Protein AF-A0A421F9G2-F1 (afdb_monomer_lite)

Radius of gyration: 40.25 Å; chains: 1; bounding box: 76×135×95 Å

Secondary structure (DSSP, 8-state):
----------SS-TT-HHHHHHHHHHHSEEEET-SSTT-EEEETHHHHT-HHHHHHHHHHHHHHHGGGT--EEEEETTTHHHHHHHHHHHHT-EEEEEEETTSS-S-EEEEEEEETTEEEEEEEETTSS-TT-EEEEEEEEESSSHHHHHHHHHHHHTT-EEEEEEEEEE-TTTS--------HHHHHHHHHHHHHH-GGGS-TTTHHHHHHHHHHHHHT-TT---S---HHHHHHHHHHHHHHHHHHHHH-S--TT-S---HHHHHHHHHHHHHHHHHHHHT-SS--TTS------TT----------------------------------------PPPPHHHHHHHHHHHHHH-TTSSPTTTHHHHHHHHHHHHHT-TTSS-SS--HHHHHHHHHHHHHHHHHHHHHTTT----GGGPPP-HHHHHHHHHHHHHHT--HHHHHHHHHHHHHHHHHHHTTTTS-SS--------------------------------------------PPP-PPPP--------PPP-------GGGTTSHHHHHHHHHHHHHHHHHHHHHHHHHHHHHHHHHHHHHHHHHHHHHHHHHHHHHHHHHHHHHHHHHHHHHHHHHHHHTT--

Foldseek 3Di:
DDDPPPPPDQPDDLQPPVRLLVVQVVQWDWDAQPPHHPDIDTHCVSLVVDPSNLVSLLSNLCVVCQVVPAAEEEEEDDQQCSNRVSNCVSNVHHYWYKYWPPPDDDAWDKDWDDDPPDITIIITHLPRAAAAHEYEYTHAEDAPCRVVVRVVVRCVVSNYDHPYYDYSYYNVVVPPPPPPDQALQLLQLLLVLCQVLVLLLDDPVCSQVSLQVSQVVLCPDPSNPDDRDHSVNSVVVNVVLLVQLVVCVVPVDADPPHRDPDPSSNVSSVVRSVVNVVSVVVPPDADDPPPDHDDDDPDDDDDDDDDDDDDDDDDDDDDDDDDDDDDDDDDDDDDDDDPDDFDVVLLVLLLVLCVVQVLLPDDVPCSQVSLQVSVVVLCPDPPGPDHDDGSVNSVVSLVVLLVVQVVQCVVVVNQGADPPRHQHDPSSLSSQLSNCVNVPHDNVVSNVRSVVSVVVSVVVVVVVPPPPDDDDDDDDDDDDDDDDDDDDDDDDDDDDDDDDDDDDDDDDDDPDDDPDPDPPDDDPPPPPPPPDPPPPPPPCPPVPDPVVVVVVVVVVVVVVVVVVVVVVVVVVVVVVVVVVVVVVVVVVVVVVVVVVVVVVVVVVVVVVVVVVVVVVVVVVVVVVD

Sequence (625 aa):
MNREKDAKQSPVDPSSEKDVSTYIKQKIRVFNNFPKPGAVFSDVTSLLQDPEAFQLVIDALKIRYADQKITHVVSCESRGFIFGAPLALALQASFVPVRRARRLPGDVVGVDYMSGFYTGRLEIHQDAIPSGGRVVIIDDLVASGNTLKVTCELVQQLGGQVVECGCVIDSLRSTPRIRQRFGPNQDYLLAVQANTDAPFRAAYGTLMSSWEKVANTLNSCSAFKMHHLKGPIAKNRFERLVERHREWVQSGSVPDDAPSQDVAFMTIMNELVPKLNAAEAEQLPILGKRGRPRKIRSGDAVSVPKEKRHSTESTEPASTGSTATLRSVLAMDTPIVGRQRFTPDDDLMLIQFVKESLPFRAKFGSICSAWNDVAAKLDACPEFSKDSVKGPIVRYRFENLVAKHRERVKRNNGHVVGPKGAPAGELEVIMTELVALQDGEDAESAAQLAQRVSAAVASVEEQDADADADADADADIDADADADIDAVSETSEPSASPSLEEEEEVVEIPTSVYPTPIAPSPVPTQSFILPAPVAATIDTSDASSFAGLKVLLQEMVNQQARSMEQMLQLHQELYDQEREERRLEGQRRQRELQLEREEREKDRQALTSTVMSVMKAFLEQNSRD

Structure (mmCIF, N/CA/C/O backbone):
data_AF-A0A421F9G2-F1
#
_entry.id   AF-A0A421F9G2-F1
#
loop_
_atom_site.group_PDB
_atom_site.id
_atom_site.type_symbol
_atom_site.label_atom_id
_atom_site.label_alt_id
_atom_site.label_comp_id
_atom_site.label_asym_id
_atom_site.label_entity_id
_atom_site.label_seq_id
_atom_site.pdbx_PDB_ins_code
_atom_site.Cartn_x
_atom_site.Cartn_y
_atom_site.Cartn_z
_atom_site.occupancy
_atom_site.B_iso_or_equiv
_atom_site.auth_seq_id
_atom_site.auth_comp_id
_atom_site.auth_asym_id
_atom_site.auth_atom_id
_atom_site.pdbx_PDB_model_num
ATOM 1 N N . MET A 1 1 ? -16.440 -38.451 26.114 1.00 38.91 1 MET A N 1
ATOM 2 C CA . MET A 1 1 ? -16.005 -37.618 27.256 1.00 38.91 1 MET A CA 1
ATOM 3 C C . MET A 1 1 ? -16.492 -36.203 26.981 1.00 38.91 1 MET A C 1
ATOM 5 O O . MET A 1 1 ? -15.807 -35.447 26.304 1.00 38.91 1 MET A O 1
ATOM 9 N N . ASN A 1 2 ? -17.730 -35.894 27.378 1.00 38.06 2 ASN A N 1
ATOM 10 C CA . ASN A 1 2 ? -18.360 -34.620 27.031 1.00 38.06 2 ASN A CA 1
ATOM 11 C C . ASN A 1 2 ? -17.681 -33.492 27.809 1.00 38.06 2 ASN A C 1
ATOM 13 O O . ASN A 1 2 ? -17.773 -33.439 29.032 1.00 38.06 2 ASN A O 1
ATOM 17 N N . ARG A 1 3 ? -17.018 -32.585 27.092 1.00 40.34 3 ARG A N 1
ATOM 18 C CA . ARG A 1 3 ? -16.870 -31.205 27.546 1.00 40.34 3 ARG A CA 1
ATOM 19 C C . ARG A 1 3 ? -17.914 -30.394 26.806 1.00 40.34 3 ARG A C 1
ATOM 21 O O . ARG A 1 3 ? -17.666 -29.952 25.686 1.00 40.34 3 ARG A O 1
ATOM 28 N N . GLU A 1 4 ? -19.059 -30.199 27.450 1.00 41.78 4 GLU A N 1
ATOM 29 C CA . GLU A 1 4 ? -19.796 -28.955 27.261 1.00 41.78 4 GLU A CA 1
ATOM 30 C C . GLU A 1 4 ? -18.793 -27.842 27.573 1.00 41.78 4 GLU A C 1
ATOM 32 O O . GLU A 1 4 ? -18.350 -27.675 28.709 1.00 41.78 4 GLU A O 1
ATOM 37 N N . LYS A 1 5 ? -18.300 -27.175 26.527 1.00 43.00 5 LYS A N 1
ATOM 38 C CA . LYS A 1 5 ? -17.574 -25.930 26.719 1.00 43.00 5 LYS A CA 1
ATOM 39 C C . LYS A 1 5 ? -18.640 -24.905 27.043 1.00 43.00 5 LYS A C 1
ATOM 41 O O . LYS A 1 5 ? -19.390 -24.530 26.143 1.00 43.00 5 LYS A O 1
ATOM 46 N N . ASP A 1 6 ? -18.667 -24.453 28.293 1.00 38.28 6 ASP A N 1
ATOM 47 C CA . ASP A 1 6 ? -19.301 -23.189 28.639 1.00 38.28 6 ASP A CA 1
ATOM 48 C C . ASP A 1 6 ? -18.886 -22.164 27.585 1.00 38.28 6 ASP A C 1
ATOM 50 O O . ASP A 1 6 ? -17.691 -21.897 27.395 1.00 38.28 6 ASP A O 1
ATOM 54 N N . ALA A 1 7 ? -19.865 -21.644 26.848 1.00 42.81 7 ALA A N 1
ATOM 55 C CA . ALA A 1 7 ? -19.635 -20.600 25.871 1.00 42.81 7 ALA A CA 1
ATOM 56 C C . ALA A 1 7 ? -19.313 -19.321 26.644 1.00 42.81 7 ALA A C 1
ATOM 58 O O . ALA A 1 7 ? -20.192 -18.499 26.900 1.00 42.81 7 ALA A O 1
ATOM 59 N N . LYS A 1 8 ? -18.046 -19.185 27.061 1.00 49.22 8 LYS A N 1
ATOM 60 C CA . LYS A 1 8 ? -17.494 -17.943 27.592 1.00 49.22 8 LYS A CA 1
ATOM 61 C C . LYS A 1 8 ? -17.838 -16.844 26.598 1.00 49.22 8 LYS A C 1
ATOM 63 O O . LYS A 1 8 ? -17.274 -16.794 25.506 1.00 49.22 8 LYS A O 1
ATOM 68 N N . GLN A 1 9 ? -18.787 -15.998 26.980 1.00 54.69 9 GLN A N 1
ATOM 69 C CA . GLN A 1 9 ? -19.079 -14.784 26.243 1.00 54.69 9 GLN A CA 1
ATOM 70 C C . GLN A 1 9 ? -17.781 -13.987 26.155 1.00 54.69 9 GLN A C 1
ATOM 72 O O . GLN A 1 9 ? -17.064 -13.859 27.152 1.00 54.69 9 GLN A O 1
ATOM 77 N N . SER A 1 10 ? -17.464 -13.509 24.951 1.00 60.03 10 SER A N 1
ATOM 78 C CA . SER A 1 10 ? -16.290 -12.666 24.739 1.00 60.03 10 SER A CA 1
ATOM 79 C C . SER A 1 10 ? -16.350 -11.495 25.731 1.00 60.03 10 SER A C 1
ATOM 81 O O . SER A 1 10 ? -17.435 -10.941 25.926 1.00 60.03 10 SER A O 1
ATOM 83 N N . PRO A 1 11 ? -15.240 -11.108 26.388 1.00 70.50 11 PRO A N 1
ATOM 84 C CA . PRO A 1 11 ? -15.260 -10.108 27.464 1.00 70.50 11 PRO A CA 1
ATOM 85 C C . PRO A 1 11 ? -15.664 -8.696 27.003 1.00 70.50 11 PRO A C 1
ATOM 87 O O . PRO A 1 11 ? -15.727 -7.777 27.819 1.00 70.50 11 PRO A O 1
ATOM 90 N N . VAL A 1 12 ? -15.901 -8.515 25.703 1.00 85.69 12 VAL A N 1
ATOM 91 C CA . VAL A 1 12 ? -16.274 -7.272 25.037 1.00 85.69 12 VAL A CA 1
ATOM 92 C C . VAL A 1 12 ? -17.359 -7.577 24.008 1.00 85.69 12 VAL A C 1
ATOM 94 O O . VAL A 1 12 ? -17.266 -8.568 23.284 1.00 85.69 12 VAL A O 1
ATOM 97 N N . ASP A 1 13 ? -18.364 -6.707 23.919 1.00 87.31 13 ASP A N 1
ATOM 98 C CA . ASP A 1 13 ? -19.384 -6.754 22.870 1.00 87.31 13 ASP A CA 1
ATOM 99 C C . ASP A 1 13 ? -18.743 -6.454 21.496 1.00 87.31 13 ASP A C 1
ATOM 101 O O . ASP A 1 13 ? -18.254 -5.337 21.296 1.00 87.31 13 ASP A O 1
ATOM 105 N N . PRO A 1 14 ? -18.745 -7.401 20.535 1.00 85.75 14 PRO A N 1
ATOM 106 C CA . PRO A 1 14 ? -18.126 -7.211 19.223 1.00 85.75 14 PRO A CA 1
ATOM 107 C C . PRO A 1 14 ? -18.826 -6.149 18.356 1.00 85.75 14 PRO A C 1
ATOM 109 O O . PRO A 1 14 ? -18.261 -5.734 17.346 1.00 85.75 14 PRO A O 1
ATOM 112 N N . SER A 1 15 ? -20.026 -5.687 18.730 1.00 86.44 15 SER A N 1
ATOM 113 C CA . SER A 1 15 ? -20.717 -4.575 18.064 1.00 86.44 15 SER A CA 1
ATOM 114 C C . SER A 1 15 ? -20.261 -3.188 18.550 1.00 86.44 15 SER A C 1
ATOM 116 O O . SER A 1 15 ? -20.420 -2.201 17.827 1.00 86.44 15 SER A O 1
ATOM 118 N N . SER A 1 16 ? -19.636 -3.090 19.733 1.00 90.56 16 SER A N 1
ATOM 119 C CA . SER A 1 16 ? -19.122 -1.826 20.277 1.00 90.56 16 SER A CA 1
ATOM 120 C C . SER A 1 16 ? -17.710 -1.532 19.761 1.00 90.56 16 SER A C 1
ATOM 122 O O . SER A 1 16 ? -16.707 -1.879 20.390 1.00 90.56 16 SER A O 1
ATOM 124 N N . GLU A 1 17 ? -17.613 -0.836 18.622 1.00 85.81 17 GLU A N 1
ATOM 125 C CA . GLU A 1 17 ? -16.333 -0.484 17.977 1.00 85.81 17 GLU A CA 1
ATOM 126 C C . GLU A 1 17 ? -15.322 0.139 18.959 1.00 85.81 17 GLU A C 1
ATOM 128 O O . GLU A 1 17 ? -14.131 -0.176 18.925 1.00 85.81 17 GLU A O 1
ATOM 133 N N . LYS A 1 18 ? -15.788 0.993 19.880 1.00 88.75 18 LYS A N 1
ATOM 134 C CA . LYS A 1 18 ? -14.940 1.683 20.863 1.00 88.75 18 LYS A CA 1
ATOM 135 C C . LYS A 1 18 ? -14.319 0.723 21.880 1.00 88.75 18 LYS A C 1
ATOM 137 O O . LYS A 1 18 ? -13.125 0.851 22.180 1.00 88.75 18 LYS A O 1
ATOM 142 N N . ASP A 1 19 ? -15.104 -0.212 22.402 1.00 90.75 19 ASP A N 1
ATOM 143 C CA . ASP A 1 19 ? -14.652 -1.152 23.429 1.00 90.75 19 ASP A CA 1
ATOM 144 C C . ASP A 1 19 ? -13.760 -2.225 22.797 1.00 90.75 19 ASP A C 1
ATOM 146 O O . ASP A 1 19 ? -12.668 -2.490 23.303 1.00 90.75 19 ASP A O 1
ATOM 150 N N . VAL A 1 20 ? -14.140 -2.710 21.608 1.00 91.88 20 VAL A N 1
ATOM 151 C CA . VAL A 1 20 ? -13.326 -3.581 20.745 1.00 91.88 20 VAL A CA 1
ATOM 152 C C . VAL A 1 20 ? -11.961 -2.945 20.460 1.00 91.88 20 VAL A C 1
ATOM 154 O O . VAL A 1 20 ? -10.930 -3.553 20.748 1.00 91.88 20 VAL A O 1
ATOM 157 N N . SER A 1 21 ? -11.919 -1.688 19.995 1.00 90.69 21 SER A N 1
ATOM 158 C CA . SER A 1 21 ? -10.658 -0.958 19.767 1.00 90.69 21 SER A CA 1
ATOM 159 C C . SER A 1 21 ? -9.821 -0.847 21.046 1.00 90.69 21 SER A C 1
ATOM 161 O O . SER A 1 21 ? -8.598 -0.978 20.996 1.00 90.69 21 SER A O 1
ATOM 163 N N . THR A 1 22 ? -10.457 -0.580 22.189 1.00 92.62 22 THR A N 1
ATOM 164 C CA . THR A 1 22 ? -9.757 -0.386 23.468 1.00 92.62 22 THR A CA 1
ATOM 165 C C . THR A 1 22 ? -9.125 -1.688 23.953 1.00 92.62 22 THR A C 1
ATOM 167 O O . THR A 1 22 ? -7.962 -1.685 24.353 1.00 92.62 22 THR A O 1
ATOM 170 N N . TYR A 1 23 ? -9.850 -2.802 23.848 1.00 93.88 23 TYR A N 1
ATOM 171 C CA . TYR A 1 23 ? -9.367 -4.132 24.206 1.00 93.88 23 TYR A CA 1
ATOM 172 C C . TYR A 1 23 ? -8.250 -4.607 23.267 1.00 93.88 23 TYR A C 1
ATOM 174 O O . TYR A 1 23 ? -7.166 -4.950 23.733 1.00 93.88 23 TYR A O 1
ATOM 182 N N . ILE A 1 24 ? -8.453 -4.531 21.945 1.00 93.88 24 ILE A N 1
ATOM 183 C CA . ILE A 1 24 ? -7.448 -4.919 20.937 1.00 93.88 24 ILE A CA 1
ATOM 184 C C . ILE A 1 24 ? -6.135 -4.143 21.133 1.00 93.88 24 ILE A C 1
ATOM 186 O O . ILE A 1 24 ? -5.056 -4.736 21.113 1.00 93.88 24 ILE A O 1
ATOM 190 N N . LYS A 1 25 ? -6.201 -2.831 21.406 1.00 92.19 25 LYS A N 1
ATOM 191 C CA . LYS A 1 25 ? -5.009 -1.998 21.662 1.00 92.19 25 LYS A CA 1
ATOM 192 C C . LYS A 1 25 ? -4.193 -2.447 22.875 1.00 92.19 25 LYS A C 1
ATOM 194 O O . LYS A 1 25 ? -2.979 -2.288 22.854 1.00 92.19 25 LYS A O 1
ATOM 199 N N . GLN A 1 26 ? -4.819 -3.019 23.905 1.00 94.38 26 GLN A N 1
ATOM 200 C CA . GLN A 1 26 ? -4.109 -3.557 25.076 1.00 94.38 26 GLN A CA 1
ATOM 201 C C . GLN A 1 26 ? -3.391 -4.885 24.781 1.00 94.38 26 GLN A C 1
ATOM 203 O O . GLN A 1 26 ? -2.487 -5.268 25.520 1.00 94.38 26 GLN A O 1
ATOM 208 N N . LYS A 1 27 ? -3.783 -5.588 23.711 1.00 94.81 27 LYS A N 1
ATOM 209 C CA . LYS A 1 27 ? -3.231 -6.891 23.304 1.00 94.81 27 LYS A CA 1
ATOM 210 C C . LYS A 1 27 ? -2.125 -6.777 22.248 1.00 94.81 27 LYS A C 1
ATOM 212 O O . LYS A 1 27 ? -1.404 -7.743 22.013 1.00 94.81 27 LYS A O 1
ATOM 217 N N . ILE A 1 28 ? -1.957 -5.608 21.628 1.00 94.31 28 ILE A N 1
ATOM 218 C CA . ILE A 1 28 ? -0.907 -5.327 20.638 1.00 94.31 28 ILE A CA 1
ATOM 219 C C . ILE A 1 28 ? 0.335 -4.777 21.345 1.00 94.31 28 ILE A C 1
ATOM 221 O O . ILE A 1 28 ? 0.279 -3.755 22.030 1.00 94.31 28 ILE A O 1
ATOM 225 N N . ARG A 1 29 ? 1.483 -5.432 21.156 1.00 92.81 29 ARG A N 1
ATOM 226 C CA . ARG A 1 29 ? 2.768 -4.975 21.693 1.00 92.81 29 ARG A CA 1
ATOM 227 C C . ARG A 1 29 ? 3.339 -3.863 20.815 1.00 92.81 29 ARG A C 1
ATOM 229 O O . ARG A 1 29 ? 3.255 -3.922 19.592 1.00 92.81 29 ARG A O 1
ATOM 236 N N . VAL A 1 30 ? 3.965 -2.864 21.433 1.00 91.75 30 VAL A N 1
ATOM 237 C CA . VAL A 1 30 ? 4.618 -1.756 20.722 1.00 91.75 30 VAL A CA 1
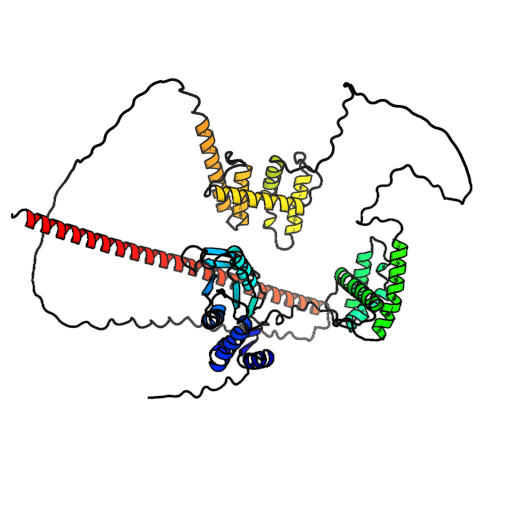ATOM 238 C C . VAL A 1 30 ? 6.120 -1.780 20.989 1.00 91.75 30 VAL A C 1
ATOM 240 O O . VAL A 1 30 ? 6.551 -1.784 22.141 1.00 91.75 30 VAL A O 1
ATOM 243 N N . PHE A 1 31 ? 6.911 -1.769 19.919 1.00 89.88 31 PHE A N 1
ATOM 244 C CA . PHE A 1 31 ? 8.367 -1.678 19.948 1.00 89.88 31 PHE A CA 1
ATOM 245 C C . PHE A 1 31 ? 8.817 -0.308 19.437 1.00 89.88 31 PHE A C 1
ATOM 247 O O . PHE A 1 31 ? 8.543 0.074 18.299 1.00 89.88 31 PHE A O 1
ATOM 254 N N . ASN A 1 32 ? 9.546 0.429 20.272 1.00 90.88 32 ASN A N 1
ATOM 255 C CA . ASN A 1 32 ? 10.185 1.681 19.873 1.00 90.88 32 ASN A CA 1
ATOM 256 C C . ASN A 1 32 ? 11.542 1.400 19.213 1.00 90.88 32 ASN A C 1
ATOM 258 O O . ASN A 1 32 ? 12.237 0.462 19.594 1.00 90.88 32 ASN A O 1
ATOM 262 N N . ASN A 1 33 ? 11.944 2.260 18.277 1.00 83.38 33 ASN A N 1
ATOM 263 C CA . ASN A 1 33 ? 13.202 2.195 17.524 1.00 83.38 33 ASN A CA 1
ATOM 264 C C . ASN A 1 33 ? 13.361 0.957 16.617 1.00 83.38 33 ASN A C 1
ATOM 266 O O . ASN A 1 33 ? 14.485 0.591 16.274 1.00 83.38 33 ASN A O 1
ATOM 270 N N . PHE A 1 34 ? 12.253 0.343 16.186 1.00 83.50 34 PHE A N 1
ATOM 271 C CA . PHE A 1 34 ? 12.249 -0.810 15.281 1.00 83.50 34 PHE A CA 1
ATOM 272 C C . PHE A 1 34 ? 11.468 -0.508 13.985 1.00 83.50 34 PHE A C 1
ATOM 274 O O . PHE A 1 34 ? 10.424 0.142 14.050 1.00 83.50 34 PHE A O 1
ATOM 281 N N . PRO A 1 35 ? 11.932 -0.948 12.796 1.00 82.25 35 PRO A N 1
ATOM 282 C CA . PRO A 1 35 ? 13.227 -1.585 12.519 1.00 82.25 35 PRO A CA 1
ATOM 283 C C . PRO A 1 35 ? 14.402 -0.588 12.480 1.00 82.25 35 PRO A C 1
ATOM 285 O O . PRO A 1 35 ? 15.533 -0.984 12.221 1.00 82.25 35 PRO A O 1
ATOM 288 N N . LYS A 1 36 ? 14.145 0.712 12.687 1.00 77.75 36 LYS A N 1
ATOM 289 C CA . LYS A 1 36 ? 15.156 1.780 12.704 1.00 77.75 36 LYS A CA 1
ATOM 290 C C . LYS A 1 36 ? 14.890 2.757 13.862 1.00 77.75 36 LYS A C 1
ATOM 292 O O . LYS A 1 36 ? 13.725 2.928 14.235 1.00 77.75 36 LYS A O 1
ATOM 297 N N . PRO A 1 37 ? 15.919 3.442 14.399 1.00 82.75 37 PRO A N 1
ATOM 298 C CA . PRO A 1 37 ? 15.743 4.484 15.411 1.00 82.75 37 PRO A CA 1
ATOM 299 C C . PRO A 1 37 ? 14.695 5.533 15.015 1.00 82.75 37 PRO A C 1
ATOM 301 O O . PRO A 1 37 ? 14.620 5.945 13.858 1.00 82.75 37 PRO A O 1
ATOM 304 N N . GLY A 1 38 ? 13.866 5.947 15.974 1.00 78.44 38 GLY A N 1
ATOM 305 C CA . GLY A 1 38 ? 12.760 6.887 15.768 1.00 78.44 38 GLY A CA 1
ATOM 306 C C . GLY A 1 38 ? 11.483 6.291 15.158 1.00 78.44 38 GLY A C 1
ATOM 307 O O . GLY A 1 38 ? 10.463 6.978 15.132 1.00 78.44 38 GLY A O 1
ATOM 308 N N . ALA A 1 39 ? 11.490 5.034 14.698 1.00 78.06 39 ALA A N 1
ATOM 309 C CA . ALA A 1 39 ? 10.276 4.339 14.268 1.00 78.06 39 ALA A CA 1
ATOM 310 C C . ALA A 1 39 ? 9.546 3.681 15.453 1.00 78.06 39 ALA A C 1
ATOM 312 O O . ALA A 1 39 ? 10.173 3.233 16.412 1.00 78.06 39 ALA A O 1
ATOM 313 N N . VAL A 1 40 ? 8.217 3.602 15.373 1.00 84.19 40 VAL A N 1
ATOM 314 C CA . VAL A 1 40 ? 7.366 2.873 16.325 1.00 84.19 40 VAL A CA 1
ATOM 315 C C . VAL A 1 40 ? 6.689 1.740 15.565 1.00 84.19 40 VAL A C 1
ATOM 317 O O . VAL A 1 40 ? 5.985 1.991 14.586 1.00 84.19 40 VAL A O 1
ATOM 320 N N . PHE A 1 41 ? 6.918 0.503 15.998 1.00 88.06 41 PHE A N 1
ATOM 321 C CA . PHE A 1 41 ? 6.392 -0.702 15.369 1.00 88.06 41 PHE A CA 1
ATOM 322 C C . PHE A 1 41 ? 5.338 -1.350 16.263 1.00 88.06 41 PHE A C 1
ATOM 324 O O . PHE A 1 41 ? 5.619 -1.693 17.411 1.00 88.06 41 PHE A O 1
ATOM 331 N N . SER A 1 42 ? 4.137 -1.539 15.725 1.00 91.00 42 SER A N 1
ATOM 332 C CA . SER A 1 42 ? 3.066 -2.277 16.393 1.00 91.00 42 SER A CA 1
ATOM 333 C C . SER A 1 42 ? 3.090 -3.731 15.932 1.00 91.00 42 SER A C 1
ATOM 335 O O . SER A 1 42 ? 2.925 -4.016 14.746 1.00 91.00 42 SER A O 1
ATOM 337 N N . ASP A 1 43 ? 3.308 -4.641 16.871 1.00 92.50 43 ASP A N 1
ATOM 338 C CA . ASP A 1 43 ? 3.412 -6.074 16.637 1.00 92.50 43 ASP A CA 1
ATOM 339 C C . ASP A 1 43 ? 2.073 -6.763 16.933 1.00 92.50 43 ASP A C 1
ATOM 341 O O . ASP A 1 43 ? 1.655 -6.906 18.085 1.00 92.50 43 ASP A O 1
ATOM 345 N N . VAL A 1 44 ? 1.397 -7.195 15.867 1.00 94.19 44 VAL A N 1
ATOM 346 C CA . VAL A 1 44 ? 0.133 -7.941 15.943 1.00 94.19 44 VAL A CA 1
ATOM 347 C C . VAL A 1 44 ? 0.306 -9.374 16.457 1.00 94.19 44 VAL A C 1
ATOM 349 O O . VAL A 1 44 ? -0.688 -10.003 16.802 1.00 94.19 44 VAL A O 1
ATOM 352 N N . THR A 1 45 ? 1.520 -9.927 16.552 1.00 94.12 45 THR A N 1
ATOM 353 C CA . THR A 1 45 ? 1.682 -11.335 16.964 1.00 94.12 45 THR A CA 1
ATOM 354 C C . THR A 1 45 ? 1.251 -11.590 18.409 1.00 94.12 45 THR A C 1
ATOM 356 O O . THR A 1 45 ? 0.728 -12.664 18.696 1.00 94.12 45 THR A O 1
ATOM 359 N N . SER A 1 46 ? 1.348 -10.600 19.303 1.00 94.31 46 SER A N 1
ATOM 360 C CA . SER A 1 46 ? 0.826 -10.721 20.672 1.00 94.31 46 SER A CA 1
ATOM 361 C C . SER A 1 46 ? -0.705 -10.723 20.743 1.00 94.31 46 SER A C 1
ATOM 363 O O . SER A 1 46 ? -1.263 -11.340 21.644 1.00 94.31 46 SER A O 1
ATOM 365 N N . LEU A 1 47 ? -1.385 -10.090 19.778 1.00 95.56 47 LEU A N 1
ATOM 366 C CA . LEU A 1 47 ? -2.840 -10.178 19.614 1.00 95.56 47 LEU A CA 1
ATOM 367 C C . LEU A 1 47 ? -3.239 -11.580 19.131 1.00 95.56 47 LEU A C 1
ATOM 369 O O . LEU A 1 47 ? -4.201 -12.147 19.627 1.00 95.56 47 LEU A O 1
ATOM 373 N N . LEU A 1 48 ? -2.468 -12.153 18.201 1.00 95.88 48 LEU A N 1
ATOM 374 C CA . LEU A 1 48 ? -2.702 -13.492 17.641 1.00 95.88 48 LEU A CA 1
ATOM 375 C C . LEU A 1 48 ? -2.427 -14.632 18.638 1.00 95.88 48 LEU A C 1
ATOM 377 O O . LEU A 1 48 ? -2.973 -15.721 18.490 1.00 95.88 48 LEU A O 1
ATOM 381 N N . GLN A 1 49 ? -1.590 -14.393 19.652 1.00 96.12 49 GLN A N 1
ATOM 382 C CA . GLN A 1 49 ? -1.359 -15.325 20.764 1.00 96.12 49 GLN A CA 1
ATOM 383 C C . GLN A 1 49 ? -2.533 -15.387 21.756 1.00 96.12 49 GLN A C 1
ATOM 385 O O . GLN A 1 49 ? -2.602 -16.322 22.553 1.00 96.12 49 GLN A O 1
ATOM 390 N N . ASP A 1 50 ? -3.449 -14.418 21.712 1.00 95.00 50 ASP A N 1
ATOM 391 C CA . ASP A 1 50 ? -4.655 -14.388 22.529 1.00 95.00 50 ASP A CA 1
ATOM 392 C C . ASP A 1 50 ? -5.868 -14.828 21.683 1.00 95.00 50 ASP A C 1
ATOM 394 O O . ASP A 1 50 ? -6.349 -14.062 20.842 1.00 95.00 50 ASP A O 1
ATOM 398 N N . PRO A 1 51 ? -6.383 -16.060 21.867 1.00 94.94 51 PRO A N 1
ATOM 399 C CA . PRO A 1 51 ? -7.457 -16.580 21.029 1.00 94.94 51 PRO A CA 1
ATOM 400 C C . PRO A 1 51 ? -8.790 -15.851 21.245 1.00 94.94 51 PRO A C 1
ATOM 402 O O . PRO A 1 51 ? -9.586 -15.786 20.312 1.00 94.94 51 PRO A O 1
ATOM 405 N N . GLU A 1 52 ? -9.040 -15.283 22.433 1.00 94.62 52 GLU A N 1
ATOM 406 C CA . GLU A 1 52 ? -10.250 -14.490 22.696 1.00 94.62 52 GLU A CA 1
ATOM 407 C C . GLU A 1 52 ? -10.157 -13.144 21.956 1.00 94.62 52 GLU A C 1
ATOM 409 O O . GLU A 1 52 ? -11.107 -12.729 21.290 1.00 94.62 52 GLU A O 1
ATOM 414 N N . ALA A 1 53 ? -8.987 -12.496 21.985 1.00 95.00 53 ALA A N 1
ATOM 415 C CA . ALA A 1 53 ? -8.760 -11.241 21.271 1.00 95.00 53 ALA A CA 1
ATOM 416 C C . ALA A 1 53 ? -8.761 -11.407 19.743 1.00 95.00 53 ALA A C 1
ATOM 418 O O . ALA A 1 53 ? -9.314 -10.563 19.038 1.00 95.00 53 ALA A O 1
ATOM 419 N N . PHE A 1 54 ? -8.176 -12.488 19.219 1.00 96.94 54 PHE A N 1
ATOM 420 C CA . PHE A 1 54 ? -8.196 -12.770 17.784 1.00 96.94 54 PHE A CA 1
ATOM 421 C C . PHE A 1 54 ? -9.611 -13.100 17.287 1.00 96.94 54 PHE A C 1
ATOM 423 O O . PHE A 1 54 ? -10.031 -12.557 16.266 1.00 96.94 54 PHE A O 1
ATOM 430 N N . GLN A 1 55 ? -10.383 -13.897 18.037 1.00 96.19 55 GLN A N 1
ATOM 431 C CA . GLN A 1 55 ? -11.790 -14.160 17.718 1.00 96.19 55 GLN A CA 1
ATOM 432 C C . GLN A 1 55 ? -12.614 -12.861 17.707 1.00 96.19 55 GLN A C 1
ATOM 434 O O . GLN A 1 55 ? -13.337 -12.615 16.744 1.00 96.19 55 GLN A O 1
ATOM 439 N N . LEU A 1 56 ? -12.433 -11.983 18.704 1.00 96.19 56 LEU A N 1
ATOM 440 C CA . LEU A 1 56 ? -13.118 -10.685 18.782 1.00 96.19 56 LEU A CA 1
ATOM 441 C C . LEU A 1 56 ? -12.865 -9.801 17.545 1.00 96.19 56 LEU A C 1
ATOM 443 O O . LEU A 1 56 ? -13.785 -9.134 17.074 1.00 96.19 56 LEU A O 1
ATOM 447 N N . VAL A 1 57 ? -11.642 -9.805 16.995 1.00 96.31 57 VAL A N 1
ATOM 448 C CA . VAL A 1 57 ? -11.305 -9.071 15.757 1.00 96.31 57 VAL A CA 1
ATOM 449 C C . VAL A 1 57 ? -12.127 -9.593 14.577 1.00 96.31 57 VAL A C 1
ATOM 451 O O . VAL A 1 57 ? -12.707 -8.802 13.833 1.00 96.31 57 VAL A O 1
ATOM 454 N N . ILE A 1 58 ? -12.192 -10.916 14.402 1.00 97.31 58 ILE A N 1
ATOM 455 C CA . ILE A 1 58 ? -12.923 -11.538 13.291 1.00 97.31 58 ILE A CA 1
ATOM 456 C C . ILE A 1 58 ? -14.437 -11.356 13.455 1.00 97.31 58 ILE A C 1
ATOM 458 O O . ILE A 1 58 ? -15.112 -11.054 12.472 1.00 97.31 58 ILE A O 1
ATOM 462 N N . ASP A 1 59 ? -14.965 -11.453 14.677 1.00 96.25 59 ASP A N 1
ATOM 463 C CA . ASP A 1 59 ? -16.387 -11.235 14.965 1.00 96.25 59 ASP A CA 1
ATOM 464 C C . ASP A 1 59 ? -16.810 -9.784 14.691 1.00 96.25 59 ASP A C 1
ATOM 466 O O . ASP A 1 59 ? -17.822 -9.553 14.027 1.00 96.25 59 ASP A O 1
ATOM 470 N N . ALA A 1 60 ? -16.013 -8.798 15.117 1.00 95.44 60 ALA A N 1
ATOM 471 C CA . ALA A 1 60 ? -16.281 -7.384 14.846 1.00 95.44 60 ALA A CA 1
ATOM 472 C C . ALA A 1 60 ? -16.233 -7.059 13.339 1.00 95.44 60 ALA A C 1
ATOM 474 O O . ALA A 1 60 ? -17.113 -6.368 12.817 1.00 95.44 60 ALA A O 1
ATOM 475 N N . LEU A 1 61 ? -15.252 -7.606 12.606 1.00 96.00 61 LEU A N 1
ATOM 476 C CA . LEU A 1 61 ? -15.187 -7.478 11.145 1.00 96.00 61 LEU A CA 1
ATOM 477 C C . LEU A 1 61 ? -16.379 -8.175 10.465 1.00 96.00 61 LEU A C 1
ATOM 479 O O . LEU A 1 61 ? -16.975 -7.613 9.548 1.00 96.00 61 LEU A O 1
ATOM 483 N N . LYS A 1 62 ? -16.782 -9.363 10.931 1.00 96.38 62 LYS A N 1
ATOM 484 C CA . LYS A 1 62 ? -17.960 -10.074 10.417 1.00 96.38 62 LYS A CA 1
ATOM 485 C C . LYS A 1 62 ? -19.229 -9.237 10.580 1.00 96.38 62 LYS A C 1
ATOM 487 O O . LYS A 1 62 ? -19.973 -9.093 9.614 1.00 96.38 62 LYS A O 1
ATOM 492 N N . ILE A 1 63 ? -19.457 -8.664 11.764 1.00 95.44 63 ILE A N 1
ATOM 493 C CA . ILE A 1 63 ? -20.608 -7.789 12.041 1.00 95.44 63 ILE A CA 1
ATOM 494 C C . ILE A 1 63 ? -20.594 -6.574 11.106 1.00 95.44 63 ILE A C 1
ATOM 496 O O . ILE A 1 63 ? -21.608 -6.278 10.479 1.00 95.44 63 ILE A O 1
ATOM 500 N N . ARG A 1 64 ? -19.436 -5.920 10.933 1.00 94.56 64 ARG A N 1
ATOM 501 C CA . ARG A 1 64 ? -19.280 -4.762 10.035 1.00 94.56 64 ARG A CA 1
ATOM 502 C C . ARG A 1 64 ? -19.685 -5.053 8.585 1.00 94.56 64 ARG A C 1
ATOM 504 O O . ARG A 1 64 ? -20.232 -4.169 7.922 1.00 94.56 64 ARG A O 1
ATOM 511 N N . TYR A 1 65 ? -19.404 -6.255 8.083 1.00 95.94 65 TYR A N 1
ATOM 512 C CA . TYR A 1 65 ? -19.599 -6.608 6.671 1.00 95.94 65 TYR A CA 1
ATOM 513 C C . TYR A 1 65 ? -20.827 -7.493 6.383 1.00 95.94 65 TYR A C 1
ATOM 515 O O . TYR A 1 65 ? -21.110 -7.739 5.209 1.00 95.94 65 TYR A O 1
ATOM 523 N N . ALA A 1 66 ? -21.585 -7.917 7.403 1.00 91.12 66 ALA A N 1
ATOM 524 C CA . ALA A 1 66 ? -22.709 -8.853 7.274 1.00 91.12 66 ALA A CA 1
ATOM 525 C C . ALA A 1 66 ? -23.743 -8.440 6.204 1.00 91.12 66 ALA A C 1
ATOM 527 O O . ALA A 1 66 ? -24.002 -9.190 5.262 1.00 91.12 66 ALA A O 1
ATOM 528 N N . ASP A 1 67 ? -24.267 -7.214 6.282 1.00 91.75 67 ASP A N 1
ATOM 529 C CA . ASP A 1 67 ? -25.284 -6.711 5.342 1.00 91.75 67 ASP A CA 1
ATOM 530 C C . ASP A 1 67 ? -24.697 -6.188 4.019 1.00 91.75 67 ASP A C 1
ATOM 532 O O . ASP A 1 67 ? -25.422 -5.818 3.089 1.00 91.75 67 ASP A O 1
ATOM 536 N N . GLN A 1 68 ? -23.367 -6.167 3.891 1.00 93.56 68 GLN A N 1
ATOM 537 C CA . GLN A 1 68 ? -22.688 -5.574 2.741 1.00 93.56 68 GLN A CA 1
ATOM 538 C C . GLN A 1 68 ? -22.613 -6.508 1.525 1.00 93.56 68 GLN A C 1
ATOM 540 O O . GLN A 1 68 ? -22.128 -6.080 0.479 1.00 93.56 68 GLN A O 1
ATOM 545 N N . LYS A 1 69 ? -23.126 -7.746 1.613 1.00 94.69 69 LYS A N 1
ATOM 546 C CA . LYS A 1 69 ? -23.115 -8.751 0.526 1.00 94.69 69 LYS A CA 1
ATOM 547 C C . LYS A 1 69 ? -21.721 -8.917 -0.094 1.00 94.69 69 LYS A C 1
ATOM 549 O O . LYS A 1 69 ? -21.562 -8.880 -1.317 1.00 94.69 69 LYS A O 1
ATOM 554 N N . ILE A 1 70 ? -20.709 -9.030 0.764 1.00 97.94 70 ILE A N 1
ATOM 555 C CA . ILE A 1 70 ? -19.334 -9.311 0.351 1.00 97.94 70 ILE A CA 1
ATOM 556 C C . ILE A 1 70 ? -19.290 -10.707 -0.271 1.00 97.94 70 ILE A C 1
ATOM 558 O O . ILE A 1 70 ? -19.824 -11.661 0.283 1.00 97.94 70 ILE A O 1
ATOM 562 N N . THR A 1 71 ? -18.652 -10.808 -1.433 1.00 98.00 71 THR A N 1
ATOM 563 C CA . THR A 1 71 ? -18.479 -12.069 -2.175 1.00 98.00 71 THR A CA 1
ATOM 564 C C . THR A 1 71 ? -17.033 -12.553 -2.145 1.00 98.00 71 THR A C 1
ATOM 566 O O . THR A 1 71 ? -16.788 -13.751 -2.228 1.00 98.00 71 THR A O 1
ATOM 569 N N . HIS A 1 72 ? -16.084 -11.623 -1.999 1.00 98.56 72 HIS A N 1
ATOM 570 C CA . HIS A 1 72 ? -14.651 -11.888 -1.997 1.00 98.56 72 HIS A CA 1
ATOM 571 C C . HIS A 1 72 ? -13.970 -11.072 -0.888 1.00 98.56 72 HIS A C 1
ATOM 573 O O . HIS A 1 72 ? -14.245 -9.881 -0.724 1.00 98.56 72 HIS A O 1
ATOM 579 N N . VAL A 1 73 ? -13.051 -11.694 -0.155 1.00 98.62 73 VAL A N 1
ATOM 580 C CA . VAL A 1 73 ? -12.115 -11.026 0.755 1.00 98.62 73 VAL A CA 1
ATOM 581 C C . VAL A 1 73 ? -10.727 -11.117 0.138 1.00 98.62 73 VAL A C 1
ATOM 583 O O . VAL A 1 73 ? -10.198 -12.211 -0.056 1.00 98.62 73 VAL A O 1
ATOM 586 N N . VAL A 1 74 ? -10.142 -9.967 -0.176 1.00 98.62 74 VAL A N 1
ATOM 587 C CA . VAL A 1 74 ? -8.796 -9.858 -0.745 1.00 98.62 74 VAL A CA 1
ATOM 588 C C . VAL A 1 74 ? -7.823 -9.427 0.347 1.00 98.62 74 VAL A C 1
ATOM 590 O O . VAL A 1 74 ? -8.117 -8.512 1.110 1.00 98.62 74 VAL A O 1
ATOM 593 N N . SER A 1 75 ? -6.634 -10.022 0.402 1.00 97.94 75 SER A N 1
ATOM 594 C CA . SER A 1 75 ? -5.583 -9.594 1.337 1.00 97.94 75 SER A CA 1
ATOM 595 C C . SER A 1 75 ? -4.213 -9.577 0.685 1.00 97.94 75 SER A C 1
ATOM 597 O O . SER A 1 75 ? -3.942 -10.384 -0.197 1.00 97.94 75 SER A O 1
ATOM 599 N N . CYS A 1 76 ? -3.332 -8.687 1.148 1.00 95.19 76 CYS A N 1
ATOM 600 C CA . CYS A 1 76 ? -1.925 -8.694 0.751 1.00 95.19 76 CYS A CA 1
ATOM 601 C C . CYS A 1 76 ? -1.107 -9.652 1.634 1.00 95.19 76 CYS A C 1
ATOM 603 O O . CYS A 1 76 ? -1.372 -9.808 2.830 1.00 95.19 76 CYS A O 1
ATOM 605 N N . GLU A 1 77 ? -0.089 -10.285 1.050 1.00 89.50 77 GLU A N 1
ATOM 606 C CA . GLU A 1 77 ? 0.813 -11.163 1.789 1.00 89.50 77 GLU A CA 1
ATOM 607 C C . GLU A 1 77 ? 1.712 -10.400 2.788 1.00 89.50 77 GLU A C 1
ATOM 609 O O . GLU A 1 77 ? 2.067 -9.240 2.581 1.00 89.50 77 GLU A O 1
ATOM 614 N N . SER A 1 78 ? 2.190 -11.024 3.864 1.00 91.81 78 SER A N 1
ATOM 615 C CA . SER A 1 78 ? 1.748 -12.321 4.415 1.00 91.81 78 SER A CA 1
ATOM 616 C C . SER A 1 78 ? 0.829 -12.143 5.624 1.00 91.81 78 SER A C 1
ATOM 618 O O . SER A 1 78 ? 0.075 -13.048 5.960 1.00 91.81 78 SER A O 1
ATOM 620 N N . ARG A 1 79 ? 0.893 -10.986 6.297 1.00 94.25 79 ARG A N 1
ATOM 621 C CA . ARG A 1 79 ? 0.193 -10.747 7.571 1.00 94.25 79 ARG A CA 1
ATOM 622 C C . ARG A 1 79 ? -1.290 -10.442 7.374 1.00 94.25 79 ARG A C 1
ATOM 624 O O . ARG A 1 79 ? -2.093 -10.907 8.176 1.00 94.25 79 ARG A O 1
ATOM 631 N N . GLY A 1 80 ? -1.665 -9.770 6.283 1.00 95.62 80 GLY A N 1
ATOM 632 C CA . GLY A 1 80 ? -3.067 -9.551 5.929 1.00 95.62 80 GLY A CA 1
ATOM 633 C C . GLY A 1 80 ? -3.861 -10.851 5.791 1.00 95.62 80 GLY A C 1
ATOM 634 O O . GLY A 1 80 ? -5.013 -10.907 6.214 1.00 95.62 80 GLY A O 1
ATOM 635 N N . PHE A 1 81 ? -3.231 -11.935 5.317 1.00 97.62 81 PHE A N 1
ATOM 636 C CA . PHE A 1 81 ? -3.863 -13.260 5.211 1.00 97.62 81 PHE A CA 1
ATOM 637 C C . PHE A 1 81 ? -4.384 -13.783 6.555 1.00 97.62 81 PHE A C 1
ATOM 639 O O . PHE A 1 81 ? -5.415 -14.451 6.587 1.00 97.62 81 PHE A O 1
ATOM 646 N N . ILE A 1 82 ? -3.697 -13.460 7.658 1.00 97.69 82 ILE A N 1
ATOM 647 C CA . ILE A 1 82 ? -4.041 -13.936 9.003 1.00 97.69 82 ILE A CA 1
ATOM 648 C C . ILE A 1 82 ? -5.407 -13.391 9.444 1.00 97.69 82 ILE A C 1
ATOM 650 O O . ILE A 1 82 ? -6.123 -14.067 10.172 1.00 97.69 82 ILE A O 1
ATOM 654 N N . PHE A 1 83 ? -5.805 -12.209 8.966 1.00 97.88 83 PHE A N 1
ATOM 655 C CA . PHE A 1 83 ? -7.110 -11.609 9.265 1.00 97.88 83 PHE A CA 1
ATOM 656 C C . PHE A 1 83 ? -8.122 -11.806 8.127 1.00 97.88 83 PHE A C 1
ATOM 658 O O . PHE A 1 83 ? -9.298 -12.062 8.382 1.00 97.88 83 PHE A O 1
ATOM 665 N N . GLY A 1 84 ? -7.673 -11.745 6.871 1.00 97.88 84 GLY A N 1
ATOM 666 C CA . GLY A 1 84 ? -8.535 -11.891 5.701 1.00 97.88 84 GLY A CA 1
ATOM 667 C C . GLY A 1 84 ? -9.087 -13.300 5.498 1.00 97.88 84 GLY A C 1
ATOM 668 O O . GLY A 1 84 ? -10.276 -13.441 5.222 1.00 97.88 84 GLY A O 1
ATOM 669 N N . ALA A 1 85 ? -8.276 -14.350 5.666 1.00 98.06 85 ALA A N 1
ATOM 670 C CA . ALA A 1 85 ? -8.743 -15.719 5.434 1.00 98.06 85 ALA A CA 1
ATOM 671 C C . ALA A 1 85 ? -9.794 -16.178 6.472 1.00 98.06 85 ALA A C 1
ATOM 673 O O . ALA A 1 85 ? -10.826 -16.715 6.058 1.00 98.06 85 ALA A O 1
ATOM 674 N N . PRO A 1 86 ? -9.641 -15.908 7.789 1.00 98.19 86 PRO A N 1
ATOM 675 C CA . PRO A 1 86 ? -10.708 -16.172 8.753 1.00 98.19 86 PRO A CA 1
ATOM 676 C C . PRO A 1 86 ? -11.955 -15.315 8.524 1.00 98.19 86 PRO A C 1
ATOM 678 O O . PRO A 1 86 ? -13.059 -15.825 8.697 1.00 98.19 86 PRO A O 1
ATOM 681 N N . LEU A 1 87 ? -11.820 -14.054 8.086 1.00 98.31 87 LEU A N 1
ATOM 682 C CA . LEU A 1 87 ? -12.985 -13.236 7.735 1.00 98.31 87 LEU A CA 1
ATOM 683 C C . LEU A 1 87 ? -13.738 -13.805 6.523 1.00 98.31 87 LEU A C 1
ATOM 685 O O . LEU A 1 87 ? -14.966 -13.850 6.543 1.00 98.31 87 LEU A O 1
ATOM 689 N N . ALA A 1 88 ? -13.025 -14.270 5.494 1.00 98.25 88 ALA A N 1
ATOM 690 C CA . ALA A 1 88 ? -13.623 -14.909 4.321 1.00 98.25 88 ALA A CA 1
ATOM 691 C C . ALA A 1 88 ? -14.461 -16.129 4.725 1.00 98.25 88 ALA A C 1
ATOM 693 O O . ALA A 1 88 ? -15.640 -16.217 4.384 1.00 98.25 88 ALA A O 1
ATOM 694 N N . LEU A 1 89 ? -13.887 -17.004 5.558 1.00 98.12 89 LEU A N 1
ATOM 695 C CA . LEU A 1 89 ? -14.582 -18.151 6.142 1.00 98.12 89 LEU A CA 1
ATOM 696 C C . LEU A 1 89 ? -15.802 -17.719 6.976 1.00 98.12 89 LEU A C 1
ATOM 698 O O . LEU A 1 89 ? -16.881 -18.296 6.849 1.00 98.12 89 LEU A O 1
ATOM 702 N N . ALA A 1 90 ? -15.654 -16.681 7.801 1.00 97.00 90 ALA A N 1
ATOM 703 C CA . ALA A 1 90 ? -16.702 -16.178 8.684 1.00 97.00 90 ALA A CA 1
ATOM 704 C C . ALA A 1 90 ? -17.880 -15.520 7.936 1.00 97.00 90 ALA A C 1
ATOM 706 O O . ALA A 1 90 ? -19.008 -15.565 8.444 1.00 97.00 90 ALA A O 1
ATOM 707 N N . LEU A 1 91 ? -17.625 -14.940 6.756 1.00 97.00 91 LEU A N 1
ATOM 708 C CA . LEU A 1 91 ? -18.607 -14.350 5.835 1.00 97.00 91 LEU A CA 1
ATOM 709 C C . LEU A 1 91 ? -19.131 -15.333 4.770 1.00 97.00 91 LEU A C 1
ATOM 711 O O . LEU A 1 91 ? -20.046 -14.971 4.039 1.00 97.00 91 LEU A O 1
ATOM 715 N N . GLN A 1 92 ? -18.572 -16.546 4.672 1.00 96.94 92 GLN A N 1
ATOM 716 C CA . GLN A 1 92 ? -18.822 -17.498 3.574 1.00 96.94 92 GLN A CA 1
ATOM 717 C C . GLN A 1 92 ? -18.507 -16.909 2.180 1.00 96.94 92 GLN A C 1
ATOM 719 O O . GLN A 1 92 ? -19.200 -17.168 1.198 1.00 96.94 92 GLN A O 1
ATOM 724 N N . ALA A 1 93 ? -17.440 -16.112 2.108 1.00 97.44 93 ALA A N 1
ATOM 725 C CA . ALA A 1 93 ? -16.942 -15.445 0.908 1.00 97.44 93 ALA A CA 1
ATOM 726 C C . ALA A 1 93 ? -15.646 -16.103 0.395 1.00 97.44 93 ALA A C 1
ATOM 728 O O . ALA A 1 93 ? -14.895 -16.708 1.163 1.00 97.44 93 ALA A O 1
ATOM 729 N N . SER A 1 94 ? -15.343 -15.938 -0.894 1.00 97.81 94 SER A N 1
ATOM 730 C CA . SER A 1 94 ? -14.078 -16.393 -1.487 1.00 97.81 94 SER A CA 1
ATOM 731 C C . SER A 1 94 ? -12.890 -15.636 -0.888 1.00 97.81 94 SER A C 1
ATOM 733 O O . SER A 1 94 ? -12.915 -14.408 -0.821 1.00 97.81 94 SER A O 1
ATOM 735 N N . PHE A 1 95 ? -11.819 -16.331 -0.500 1.00 98.50 95 PHE A N 1
ATOM 736 C CA . PHE A 1 95 ? -10.557 -15.682 -0.132 1.00 98.50 95 PHE A CA 1
ATOM 737 C C . PHE A 1 95 ? -9.632 -15.569 -1.346 1.00 98.50 95 PHE A C 1
ATOM 739 O O . PHE A 1 95 ? -9.397 -16.560 -2.035 1.00 98.50 95 PHE A O 1
ATOM 746 N N . VAL A 1 96 ? -9.077 -14.379 -1.583 1.00 98.44 96 VAL A N 1
ATOM 747 C CA . VAL A 1 96 ? -8.212 -14.092 -2.734 1.00 98.44 96 VAL A CA 1
ATOM 748 C C . VAL A 1 96 ? -6.873 -13.497 -2.264 1.00 98.44 96 VAL A C 1
ATOM 750 O O . VAL A 1 96 ? -6.836 -12.368 -1.763 1.00 98.44 96 VAL A O 1
ATOM 753 N N . PRO A 1 97 ? -5.751 -14.225 -2.413 1.00 97.88 97 PRO A N 1
ATOM 754 C CA . PRO A 1 97 ? -4.437 -13.730 -2.024 1.00 97.88 97 PRO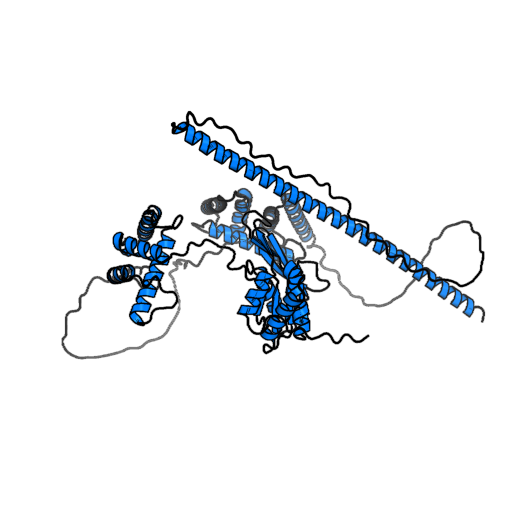 A CA 1
ATOM 755 C C . PRO A 1 97 ? -3.838 -12.804 -3.091 1.00 97.88 97 PRO A C 1
ATOM 757 O O . PRO A 1 97 ? -3.721 -13.170 -4.258 1.00 97.88 97 PRO A O 1
ATOM 760 N N . VAL A 1 98 ? -3.357 -11.637 -2.663 1.00 98.06 98 VAL A N 1
ATOM 761 C CA . VAL A 1 98 ? -2.450 -10.775 -3.433 1.00 98.06 98 VAL A CA 1
ATOM 762 C C . VAL A 1 98 ? -1.040 -10.932 -2.880 1.00 98.06 98 VAL A C 1
ATOM 764 O O . VAL A 1 98 ? -0.822 -10.861 -1.668 1.00 98.06 98 VAL A O 1
ATOM 767 N N . ARG A 1 99 ? -0.065 -11.175 -3.758 1.00 96.81 99 ARG A N 1
ATOM 768 C CA . ARG A 1 99 ? 1.314 -11.528 -3.373 1.00 96.81 99 ARG A CA 1
ATOM 769 C C . ARG A 1 99 ? 2.341 -10.677 -4.098 1.00 96.81 99 ARG A C 1
ATOM 771 O O . ARG A 1 99 ? 2.020 -10.049 -5.098 1.00 96.81 99 ARG A O 1
ATOM 778 N N . ARG A 1 100 ? 3.592 -10.669 -3.634 1.00 93.81 100 ARG A N 1
ATOM 779 C CA . ARG A 1 100 ? 4.701 -10.136 -4.435 1.00 93.81 100 ARG A CA 1
ATOM 780 C C . ARG A 1 100 ? 4.933 -11.008 -5.664 1.00 93.81 100 ARG A C 1
ATOM 782 O O . ARG A 1 100 ? 4.602 -12.194 -5.666 1.00 93.81 100 ARG A O 1
ATOM 789 N N . ALA A 1 101 ? 5.547 -10.415 -6.682 1.00 92.81 101 ALA A N 1
ATOM 790 C CA . ALA A 1 101 ? 5.734 -11.078 -7.962 1.00 92.81 101 ALA A CA 1
ATOM 791 C C . ALA A 1 101 ? 6.394 -12.467 -7.873 1.00 92.81 101 ALA A C 1
ATOM 793 O O . ALA A 1 101 ? 7.316 -12.682 -7.079 1.00 92.81 101 ALA A O 1
ATOM 794 N N . ARG A 1 102 ? 5.946 -13.392 -8.735 1.00 89.38 102 ARG A N 1
ATOM 795 C CA . ARG A 1 102 ? 6.423 -14.791 -8.832 1.00 89.38 102 ARG A CA 1
ATOM 796 C C . ARG A 1 102 ? 6.144 -15.661 -7.592 1.00 89.38 102 ARG A C 1
ATOM 798 O O . ARG A 1 102 ? 6.815 -16.674 -7.386 1.00 89.38 102 ARG A O 1
ATOM 805 N N . ARG A 1 103 ? 5.178 -15.279 -6.746 1.00 94.31 103 ARG A N 1
ATOM 806 C CA . ARG A 1 103 ? 4.711 -16.073 -5.585 1.00 94.31 103 ARG A CA 1
ATOM 807 C C . ARG A 1 103 ? 3.338 -16.730 -5.786 1.00 94.31 103 ARG A C 1
ATOM 809 O O . ARG A 1 103 ? 2.899 -17.480 -4.911 1.00 94.31 103 ARG A O 1
ATOM 816 N N . LEU A 1 104 ? 2.676 -16.442 -6.903 1.00 94.00 104 LEU A N 1
ATOM 817 C CA . LEU A 1 104 ? 1.449 -17.088 -7.366 1.00 94.00 104 LEU A CA 1
ATOM 818 C C . LEU A 1 104 ? 1.770 -17.942 -8.611 1.00 94.00 104 LEU A C 1
ATOM 820 O O . LEU A 1 104 ? 2.576 -17.497 -9.431 1.00 94.00 104 LEU A O 1
ATOM 824 N N . PRO A 1 105 ? 1.222 -19.164 -8.736 1.00 93.12 105 PRO A N 1
ATOM 825 C CA . PRO A 1 105 ? 1.310 -19.965 -9.957 1.00 93.12 105 PRO A CA 1
ATOM 826 C C . PRO A 1 105 ? 0.284 -19.508 -11.011 1.00 93.12 105 PRO A C 1
ATOM 828 O O . PRO A 1 105 ? -0.695 -18.849 -10.681 1.00 93.12 105 PRO A O 1
ATOM 831 N N . GLY A 1 106 ? 0.469 -19.922 -12.267 1.00 94.19 106 GLY A N 1
ATOM 832 C CA . GLY A 1 106 ? -0.490 -19.646 -13.345 1.00 94.19 106 GLY A CA 1
ATOM 833 C C . GLY A 1 106 ? -0.529 -18.181 -13.796 1.00 94.19 106 GLY A C 1
ATOM 834 O O . GLY A 1 106 ? 0.426 -17.428 -13.591 1.00 94.19 106 GLY A O 1
ATOM 835 N N . ASP A 1 107 ? -1.628 -17.801 -14.448 1.00 96.75 107 ASP A N 1
ATOM 836 C CA . ASP A 1 107 ? -1.791 -16.481 -15.058 1.00 96.75 107 ASP A CA 1
ATOM 837 C C . ASP A 1 107 ? -2.144 -15.406 -14.026 1.00 96.75 107 ASP A C 1
ATOM 839 O O . ASP A 1 107 ? -3.097 -15.527 -13.251 1.00 96.75 107 ASP A O 1
ATOM 843 N N . VAL A 1 108 ? -1.374 -14.316 -14.040 1.00 97.44 108 VAL A N 1
ATOM 844 C CA . VAL A 1 108 ? -1.467 -13.232 -13.058 1.00 97.44 108 VAL A CA 1
ATOM 845 C C . VAL A 1 108 ? -1.552 -11.855 -13.705 1.00 97.44 108 VAL A C 1
ATOM 847 O O . VAL A 1 108 ? -0.791 -11.511 -14.611 1.00 97.44 108 VAL A O 1
ATOM 850 N N . VAL A 1 109 ? -2.419 -11.014 -13.145 1.00 96.38 109 VAL A N 1
ATOM 851 C CA . VAL A 1 109 ? -2.390 -9.563 -13.355 1.00 96.38 109 VAL A CA 1
ATOM 852 C C . VAL A 1 109 ? -1.512 -8.952 -12.265 1.00 96.38 109 VAL A C 1
ATOM 854 O O . VAL A 1 109 ? -1.535 -9.401 -11.119 1.00 96.38 109 VAL A O 1
ATOM 857 N N . GLY A 1 110 ? -0.708 -7.943 -12.607 1.00 95.94 110 GLY A N 1
ATOM 858 C CA . GLY A 1 110 ? 0.229 -7.335 -11.666 1.00 95.94 110 GLY A CA 1
ATOM 859 C C . GLY A 1 110 ? 0.392 -5.831 -11.844 1.00 95.94 110 GLY A C 1
ATOM 860 O O . GLY A 1 110 ? 0.344 -5.324 -12.963 1.00 95.94 110 GLY A O 1
ATOM 861 N N . VAL A 1 111 ? 0.614 -5.131 -10.730 1.00 95.38 111 VAL A N 1
ATOM 862 C CA . VAL A 1 111 ? 0.826 -3.679 -10.675 1.00 95.38 111 VAL A CA 1
ATOM 863 C C . VAL A 1 111 ? 2.149 -3.384 -9.979 1.00 95.38 111 VAL A C 1
ATOM 865 O O . VAL A 1 111 ? 2.390 -3.806 -8.843 1.00 95.38 111 VAL A O 1
ATOM 868 N N . ASP A 1 112 ? 3.000 -2.637 -10.679 1.00 91.56 112 ASP A N 1
ATOM 869 C CA . ASP A 1 112 ? 4.270 -2.133 -10.166 1.00 91.56 112 ASP A CA 1
ATOM 870 C C . ASP A 1 112 ? 4.033 -0.916 -9.256 1.00 91.56 112 ASP A C 1
ATOM 872 O O . ASP A 1 112 ? 3.215 -0.041 -9.547 1.00 91.56 112 ASP A O 1
ATOM 876 N N . TYR A 1 113 ? 4.759 -0.836 -8.143 1.00 81.12 113 TYR A N 1
ATOM 877 C CA . TYR A 1 113 ? 4.608 0.217 -7.146 1.00 81.12 113 TYR A CA 1
ATOM 878 C C . TYR A 1 113 ? 5.952 0.687 -6.588 1.00 81.12 113 TYR A C 1
ATOM 880 O O . TYR A 1 113 ? 6.928 -0.058 -6.511 1.00 81.12 113 TYR A O 1
ATOM 888 N N . MET A 1 114 ? 5.982 1.947 -6.147 1.00 74.00 114 MET A N 1
ATOM 889 C CA . MET A 1 114 ? 7.135 2.558 -5.485 1.00 74.00 114 MET A CA 1
ATOM 890 C C . MET A 1 114 ? 6.816 2.863 -4.019 1.00 74.00 114 MET A C 1
ATOM 892 O O . MET A 1 114 ? 5.772 3.437 -3.692 1.00 74.00 114 MET A O 1
ATOM 896 N N . SER A 1 115 ? 7.730 2.503 -3.121 1.00 65.62 115 SER A N 1
ATOM 897 C CA . SER A 1 115 ? 7.643 2.782 -1.688 1.00 65.62 115 SER A CA 1
ATOM 898 C C . SER A 1 115 ? 8.990 3.292 -1.177 1.00 65.62 115 SER A C 1
ATOM 900 O O . SER A 1 115 ? 9.875 2.521 -0.806 1.00 65.62 115 SER A O 1
ATOM 902 N N . GLY A 1 116 ? 9.159 4.617 -1.172 1.00 66.62 116 GLY A N 1
ATOM 903 C CA . GLY A 1 116 ? 10.456 5.243 -0.908 1.00 66.62 116 GLY A CA 1
ATOM 904 C C . GLY A 1 116 ? 11.432 4.934 -2.042 1.00 66.62 116 GLY A C 1
ATOM 905 O O . GLY A 1 116 ? 11.153 5.270 -3.188 1.00 66.62 116 GLY A O 1
ATOM 906 N N . PHE A 1 117 ? 12.544 4.275 -1.716 1.00 51.34 117 PHE A N 1
ATOM 907 C CA . PHE A 1 117 ? 13.557 3.832 -2.683 1.00 51.34 117 PHE A CA 1
ATOM 908 C C . PHE A 1 117 ? 13.324 2.406 -3.212 1.00 51.34 117 PHE A C 1
ATOM 910 O O . PHE A 1 117 ? 14.067 1.950 -4.071 1.00 51.34 117 PHE A O 1
ATOM 917 N N . TYR A 1 118 ? 12.307 1.695 -2.710 1.00 56.91 118 TYR A N 1
ATOM 918 C CA . TYR A 1 118 ? 11.997 0.330 -3.132 1.00 56.91 118 TYR A CA 1
ATOM 919 C C . TYR A 1 118 ? 10.944 0.319 -4.245 1.00 56.91 118 TYR A C 1
ATOM 921 O O . TYR A 1 118 ? 9.848 0.861 -4.068 1.00 56.91 118 TYR A O 1
ATOM 929 N N . THR A 1 119 ? 11.259 -0.333 -5.362 1.00 77.44 119 THR A N 1
ATOM 930 C CA . THR A 1 119 ? 10.296 -0.768 -6.379 1.00 77.44 119 THR A CA 1
ATOM 931 C C . THR A 1 119 ? 9.863 -2.203 -6.090 1.00 77.44 119 THR A C 1
ATOM 933 O O . THR A 1 119 ? 10.674 -3.057 -5.736 1.00 77.44 119 THR A O 1
ATOM 936 N N . GLY A 1 120 ? 8.574 -2.483 -6.243 1.00 86.81 120 GLY A N 1
ATOM 937 C CA . GLY A 1 120 ? 8.018 -3.826 -6.120 1.00 86.81 120 GLY A CA 1
ATOM 938 C C . GLY A 1 120 ? 6.838 -4.015 -7.060 1.00 86.81 120 GLY A C 1
ATOM 939 O O . GLY A 1 120 ? 6.374 -3.062 -7.677 1.00 86.81 120 GLY A O 1
ATOM 940 N N . ARG A 1 121 ? 6.336 -5.244 -7.143 1.00 92.25 121 ARG A N 1
ATOM 941 C CA . ARG A 1 121 ? 5.153 -5.601 -7.929 1.00 92.25 121 ARG A CA 1
ATOM 942 C C . ARG A 1 121 ? 4.265 -6.512 -7.099 1.00 92.25 121 ARG A C 1
ATOM 944 O O . ARG A 1 121 ? 4.772 -7.476 -6.518 1.00 92.25 121 ARG A O 1
ATOM 951 N N . LEU A 1 122 ? 2.977 -6.185 -7.027 1.00 95.75 122 LEU A N 1
ATOM 952 C CA . LEU A 1 122 ? 1.953 -7.067 -6.469 1.00 95.75 122 LEU A CA 1
ATOM 953 C C . LEU A 1 122 ? 1.204 -7.761 -7.606 1.00 95.75 122 LEU A C 1
ATOM 955 O O . LEU A 1 122 ? 0.975 -7.150 -8.646 1.00 95.75 122 LEU A O 1
ATOM 959 N N . GLU A 1 123 ? 0.840 -9.020 -7.392 1.00 97.62 123 GLU A N 1
ATOM 960 C CA . GLU A 1 123 ? 0.184 -9.914 -8.346 1.00 97.62 123 GLU A CA 1
ATOM 961 C C . GLU A 1 123 ? -1.053 -10.574 -7.722 1.00 97.62 123 GLU A C 1
ATOM 963 O O . GLU A 1 123 ? -1.095 -10.838 -6.516 1.00 97.62 123 GLU A O 1
ATOM 968 N N . ILE A 1 124 ? -2.044 -10.842 -8.571 1.00 98.19 124 ILE A N 1
ATOM 969 C CA . ILE A 1 124 ? -3.310 -11.537 -8.298 1.00 98.19 124 ILE A CA 1
ATOM 970 C C . ILE A 1 124 ? -3.568 -12.507 -9.464 1.00 98.19 124 ILE A C 1
ATOM 972 O O . ILE A 1 124 ? -3.199 -12.170 -10.592 1.00 98.19 124 ILE A O 1
ATOM 976 N N . HIS A 1 125 ? -4.177 -13.682 -9.253 1.00 98.38 125 HIS A N 1
ATOM 977 C CA . HIS A 1 125 ? -4.552 -14.519 -10.406 1.00 98.38 125 HIS A CA 1
ATOM 978 C C . HIS A 1 125 ? -5.599 -13.799 -11.267 1.00 98.38 125 HIS A C 1
ATOM 980 O O . HIS A 1 125 ? -6.472 -13.101 -10.745 1.00 98.38 125 HIS A O 1
ATOM 986 N N . GLN A 1 126 ? -5.513 -13.974 -12.584 1.00 96.75 126 GLN A N 1
ATOM 987 C CA . GLN A 1 126 ? -6.385 -13.303 -13.550 1.00 96.75 126 GLN A CA 1
ATOM 988 C C . GLN A 1 126 ? -7.863 -13.731 -13.443 1.00 96.75 126 GLN A C 1
ATOM 990 O O . GLN A 1 126 ? -8.754 -12.962 -13.794 1.00 96.75 126 GLN A O 1
ATOM 995 N N . ASP A 1 127 ? -8.128 -14.935 -12.941 1.00 95.38 127 ASP A N 1
ATOM 996 C CA . ASP A 1 127 ? -9.456 -15.529 -12.760 1.00 95.38 127 ASP A CA 1
ATOM 997 C C . ASP A 1 127 ? -10.038 -15.341 -11.343 1.00 95.38 127 ASP A C 1
ATOM 999 O O . ASP A 1 127 ? -11.185 -15.708 -11.089 1.00 95.38 127 ASP A O 1
ATOM 1003 N N . ALA A 1 128 ? -9.279 -14.746 -10.414 1.00 96.06 128 ALA A N 1
ATOM 1004 C CA . ALA A 1 128 ? -9.600 -14.759 -8.985 1.00 96.06 128 ALA A CA 1
ATOM 1005 C C . ALA A 1 128 ? -10.871 -13.989 -8.587 1.00 96.06 128 ALA A C 1
ATOM 1007 O O . ALA A 1 128 ? -11.400 -14.204 -7.495 1.00 96.06 128 ALA A O 1
ATOM 1008 N N . ILE A 1 129 ? -11.319 -13.040 -9.415 1.00 96.75 129 ILE A N 1
ATOM 1009 C CA . ILE A 1 129 ? -12.481 -12.189 -9.140 1.00 96.75 129 ILE A CA 1
ATOM 1010 C C . ILE A 1 129 ? -13.291 -12.044 -10.436 1.00 96.75 129 ILE A C 1
ATOM 1012 O O . ILE A 1 129 ? -12.794 -11.440 -11.386 1.00 96.75 129 ILE A O 1
ATOM 1016 N N . PRO A 1 130 ? -14.538 -12.546 -10.499 1.00 92.00 130 PRO A N 1
ATOM 1017 C CA . PRO A 1 130 ? -15.413 -12.307 -11.637 1.00 92.00 130 PRO A CA 1
ATOM 1018 C C . PRO A 1 130 ? -15.893 -10.849 -11.659 1.00 92.00 130 PRO A C 1
ATOM 1020 O O . PRO A 1 130 ? -16.064 -10.211 -10.615 1.00 92.00 130 PRO A O 1
ATOM 1023 N N . SER A 1 131 ? -16.179 -10.338 -12.859 1.00 92.31 131 SER A N 1
ATOM 1024 C CA . SER A 1 131 ? -16.708 -8.983 -13.054 1.00 92.31 131 SER A CA 1
ATOM 1025 C C . SER A 1 131 ? -17.969 -8.737 -12.214 1.00 92.31 131 SER A C 1
ATOM 1027 O O . SER A 1 131 ? -18.885 -9.560 -12.184 1.00 92.31 131 SER A O 1
ATOM 1029 N N . GLY A 1 132 ? -18.008 -7.609 -11.500 1.00 91.00 132 GLY A N 1
ATOM 1030 C CA . GLY A 1 132 ? -19.071 -7.278 -10.546 1.00 91.00 132 GLY A CA 1
ATOM 1031 C C . GLY A 1 132 ? -18.921 -7.915 -9.157 1.00 91.00 132 GLY A C 1
ATOM 1032 O O . GLY A 1 132 ? -19.749 -7.653 -8.282 1.00 91.00 132 GLY A O 1
ATOM 1033 N N . GLY A 1 133 ? -17.870 -8.708 -8.911 1.00 96.31 133 GLY A N 1
ATOM 1034 C CA . GLY A 1 133 ? -17.564 -9.262 -7.593 1.00 96.31 133 GLY A CA 1
ATOM 1035 C C . GLY A 1 133 ? -17.410 -8.163 -6.538 1.00 96.31 133 GLY A C 1
ATOM 1036 O O . GLY A 1 133 ? -16.595 -7.254 -6.689 1.00 96.31 133 GLY A O 1
ATOM 1037 N N . ARG A 1 134 ? -18.190 -8.236 -5.455 1.00 97.81 134 ARG A N 1
ATOM 1038 C CA . ARG A 1 134 ? -18.117 -7.297 -4.324 1.00 97.81 134 ARG A CA 1
ATOM 1039 C C . ARG A 1 134 ? -17.019 -7.719 -3.359 1.00 97.81 134 ARG A C 1
ATOM 1041 O O . ARG A 1 134 ? -17.112 -8.793 -2.757 1.00 97.81 134 ARG A O 1
ATOM 1048 N N . VAL A 1 135 ? -16.007 -6.871 -3.229 1.00 98.44 135 VAL A N 1
ATOM 1049 C CA . VAL A 1 135 ? -14.724 -7.174 -2.591 1.00 98.44 135 VAL A CA 1
ATOM 1050 C C . VAL A 1 135 ? -14.515 -6.296 -1.361 1.00 98.44 135 VAL A C 1
ATOM 1052 O O . VAL A 1 135 ? -14.666 -5.079 -1.440 1.00 98.44 135 VAL A O 1
ATOM 1055 N N . VAL A 1 136 ? -14.091 -6.890 -0.247 1.00 98.38 136 VAL A N 1
ATOM 1056 C CA . VAL A 1 136 ? -13.451 -6.159 0.859 1.00 98.38 136 VAL A CA 1
ATOM 1057 C C . VAL A 1 136 ? -11.960 -6.482 0.873 1.00 98.38 136 VAL A C 1
ATOM 1059 O O . VAL A 1 136 ? -11.579 -7.636 0.679 1.00 98.38 136 VAL A O 1
ATOM 1062 N N . ILE A 1 137 ? -11.112 -5.475 1.076 1.00 98.50 137 ILE A N 1
ATOM 1063 C CA . ILE A 1 137 ? -9.662 -5.662 1.196 1.00 98.50 137 ILE A CA 1
ATOM 1064 C C . ILE A 1 137 ? -9.285 -5.624 2.677 1.00 98.50 137 ILE A C 1
ATOM 1066 O O . ILE A 1 137 ? -9.608 -4.654 3.355 1.00 98.50 137 ILE A O 1
ATOM 1070 N N . ILE A 1 138 ? -8.597 -6.647 3.183 1.00 97.81 138 ILE A N 1
ATOM 1071 C CA . ILE A 1 138 ? -8.186 -6.756 4.591 1.00 97.81 138 ILE A CA 1
ATOM 1072 C C . ILE A 1 138 ? -6.664 -6.860 4.700 1.00 97.81 138 ILE A C 1
ATOM 1074 O O . ILE A 1 138 ? -6.047 -7.685 4.024 1.00 97.81 138 ILE A O 1
ATOM 1078 N N . ASP A 1 139 ? -6.064 -6.064 5.584 1.00 96.06 139 ASP A N 1
ATOM 1079 C CA . ASP A 1 139 ? -4.637 -6.143 5.927 1.00 96.06 139 ASP A CA 1
ATOM 1080 C C . ASP A 1 139 ? -4.404 -5.973 7.442 1.00 96.06 139 ASP A C 1
ATOM 1082 O O . ASP A 1 139 ? -5.312 -5.586 8.179 1.00 96.06 139 ASP A O 1
ATOM 1086 N N . ASP A 1 140 ? -3.197 -6.259 7.934 1.00 94.44 140 ASP A N 1
ATOM 1087 C CA . ASP A 1 140 ? -2.896 -6.151 9.366 1.00 94.44 140 ASP A CA 1
ATOM 1088 C C . ASP A 1 140 ? -2.777 -4.688 9.831 1.00 94.44 140 ASP A C 1
ATOM 1090 O O . ASP A 1 140 ? -3.402 -4.292 10.820 1.00 94.44 140 ASP A O 1
ATOM 1094 N N . LEU A 1 141 ? -2.037 -3.856 9.090 1.00 92.44 141 LEU A N 1
ATOM 1095 C CA . LEU A 1 141 ? -1.893 -2.430 9.389 1.00 92.44 141 LEU A CA 1
ATOM 1096 C C . LEU A 1 141 ? -1.811 -1.549 8.139 1.00 92.44 141 LEU A C 1
ATOM 1098 O O . LEU A 1 141 ? -1.236 -1.929 7.120 1.00 92.44 141 LEU A O 1
ATOM 1102 N N . VAL A 1 142 ? -2.283 -0.306 8.253 1.00 90.94 142 VAL A N 1
ATOM 1103 C CA . VAL A 1 142 ? -2.108 0.719 7.216 1.00 90.94 142 VAL A CA 1
ATOM 1104 C C . VAL A 1 142 ? -1.124 1.803 7.661 1.00 90.94 142 VAL A C 1
ATOM 1106 O O . VAL A 1 142 ? -1.396 2.570 8.577 1.00 90.94 142 VAL A O 1
ATOM 1109 N N . ALA A 1 143 ? 0.037 1.885 6.998 1.00 85.06 143 ALA A N 1
ATOM 1110 C CA . ALA A 1 143 ? 1.065 2.901 7.275 1.00 85.06 143 ALA A CA 1
ATOM 1111 C C . ALA A 1 143 ? 1.068 4.049 6.250 1.00 85.06 143 ALA A C 1
ATOM 1113 O O . ALA A 1 143 ? 0.855 5.205 6.602 1.00 85.06 143 ALA A O 1
ATOM 1114 N N . SER A 1 144 ? 1.315 3.739 4.972 1.00 84.94 144 SER A N 1
ATOM 1115 C CA . SER A 1 144 ? 1.288 4.715 3.866 1.00 84.94 144 SER A CA 1
ATOM 1116 C C . SER A 1 144 ? 0.021 4.637 3.014 1.00 84.94 144 SER A C 1
ATOM 1118 O O . SER A 1 144 ? -0.266 5.570 2.270 1.00 84.94 144 SER A O 1
ATOM 1120 N N . GLY A 1 145 ? -0.709 3.519 3.086 1.00 88.38 145 GLY A N 1
ATOM 1121 C CA . GLY A 1 145 ? -1.819 3.197 2.188 1.00 88.38 145 GLY A CA 1
ATOM 1122 C C . GLY A 1 145 ? -1.402 2.676 0.805 1.00 88.38 145 GLY A C 1
ATOM 1123 O O . GLY A 1 145 ? -2.274 2.229 0.067 1.00 88.38 145 GLY A O 1
ATOM 1124 N N . ASN A 1 146 ? -0.107 2.673 0.447 1.00 88.25 146 ASN A N 1
ATOM 1125 C CA . ASN A 1 146 ? 0.335 2.271 -0.898 1.00 88.25 146 ASN A CA 1
ATOM 1126 C C . ASN A 1 146 ? -0.049 0.821 -1.235 1.00 88.25 146 ASN A C 1
ATOM 1128 O O . ASN A 1 146 ? -0.589 0.592 -2.310 1.00 88.25 146 ASN A O 1
ATOM 1132 N N . THR A 1 147 ? 0.174 -0.131 -0.321 1.00 90.06 147 THR A N 1
ATOM 1133 C CA . THR A 1 147 ? -0.198 -1.544 -0.514 1.00 90.06 147 THR A CA 1
ATOM 1134 C C . THR A 1 147 ? -1.689 -1.685 -0.814 1.00 90.06 147 THR A C 1
ATOM 1136 O O . THR A 1 147 ? -2.056 -2.218 -1.853 1.00 90.06 147 THR A O 1
ATOM 1139 N N . LEU A 1 148 ? -2.548 -1.111 0.039 1.00 94.06 148 LEU A N 1
ATOM 1140 C CA . LEU A 1 148 ? -4.002 -1.130 -0.146 1.00 94.06 148 LEU A CA 1
ATOM 1141 C C . LEU A 1 148 ? -4.425 -0.483 -1.471 1.00 94.06 148 LEU A C 1
ATOM 1143 O O . LEU A 1 148 ? -5.271 -1.033 -2.162 1.00 94.06 148 LEU A O 1
ATOM 1147 N N . LYS A 1 149 ? -3.819 0.651 -1.853 1.00 94.19 149 LYS A N 1
ATOM 1148 C CA . LYS A 1 149 ? -4.097 1.331 -3.129 1.00 94.19 149 LYS A CA 1
ATOM 1149 C C . LYS A 1 149 ? -3.786 0.436 -4.332 1.00 94.19 149 LYS A C 1
ATOM 1151 O O . LYS A 1 149 ? -4.610 0.337 -5.233 1.00 94.19 149 LYS A O 1
ATOM 1156 N N . VAL A 1 150 ? -2.629 -0.224 -4.328 1.00 95.12 150 VAL A N 1
ATOM 1157 C CA . VAL A 1 150 ? -2.216 -1.155 -5.390 1.00 95.12 150 VAL A CA 1
ATOM 1158 C C . VAL A 1 150 ? -3.153 -2.366 -5.439 1.00 95.12 150 VAL A C 1
ATOM 1160 O O . VAL A 1 150 ? -3.584 -2.767 -6.516 1.00 95.12 150 VAL A O 1
ATOM 1163 N N . THR A 1 151 ? -3.553 -2.896 -4.281 1.00 96.56 151 THR A N 1
ATOM 1164 C CA . THR A 1 151 ? -4.563 -3.960 -4.190 1.00 96.56 151 THR A CA 1
ATOM 1165 C C . THR A 1 151 ? -5.922 -3.513 -4.745 1.00 96.56 151 THR A C 1
ATOM 1167 O O . THR A 1 151 ? -6.547 -4.274 -5.479 1.00 96.56 151 THR A O 1
ATOM 1170 N N . CYS A 1 152 ? -6.371 -2.278 -4.482 1.00 97.44 152 CYS A N 1
ATOM 1171 C CA . CYS A 1 152 ? -7.582 -1.730 -5.104 1.00 97.44 152 CYS A CA 1
ATOM 1172 C C . CYS A 1 152 ? -7.468 -1.669 -6.632 1.00 97.44 152 CYS A C 1
ATOM 1174 O O . CYS A 1 152 ? -8.414 -2.035 -7.323 1.00 97.44 152 CYS A O 1
ATOM 1176 N N . GLU A 1 153 ? -6.326 -1.216 -7.156 1.00 97.12 153 GLU A N 1
ATOM 1177 C CA . GLU A 1 153 ? -6.078 -1.122 -8.600 1.00 97.12 153 GLU A CA 1
ATOM 1178 C C . GLU A 1 153 ? -6.097 -2.506 -9.270 1.00 97.12 153 GLU A C 1
ATOM 1180 O O . GLU A 1 153 ? -6.705 -2.653 -10.328 1.00 97.12 153 GLU A O 1
ATOM 1185 N N . LEU A 1 154 ? -5.520 -3.533 -8.632 1.00 97.50 154 LEU A N 1
ATOM 1186 C CA . LEU A 1 154 ? -5.592 -4.928 -9.090 1.00 97.50 154 LEU A CA 1
ATOM 1187 C C . LEU A 1 154 ? -7.036 -5.450 -9.131 1.00 97.50 154 LEU A C 1
ATOM 1189 O O . LEU A 1 154 ? -7.473 -5.981 -10.148 1.00 97.50 154 LEU A O 1
ATOM 1193 N N . VAL A 1 155 ? -7.801 -5.255 -8.052 1.00 97.75 155 VAL A N 1
ATOM 1194 C CA . VAL A 1 155 ? -9.209 -5.682 -7.980 1.00 97.75 155 VAL A CA 1
ATOM 1195 C C . VAL A 1 155 ? -10.060 -4.992 -9.051 1.00 97.75 155 VAL A C 1
ATOM 1197 O O . VAL A 1 155 ? -10.887 -5.637 -9.695 1.00 97.75 155 VAL A O 1
ATOM 1200 N N . GLN A 1 156 ? -9.839 -3.695 -9.277 1.00 96.38 156 GLN A N 1
ATOM 1201 C CA . GLN A 1 156 ? -10.551 -2.922 -10.296 1.00 96.38 156 GLN A CA 1
ATOM 1202 C C . GLN A 1 156 ? -10.195 -3.363 -11.723 1.00 96.38 156 GLN A C 1
ATOM 1204 O O . GLN A 1 156 ? -11.073 -3.362 -12.583 1.00 96.38 156 GLN A O 1
ATOM 1209 N N . GLN A 1 157 ? -8.952 -3.790 -11.981 1.00 95.81 157 GLN A N 1
ATOM 1210 C CA . GLN A 1 157 ? -8.546 -4.345 -13.281 1.00 95.81 157 GLN A CA 1
ATOM 1211 C C . GLN A 1 157 ? -9.251 -5.669 -13.610 1.00 95.81 157 GLN A C 1
ATOM 1213 O O . GLN A 1 157 ? -9.573 -5.897 -14.773 1.00 95.81 157 GLN A O 1
ATOM 1218 N N . LEU A 1 158 ? -9.566 -6.496 -12.606 1.00 96.12 158 LEU A N 1
ATOM 1219 C CA . LEU A 1 158 ? -10.395 -7.700 -12.779 1.00 96.12 158 LEU A CA 1
ATOM 1220 C C . LEU A 1 158 ? -11.907 -7.394 -12.893 1.00 96.12 158 LEU A C 1
ATOM 1222 O O . LEU A 1 158 ? -12.722 -8.300 -13.046 1.00 96.12 158 LEU A O 1
ATOM 1226 N N . GLY A 1 159 ? -12.316 -6.122 -12.806 1.00 94.88 159 GLY A N 1
ATOM 1227 C CA . GLY A 1 159 ? -13.727 -5.720 -12.807 1.00 94.88 159 GLY A CA 1
ATOM 1228 C C . GLY A 1 159 ? -14.442 -5.915 -11.464 1.00 94.88 159 GLY A C 1
ATOM 1229 O O . GLY A 1 159 ? -15.673 -5.868 -11.412 1.00 94.88 159 GLY A O 1
ATOM 1230 N N . GLY A 1 160 ? -13.699 -6.125 -10.373 1.00 96.94 160 GLY A N 1
ATOM 1231 C CA . GLY A 1 160 ? -14.240 -6.213 -9.019 1.00 96.94 160 GLY A CA 1
ATOM 1232 C C . GLY A 1 160 ? -14.607 -4.844 -8.435 1.00 96.94 160 GLY A C 1
ATOM 1233 O O . GLY A 1 160 ? -13.896 -3.850 -8.606 1.00 96.94 160 GLY A O 1
ATOM 1234 N N . GLN A 1 161 ? -15.705 -4.791 -7.682 1.00 97.38 161 GLN A N 1
ATOM 1235 C CA . GLN A 1 161 ? -16.115 -3.615 -6.919 1.00 97.38 161 GLN A CA 1
ATOM 1236 C C . GLN A 1 161 ? -15.511 -3.668 -5.511 1.00 97.38 161 GLN A C 1
ATOM 1238 O O . GLN A 1 161 ? -16.017 -4.377 -4.638 1.00 97.38 161 GLN A O 1
ATOM 1243 N N . VAL A 1 162 ? -14.472 -2.867 -5.262 1.00 97.56 162 VAL A N 1
ATOM 1244 C CA . VAL A 1 162 ? -13.972 -2.622 -3.899 1.00 97.56 162 VAL A CA 1
ATOM 1245 C C . VAL A 1 162 ? -15.042 -1.869 -3.104 1.00 97.56 162 VAL A C 1
ATOM 1247 O O . VAL A 1 162 ? -15.406 -0.746 -3.452 1.00 97.56 162 VAL A O 1
ATOM 1250 N N . VAL A 1 163 ? -15.551 -2.500 -2.048 1.00 97.06 163 VAL A N 1
ATOM 1251 C CA . VAL A 1 163 ? -16.531 -1.931 -1.116 1.00 97.06 163 VAL A CA 1
ATOM 1252 C C . VAL A 1 163 ? -15.817 -1.138 -0.023 1.00 97.06 163 VAL A C 1
ATOM 1254 O O . VAL A 1 163 ? -16.184 0.002 0.247 1.00 97.06 163 VAL A O 1
ATOM 1257 N N . GLU A 1 164 ? -14.773 -1.717 0.576 1.00 95.94 164 GLU A N 1
ATOM 1258 C CA . GLU A 1 164 ? -13.995 -1.090 1.648 1.00 95.94 164 GLU A CA 1
ATOM 1259 C C . GLU A 1 164 ? -12.590 -1.708 1.767 1.00 95.94 164 GLU A C 1
ATOM 1261 O O . GLU A 1 164 ? -12.370 -2.848 1.349 1.00 95.94 164 GLU A O 1
ATOM 1266 N N . CYS A 1 165 ? -11.662 -0.975 2.392 1.00 96.12 165 CYS A N 1
ATOM 1267 C CA . CYS A 1 165 ? -10.396 -1.507 2.897 1.00 96.12 165 CYS A CA 1
ATOM 1268 C C . CYS A 1 165 ? -10.386 -1.437 4.432 1.00 96.12 165 CYS A C 1
ATOM 1270 O O . CYS A 1 165 ? -10.454 -0.340 4.987 1.00 96.12 165 CYS A O 1
ATOM 1272 N N . GLY A 1 166 ? -10.272 -2.581 5.106 1.00 93.81 166 GLY A N 1
ATOM 1273 C CA . GLY A 1 166 ? -10.187 -2.697 6.562 1.00 93.81 166 GLY A CA 1
ATOM 1274 C C . GLY A 1 166 ? -8.782 -3.077 7.037 1.00 93.81 166 GLY A C 1
ATOM 1275 O O . GLY A 1 166 ? -8.115 -3.919 6.435 1.00 93.81 166 GLY A O 1
ATOM 1276 N N . CYS A 1 167 ? -8.340 -2.485 8.147 1.00 94.69 167 CYS A N 1
ATOM 1277 C CA . CYS A 1 167 ? -7.097 -2.852 8.827 1.00 94.69 167 CYS A CA 1
ATOM 1278 C C . CYS A 1 167 ? -7.306 -2.950 10.337 1.00 94.69 167 CYS A C 1
ATOM 1280 O O . CYS A 1 167 ? -8.098 -2.196 10.899 1.00 94.69 167 CYS A O 1
ATOM 1282 N N . VAL A 1 168 ? -6.549 -3.827 11.003 1.00 93.75 168 VAL A N 1
ATOM 1283 C CA . VAL A 1 168 ? -6.582 -3.954 12.473 1.00 93.75 168 VAL A CA 1
ATOM 1284 C C . VAL A 1 168 ? -5.927 -2.738 13.144 1.00 93.75 168 VAL A C 1
ATOM 1286 O O . VAL A 1 168 ? -6.344 -2.316 14.222 1.00 93.75 168 VAL A O 1
ATOM 1289 N N . ILE A 1 169 ? -4.915 -2.142 12.499 1.00 92.06 169 ILE A N 1
ATOM 1290 C CA . ILE A 1 169 ? -4.175 -0.979 13.009 1.00 92.06 169 ILE A CA 1
ATOM 1291 C C . ILE A 1 169 ? -4.141 0.161 11.974 1.00 92.06 169 ILE A C 1
ATOM 1293 O O . ILE A 1 169 ? -3.586 0.009 10.884 1.00 92.06 169 ILE A O 1
ATOM 1297 N N . ASP A 1 170 ? -4.653 1.341 12.347 1.00 88.44 170 ASP A N 1
ATOM 1298 C CA . ASP A 1 170 ? -4.423 2.603 11.622 1.00 88.44 170 ASP A CA 1
ATOM 1299 C C . ASP A 1 170 ? -3.130 3.285 12.107 1.00 88.44 170 ASP A C 1
ATOM 1301 O O . ASP A 1 170 ? -3.059 3.822 13.217 1.00 88.44 170 ASP A O 1
ATOM 1305 N N . SER A 1 171 ? -2.113 3.298 11.244 1.00 78.88 171 SER A N 1
ATOM 1306 C CA . SER A 1 171 ? -0.853 4.031 11.415 1.00 78.88 171 SER A CA 1
ATOM 1307 C C . SER A 1 171 ? -0.701 5.215 10.445 1.00 78.88 171 SER A C 1
ATOM 1309 O O . SER A 1 171 ? 0.320 5.907 10.486 1.00 78.88 171 SER A O 1
ATOM 1311 N N . LEU A 1 172 ? -1.724 5.558 9.646 1.00 67.56 172 LEU A N 1
ATOM 1312 C CA . LEU A 1 172 ? -1.725 6.768 8.800 1.00 67.56 172 LEU A CA 1
ATOM 1313 C C . LEU A 1 172 ? -1.550 8.041 9.642 1.00 67.56 172 LEU A C 1
ATOM 1315 O O . LEU A 1 172 ? -1.026 9.050 9.164 1.00 67.56 172 LEU A O 1
ATOM 1319 N N . ARG A 1 173 ? -1.973 7.983 10.911 1.00 54.00 173 ARG A N 1
ATOM 1320 C CA . ARG A 1 173 ? -1.850 9.056 11.909 1.00 54.00 173 ARG A CA 1
ATOM 1321 C C . ARG A 1 173 ? -0.600 8.946 12.791 1.00 54.00 173 ARG A C 1
ATOM 1323 O O . ARG A 1 173 ? -0.250 9.931 13.435 1.00 54.00 173 ARG A O 1
ATOM 1330 N N . SER A 1 174 ? 0.069 7.787 12.840 1.00 43.81 174 SER A N 1
ATOM 1331 C CA . SER A 1 174 ? 1.220 7.555 13.731 1.00 43.81 174 SER A CA 1
ATOM 1332 C C . SER A 1 174 ? 2.565 7.952 13.124 1.00 43.81 174 SER A C 1
ATOM 1334 O O . SER A 1 174 ? 3.552 8.028 13.851 1.00 43.81 174 SER A O 1
ATOM 1336 N N . THR A 1 175 ? 2.611 8.302 11.833 1.00 38.75 175 THR A N 1
ATOM 1337 C CA . THR A 1 175 ? 3.611 9.276 11.388 1.00 38.75 175 THR A CA 1
ATOM 1338 C C . THR A 1 175 ? 3.108 10.678 11.733 1.00 38.75 175 THR A C 1
ATOM 1340 O O . THR A 1 175 ? 2.255 11.216 11.019 1.00 38.75 175 THR A O 1
ATOM 1343 N N . PRO A 1 176 ? 3.670 11.362 12.749 1.00 35.00 176 PRO A N 1
ATOM 1344 C CA . PRO A 1 176 ? 3.713 12.805 12.706 1.00 35.00 176 PRO A CA 1
ATOM 1345 C C . PRO A 1 176 ? 4.643 13.171 11.547 1.00 35.00 176 PRO A C 1
ATOM 1347 O O . PRO A 1 176 ? 5.806 13.530 11.722 1.00 35.00 176 PRO A O 1
ATOM 1350 N N . ARG A 1 177 ? 4.101 13.166 10.322 1.00 36.34 177 ARG A N 1
ATOM 1351 C CA . ARG A 1 177 ? 4.495 14.198 9.373 1.00 36.34 177 ARG A CA 1
ATOM 1352 C C . ARG A 1 177 ? 4.199 15.500 10.093 1.00 36.34 177 ARG A C 1
ATOM 1354 O O . ARG A 1 177 ? 3.053 15.947 10.110 1.00 36.34 177 ARG A O 1
ATOM 1361 N N . ILE A 1 178 ? 5.242 16.099 10.665 1.00 40.56 178 ILE A N 1
ATOM 1362 C CA . ILE A 1 178 ? 5.255 17.467 11.174 1.00 40.56 178 ILE A CA 1
ATOM 1363 C C . ILE A 1 178 ? 5.153 18.403 9.952 1.00 40.56 178 ILE A C 1
ATOM 1365 O O . ILE A 1 178 ? 6.017 19.216 9.646 1.00 40.56 178 ILE A O 1
ATOM 1369 N N . ARG A 1 179 ? 4.026 18.311 9.233 1.00 45.78 179 ARG A N 1
ATOM 1370 C CA . ARG A 1 179 ? 3.355 19.499 8.736 1.00 45.78 179 ARG A CA 1
ATOM 1371 C C . ARG A 1 179 ? 2.916 20.201 10.003 1.00 45.78 179 ARG A C 1
ATOM 1373 O O . ARG A 1 179 ? 1.889 19.839 10.573 1.00 45.78 179 ARG A O 1
ATOM 1380 N N . GLN A 1 180 ? 3.730 21.141 10.469 1.00 52.56 180 GLN A N 1
ATOM 1381 C CA . GLN A 1 180 ? 3.313 22.054 11.518 1.00 52.56 180 GLN A CA 1
ATOM 1382 C C . GLN A 1 180 ? 2.020 22.704 11.041 1.00 52.56 180 GLN A C 1
ATOM 1384 O O . GLN A 1 180 ? 2.011 23.509 10.107 1.00 52.56 180 GLN A O 1
ATOM 1389 N N . ARG A 1 181 ? 0.905 22.258 11.615 1.00 60.25 181 ARG A N 1
ATOM 1390 C CA . ARG A 1 181 ? -0.370 22.920 11.413 1.00 60.25 181 ARG A CA 1
ATOM 1391 C C . ARG A 1 181 ? -0.267 24.230 12.175 1.00 60.25 181 ARG A C 1
ATOM 1393 O O . ARG A 1 181 ? 0.176 24.239 13.321 1.00 60.25 181 ARG A O 1
ATOM 1400 N N . PHE A 1 182 ? -0.663 25.318 11.529 1.00 70.38 182 PHE A N 1
ATOM 1401 C CA . PHE A 1 182 ? -0.936 26.547 12.253 1.00 70.38 182 PHE A CA 1
ATOM 1402 C C . PHE A 1 182 ? -2.001 26.226 13.303 1.00 70.38 182 PHE A C 1
ATOM 1404 O O . PHE A 1 182 ? -3.076 25.728 12.955 1.00 70.38 182 PHE A O 1
ATOM 1411 N N . GLY A 1 183 ? -1.661 26.438 14.570 1.00 75.00 183 GLY A N 1
ATOM 1412 C CA . GLY A 1 183 ? -2.629 26.464 15.651 1.00 75.00 183 GLY A CA 1
ATOM 1413 C C . GLY A 1 183 ? -3.186 27.877 15.849 1.00 75.00 183 GLY A C 1
ATOM 1414 O O . GLY A 1 183 ? -2.701 28.819 15.214 1.00 75.00 183 GLY A O 1
ATOM 1415 N N . PRO A 1 184 ? -4.146 28.031 16.777 1.00 74.81 184 PRO A N 1
ATOM 1416 C CA . PRO A 1 184 ? -4.691 29.308 17.243 1.00 74.81 184 PRO A CA 1
ATOM 1417 C C . PRO A 1 184 ? -3.698 30.475 17.264 1.00 74.81 184 PRO A C 1
ATOM 1419 O O . PRO A 1 184 ? -3.850 31.459 16.542 1.00 74.81 184 PRO A O 1
ATOM 1422 N N . ASN A 1 185 ? -2.619 30.328 18.032 1.00 80.38 185 ASN A N 1
ATOM 1423 C CA . ASN A 1 185 ? -1.663 31.406 18.258 1.00 80.38 185 ASN A CA 1
ATOM 1424 C C . ASN A 1 185 ? -0.841 31.724 16.998 1.00 80.38 185 ASN A C 1
ATOM 1426 O O . ASN A 1 185 ? -0.435 32.865 16.806 1.00 80.38 185 ASN A O 1
ATOM 1430 N N . GLN A 1 186 ? -0.589 30.739 16.129 1.00 85.75 186 GLN A N 1
ATOM 1431 C CA . GLN A 1 186 ? 0.114 30.953 14.863 1.00 85.75 186 GLN A CA 1
ATOM 1432 C C . GLN A 1 186 ? -0.782 31.637 13.825 1.00 85.75 186 GLN A C 1
ATOM 1434 O O . GLN A 1 186 ? -0.286 32.477 13.078 1.00 85.75 186 GLN A O 1
ATOM 1439 N N . ASP A 1 187 ? -2.078 31.313 13.787 1.00 85.06 187 ASP A N 1
ATOM 1440 C CA . ASP A 1 187 ? -3.056 32.028 12.958 1.00 85.06 187 ASP A CA 1
ATOM 1441 C C . ASP A 1 187 ? -3.223 33.479 13.432 1.00 85.06 187 ASP A C 1
ATOM 1443 O O . ASP A 1 187 ? -3.229 34.391 12.607 1.00 85.06 187 ASP A O 1
ATOM 1447 N N . TYR A 1 188 ? -3.268 33.707 14.750 1.00 84.06 188 TYR A N 1
ATOM 1448 C CA . TYR A 1 188 ? -3.284 35.046 15.343 1.00 84.06 188 TYR A CA 1
ATOM 1449 C C . TYR A 1 188 ? -2.044 35.862 14.976 1.00 84.06 188 TYR A C 1
ATOM 1451 O O . TYR A 1 188 ? -2.177 36.946 14.414 1.00 84.06 188 TYR A O 1
ATOM 1459 N N . LEU A 1 189 ? -0.839 35.334 15.211 1.00 85.75 189 LEU A N 1
ATOM 1460 C CA . LEU A 1 189 ? 0.403 36.029 14.857 1.00 85.75 189 LEU A CA 1
ATOM 1461 C C . LEU A 1 189 ? 0.504 36.295 13.344 1.00 85.75 189 LEU A C 1
ATOM 1463 O O . LEU A 1 189 ? 0.952 37.369 12.948 1.00 85.75 189 LEU A O 1
ATOM 1467 N N . LEU A 1 190 ? 0.034 35.372 12.495 1.00 87.31 190 LEU A N 1
ATOM 1468 C CA . LEU A 1 190 ? -0.037 35.586 11.047 1.00 87.31 190 LEU A CA 1
ATOM 1469 C C . LEU A 1 190 ? -1.014 36.713 10.675 1.00 87.31 190 LEU A C 1
ATOM 1471 O O . LEU A 1 190 ? -0.673 37.542 9.834 1.00 87.31 190 LEU A O 1
ATOM 1475 N N . ALA A 1 191 ? -2.198 36.769 11.292 1.00 84.75 191 ALA A N 1
ATOM 1476 C CA . ALA A 1 191 ? -3.181 37.827 11.055 1.00 84.75 191 ALA A CA 1
ATOM 1477 C C . ALA A 1 191 ? -2.683 39.199 11.544 1.00 84.75 191 ALA A C 1
ATOM 1479 O O . ALA A 1 191 ? -2.795 40.178 10.807 1.00 84.75 191 ALA A O 1
ATOM 1480 N N . VAL A 1 192 ? -2.059 39.262 12.730 1.00 86.44 192 VAL A N 1
ATOM 1481 C CA . VAL A 1 192 ? -1.368 40.459 13.249 1.00 86.44 192 VAL A CA 1
ATOM 1482 C C . VAL A 1 192 ? -0.327 40.938 12.237 1.00 86.44 192 VAL A C 1
ATOM 1484 O O . VAL A 1 192 ? -0.394 42.075 11.774 1.00 86.44 192 VAL A O 1
ATOM 1487 N N . GLN A 1 193 ? 0.604 40.064 11.837 1.00 87.50 193 GLN A N 1
ATOM 1488 C CA . GLN A 1 193 ? 1.707 40.449 10.958 1.00 87.50 193 GLN A CA 1
ATOM 1489 C C . GLN A 1 193 ? 1.217 40.855 9.561 1.00 87.50 193 GLN A C 1
ATOM 1491 O O . GLN A 1 193 ? 1.730 41.815 8.990 1.00 87.50 193 GLN A O 1
ATOM 1496 N N . ALA A 1 194 ? 0.194 40.184 9.022 1.00 87.25 194 ALA A N 1
ATOM 1497 C CA . ALA A 1 194 ? -0.426 40.557 7.753 1.00 87.25 194 ALA A CA 1
ATOM 1498 C C . ALA A 1 194 ? -1.175 41.903 7.829 1.00 87.25 194 ALA A C 1
ATOM 1500 O O . ALA A 1 194 ? -1.153 42.653 6.855 1.00 87.25 194 ALA A O 1
ATOM 1501 N N . ASN A 1 195 ? -1.790 42.248 8.966 1.00 86.44 195 ASN A N 1
ATOM 1502 C CA . ASN A 1 195 ? -2.395 43.567 9.191 1.00 86.44 195 ASN A CA 1
ATOM 1503 C C . ASN A 1 195 ? -1.331 44.677 9.271 1.00 86.44 195 ASN A C 1
ATOM 1505 O O . ASN A 1 195 ? -1.536 45.760 8.727 1.00 86.44 195 ASN A O 1
ATOM 1509 N N . THR A 1 196 ? -0.182 44.398 9.898 1.00 85.94 196 THR A N 1
ATOM 1510 C CA . THR A 1 196 ? 0.930 45.353 10.048 1.00 85.94 196 THR A CA 1
ATOM 1511 C C . THR A 1 196 ? 1.725 45.572 8.757 1.00 85.94 196 THR A C 1
ATOM 1513 O O . THR A 1 196 ? 1.939 46.715 8.366 1.00 85.94 196 THR A O 1
ATOM 1516 N N . ASP A 1 197 ? 2.168 44.506 8.081 1.00 84.06 197 ASP A N 1
ATOM 1517 C CA . ASP A 1 197 ? 2.967 44.609 6.846 1.00 84.06 197 ASP A CA 1
ATOM 1518 C C . ASP A 1 197 ? 2.120 44.864 5.585 1.00 84.06 197 ASP A C 1
ATOM 1520 O O . ASP A 1 197 ? 2.675 45.189 4.535 1.00 84.06 197 ASP A O 1
ATOM 1524 N N . ALA A 1 198 ? 0.795 44.687 5.671 1.00 83.50 198 ALA A N 1
ATOM 1525 C CA . ALA A 1 198 ? -0.173 44.856 4.584 1.00 83.50 198 ALA A CA 1
ATOM 1526 C C . ALA A 1 198 ? 0.282 44.278 3.217 1.00 83.50 198 ALA A C 1
ATOM 1528 O O . ALA A 1 198 ? 0.187 44.966 2.195 1.00 83.50 198 ALA A O 1
ATOM 1529 N N . PRO A 1 199 ? 0.756 43.013 3.141 1.00 82.44 199 PRO A N 1
ATOM 1530 C CA . PRO A 1 199 ? 1.382 42.460 1.933 1.00 82.44 199 PRO A CA 1
ATOM 1531 C C . PRO A 1 199 ? 0.435 42.419 0.723 1.00 82.44 199 PRO A C 1
ATOM 1533 O O . PRO A 1 199 ? 0.888 42.443 -0.415 1.00 82.44 199 PRO A O 1
ATOM 1536 N N . PHE A 1 200 ? -0.880 42.415 0.948 1.00 81.38 200 PHE A N 1
ATOM 1537 C CA . PHE A 1 200 ? -1.922 42.498 -0.082 1.00 81.38 200 PHE A CA 1
ATOM 1538 C C . PHE A 1 200 ? -1.999 43.863 -0.799 1.00 81.38 200 PHE A C 1
ATOM 1540 O O . PHE A 1 200 ? -2.621 43.954 -1.855 1.00 81.38 200 PHE A O 1
ATOM 1547 N N . ARG A 1 201 ? -1.347 44.910 -0.269 1.00 79.75 201 ARG A N 1
ATOM 1548 C CA . ARG A 1 201 ? -1.175 46.221 -0.927 1.00 79.75 201 ARG A CA 1
ATOM 1549 C C . ARG A 1 201 ? 0.143 46.353 -1.699 1.00 79.75 201 ARG A C 1
ATOM 1551 O O . ARG A 1 201 ? 0.407 47.405 -2.277 1.00 79.75 201 ARG A O 1
ATOM 1558 N N . ALA A 1 202 ? 0.984 45.320 -1.706 1.00 76.44 202 ALA A N 1
ATOM 1559 C CA . ALA A 1 202 ? 2.220 45.326 -2.477 1.00 76.44 202 ALA A CA 1
ATOM 1560 C C . ALA A 1 202 ? 1.939 45.373 -3.989 1.00 76.44 202 ALA A C 1
ATOM 1562 O O . ALA A 1 202 ? 0.968 44.791 -4.477 1.00 76.44 202 ALA A O 1
ATOM 1563 N N . ALA A 1 203 ? 2.820 46.032 -4.743 1.00 73.81 203 ALA A N 1
ATOM 1564 C CA . ALA A 1 203 ? 2.738 46.052 -6.199 1.00 73.81 203 ALA A CA 1
ATOM 1565 C C . ALA A 1 203 ? 2.833 44.625 -6.774 1.00 73.81 203 ALA A C 1
ATOM 1567 O O . ALA A 1 203 ? 3.484 43.748 -6.205 1.00 73.81 203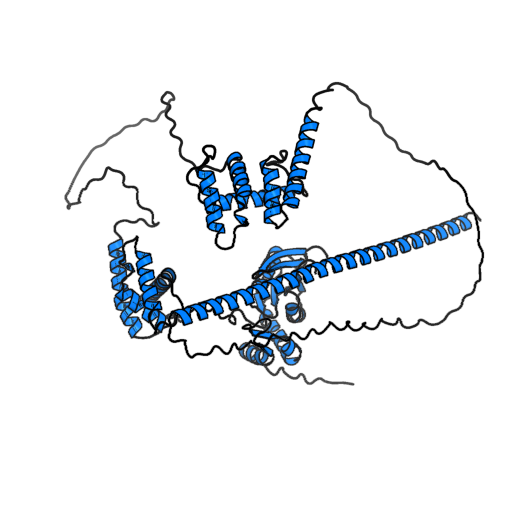 ALA A O 1
ATOM 1568 N N . TYR A 1 204 ? 2.234 44.396 -7.946 1.00 58.78 204 TYR A N 1
ATOM 1569 C CA . TYR A 1 204 ? 2.089 43.058 -8.542 1.00 58.78 204 TYR A CA 1
ATOM 1570 C C . TYR A 1 204 ? 3.417 42.275 -8.674 1.00 58.78 204 TYR A C 1
ATOM 1572 O O . TYR A 1 204 ? 3.428 41.052 -8.558 1.00 58.78 204 TYR A O 1
ATOM 1580 N N . GLY A 1 205 ? 4.546 42.973 -8.865 1.00 61.84 205 GLY A N 1
ATOM 1581 C CA . GLY A 1 205 ? 5.889 42.377 -8.916 1.00 61.84 205 GLY A CA 1
ATOM 1582 C C . GLY A 1 205 ? 6.567 42.123 -7.558 1.00 61.84 205 GLY A C 1
ATOM 1583 O O . GLY A 1 205 ? 7.508 41.338 -7.503 1.00 61.84 205 GLY A O 1
ATOM 1584 N N . THR A 1 206 ? 6.110 42.746 -6.467 1.00 74.06 206 THR A N 1
ATOM 1585 C CA . THR A 1 206 ? 6.694 42.621 -5.113 1.00 74.06 206 THR A CA 1
ATOM 1586 C C . THR A 1 206 ? 5.804 41.867 -4.123 1.00 74.06 206 THR A C 1
ATOM 1588 O O . THR A 1 206 ? 6.203 41.630 -2.987 1.00 74.06 206 THR A O 1
ATOM 1591 N N . LEU A 1 207 ? 4.623 41.406 -4.549 1.00 77.94 207 LEU A N 1
ATOM 1592 C CA . LEU A 1 207 ? 3.684 40.662 -3.705 1.00 77.94 207 LEU A CA 1
ATOM 1593 C C . LEU A 1 207 ? 4.337 39.481 -2.965 1.00 77.94 207 LEU A C 1
ATOM 1595 O O . LEU A 1 207 ? 4.140 39.324 -1.762 1.00 77.94 207 LEU A O 1
ATOM 1599 N N . MET A 1 208 ? 5.139 38.661 -3.652 1.00 84.44 208 MET A N 1
ATOM 1600 C CA . MET A 1 208 ? 5.784 37.505 -3.013 1.00 84.44 208 MET A CA 1
ATOM 1601 C C . MET A 1 208 ? 6.918 37.899 -2.063 1.00 84.44 208 MET A C 1
ATOM 1603 O O . MET A 1 208 ? 7.016 37.297 -0.997 1.00 84.44 208 MET A O 1
ATOM 1607 N N . SER A 1 209 ? 7.703 38.939 -2.367 1.00 82.50 209 SER A N 1
ATOM 1608 C CA . SER A 1 209 ? 8.743 39.421 -1.447 1.00 82.50 209 SER A CA 1
ATOM 1609 C C . SER A 1 209 ? 8.149 40.075 -0.193 1.00 82.50 209 SER A C 1
ATOM 1611 O O . SER A 1 209 ? 8.702 39.927 0.896 1.00 82.50 209 SER A O 1
ATOM 1613 N N . SER A 1 210 ? 6.970 40.701 -0.284 1.00 81.62 210 SER A N 1
ATOM 1614 C CA . SER A 1 210 ? 6.210 41.148 0.893 1.00 81.62 210 SER A CA 1
ATOM 1615 C C . SER A 1 210 ? 5.712 39.978 1.754 1.00 81.62 210 SER A C 1
ATOM 1617 O O . SER A 1 210 ? 5.779 40.051 2.980 1.00 81.62 210 SER A O 1
ATOM 1619 N N . TRP A 1 211 ? 5.279 38.867 1.148 1.00 89.81 211 TRP A N 1
ATOM 1620 C CA . TRP A 1 211 ? 4.934 37.649 1.893 1.00 89.81 211 TRP A CA 1
ATOM 1621 C C . TRP A 1 211 ? 6.155 36.931 2.486 1.00 89.81 211 TRP A C 1
ATOM 1623 O O . TRP A 1 211 ? 6.058 36.357 3.570 1.00 89.81 211 TRP A O 1
ATOM 1633 N N . GLU A 1 212 ? 7.315 36.983 1.829 1.00 88.88 212 GLU A N 1
ATOM 1634 C CA . GLU A 1 212 ? 8.585 36.515 2.397 1.00 88.88 212 GLU A CA 1
ATOM 1635 C C . GLU A 1 212 ? 9.037 37.381 3.575 1.00 88.88 212 GLU A C 1
ATOM 1637 O O . GLU A 1 212 ? 9.465 36.829 4.585 1.00 88.88 212 GLU A O 1
ATOM 1642 N N . LYS A 1 213 ? 8.857 38.708 3.513 1.00 89.00 213 LYS A N 1
ATOM 1643 C CA . LYS A 1 213 ? 9.081 39.604 4.658 1.00 89.00 213 LYS A CA 1
ATOM 1644 C C . LYS A 1 213 ? 8.219 39.192 5.857 1.00 89.00 213 LYS A C 1
ATOM 1646 O O . LYS A 1 213 ? 8.771 38.960 6.927 1.00 89.00 213 LYS A O 1
ATOM 1651 N N . VAL A 1 214 ? 6.907 39.012 5.664 1.00 88.38 214 VAL A N 1
ATOM 1652 C CA . VAL A 1 214 ? 5.983 38.527 6.713 1.00 88.38 214 VAL A CA 1
ATOM 1653 C C . VAL A 1 214 ? 6.457 37.195 7.299 1.00 88.38 214 VAL A C 1
ATOM 1655 O O . VAL A 1 214 ? 6.525 37.042 8.518 1.00 88.38 214 VAL A O 1
ATOM 1658 N N . ALA A 1 215 ? 6.832 36.237 6.447 1.00 89.06 215 ALA A N 1
ATOM 1659 C CA . ALA A 1 215 ? 7.316 34.933 6.890 1.00 89.06 215 ALA A CA 1
ATOM 1660 C C . ALA A 1 215 ? 8.636 35.024 7.679 1.00 89.06 215 ALA A C 1
ATOM 1662 O O . ALA A 1 215 ? 8.780 34.351 8.697 1.00 89.06 215 ALA A O 1
ATOM 1663 N N . ASN A 1 216 ? 9.570 35.880 7.260 1.00 89.88 216 ASN A N 1
ATOM 1664 C CA . ASN A 1 216 ? 10.838 36.107 7.953 1.00 89.88 216 ASN A CA 1
ATOM 1665 C C . ASN A 1 216 ? 10.636 36.790 9.313 1.00 89.88 216 ASN A C 1
ATOM 1667 O O . ASN A 1 216 ? 11.239 36.358 10.293 1.00 89.88 216 ASN A O 1
ATOM 1671 N N . THR A 1 217 ? 9.753 37.790 9.410 1.00 87.81 217 THR A N 1
ATOM 1672 C CA . THR A 1 217 ? 9.405 38.425 10.694 1.00 87.81 217 THR A CA 1
ATOM 1673 C C . THR A 1 217 ? 8.794 37.414 11.667 1.00 87.81 217 THR A C 1
ATOM 1675 O O . THR A 1 217 ? 9.182 37.375 12.833 1.00 87.81 217 THR A O 1
ATOM 1678 N N . LEU A 1 218 ? 7.899 36.543 11.183 1.00 87.38 218 LEU A N 1
ATOM 1679 C CA . LEU A 1 218 ? 7.319 35.465 11.989 1.00 87.38 218 LEU A CA 1
ATOM 1680 C C . LEU A 1 218 ? 8.372 34.431 12.413 1.00 87.38 218 LEU A C 1
ATOM 1682 O O . LEU A 1 218 ? 8.405 34.064 13.580 1.00 87.38 218 LEU A O 1
ATOM 1686 N N . ASN A 1 219 ? 9.279 34.015 11.525 1.00 88.19 219 ASN A N 1
ATOM 1687 C CA . ASN A 1 219 ? 10.376 33.095 11.867 1.00 88.19 219 ASN A CA 1
ATOM 1688 C C . ASN A 1 219 ? 11.335 33.659 12.933 1.00 88.19 219 ASN A C 1
ATOM 1690 O O . ASN A 1 219 ? 11.913 32.890 13.696 1.00 88.19 219 ASN A O 1
ATOM 1694 N N . SER A 1 220 ? 11.499 34.983 12.995 1.00 85.88 220 SER A N 1
ATOM 1695 C CA . SER A 1 220 ? 12.295 35.671 14.023 1.00 85.88 220 SER A CA 1
ATOM 1696 C C . SER A 1 220 ? 11.542 35.882 15.347 1.00 85.88 220 SER A C 1
ATOM 1698 O O . SER A 1 220 ? 12.134 36.341 16.323 1.00 85.88 220 SER A O 1
ATOM 1700 N N . CYS A 1 221 ? 10.243 35.574 15.411 1.00 83.56 221 CYS A N 1
ATOM 1701 C CA . CYS A 1 221 ? 9.427 35.758 16.607 1.00 83.56 221 CYS A CA 1
ATOM 1702 C C . CYS A 1 221 ? 9.484 34.519 17.514 1.00 83.56 221 CYS A C 1
ATOM 1704 O O . CYS A 1 221 ? 8.999 33.448 17.154 1.00 83.56 221 CYS A O 1
ATOM 1706 N N . SER A 1 222 ? 9.981 34.667 18.745 1.00 79.62 222 SER A N 1
ATOM 1707 C CA . SER A 1 222 ? 10.070 33.568 19.725 1.00 79.62 222 SER A CA 1
ATOM 1708 C C . SER A 1 222 ? 8.714 32.957 20.123 1.00 79.62 222 SER A C 1
ATOM 1710 O O . SER A 1 222 ? 8.654 31.800 20.541 1.00 79.62 222 SER A O 1
ATOM 1712 N N . ALA A 1 223 ? 7.612 33.699 19.966 1.00 79.94 223 ALA A N 1
ATOM 1713 C CA . ALA A 1 223 ? 6.255 33.193 20.182 1.00 79.94 223 ALA A CA 1
ATOM 1714 C C . ALA A 1 223 ? 5.741 32.318 19.018 1.00 79.94 223 ALA A C 1
ATOM 1716 O O . ALA A 1 223 ? 4.809 31.526 19.196 1.00 79.94 223 ALA A O 1
ATOM 1717 N N . PHE A 1 224 ? 6.344 32.424 17.831 1.00 83.81 224 PHE A N 1
ATOM 1718 C CA . PHE A 1 224 ? 5.918 31.718 16.629 1.00 83.81 224 PHE A CA 1
ATOM 1719 C C . PHE A 1 224 ? 6.600 30.346 16.530 1.00 83.81 224 PHE A C 1
ATOM 1721 O O . PHE A 1 224 ? 7.650 30.171 15.922 1.00 83.81 224 PHE A O 1
ATOM 1728 N N . LYS A 1 225 ? 5.980 29.333 17.144 1.00 74.12 225 LYS A N 1
ATOM 1729 C CA . LYS A 1 225 ? 6.541 27.972 17.303 1.00 74.12 225 LYS A CA 1
ATOM 1730 C C . LYS A 1 225 ? 6.586 27.116 16.016 1.00 74.12 225 LYS A C 1
ATOM 1732 O O . LYS A 1 225 ? 6.419 25.900 16.092 1.00 74.12 225 LYS A O 1
ATOM 1737 N N . MET A 1 226 ? 6.767 27.719 14.839 1.00 75.50 226 MET A N 1
ATOM 1738 C CA . MET A 1 226 ? 6.950 27.005 13.568 1.00 75.50 226 MET A CA 1
ATOM 1739 C C . MET A 1 226 ? 8.384 27.158 13.044 1.00 75.50 226 MET A C 1
ATOM 1741 O O . MET A 1 226 ? 9.005 28.205 13.177 1.00 75.50 226 MET A O 1
ATOM 1745 N N . HIS A 1 227 ? 8.910 26.102 12.427 1.00 68.56 227 HIS A N 1
ATOM 1746 C CA . HIS A 1 227 ? 10.227 26.059 11.809 1.00 68.56 227 HIS A CA 1
ATOM 1747 C C . HIS A 1 227 ? 10.123 26.523 10.352 1.00 68.56 227 HIS A C 1
ATOM 1749 O O . HIS A 1 227 ? 9.482 25.865 9.533 1.00 68.56 227 HIS A O 1
ATOM 1755 N N . HIS A 1 228 ? 10.798 27.626 10.026 1.00 74.44 228 HIS A N 1
ATOM 1756 C CA . HIS A 1 228 ? 11.023 28.102 8.656 1.00 74.44 228 HIS A CA 1
ATOM 1757 C C . HIS A 1 228 ? 9.749 28.198 7.794 1.00 74.44 228 HIS A C 1
ATOM 1759 O O . HIS A 1 228 ? 9.651 27.611 6.709 1.00 74.44 228 HIS A O 1
ATOM 1765 N N . LEU A 1 229 ? 8.781 28.994 8.254 1.00 85.06 229 LEU A N 1
ATOM 1766 C CA . LEU A 1 229 ? 7.674 29.451 7.422 1.00 85.06 229 LEU A CA 1
ATOM 1767 C C . LEU A 1 229 ? 8.219 30.119 6.149 1.00 85.06 229 LEU A C 1
ATOM 1769 O O . LEU A 1 229 ? 9.153 30.915 6.205 1.00 85.06 229 LEU A O 1
ATOM 1773 N N . LYS A 1 230 ? 7.614 29.810 5.000 1.00 87.06 230 LYS A N 1
ATOM 1774 C CA . LYS A 1 230 ? 7.944 30.413 3.698 1.00 87.06 230 LYS A CA 1
ATOM 1775 C C . LYS A 1 230 ? 6.812 31.331 3.244 1.00 87.06 230 LYS A C 1
ATOM 1777 O O . LYS A 1 230 ? 5.647 31.006 3.480 1.00 87.06 230 LYS A O 1
ATOM 1782 N N . GLY A 1 231 ? 7.132 32.410 2.527 1.00 85.62 231 GLY A N 1
ATOM 1783 C CA . GLY A 1 231 ? 6.149 33.392 2.037 1.00 85.62 231 GLY A CA 1
ATOM 1784 C C . GLY A 1 231 ? 4.918 32.781 1.343 1.00 85.62 231 GLY A C 1
ATOM 1785 O O . GLY A 1 231 ? 3.795 33.077 1.752 1.00 85.62 231 GLY A O 1
ATOM 1786 N N . PRO A 1 232 ? 5.074 31.838 0.391 1.00 86.12 232 PRO A N 1
ATOM 1787 C CA . PRO A 1 232 ? 3.935 31.169 -0.247 1.00 86.12 232 PRO A CA 1
ATOM 1788 C C . PRO A 1 232 ? 3.049 30.361 0.716 1.00 86.12 232 PRO A C 1
ATOM 1790 O O . PRO A 1 232 ? 1.851 30.220 0.485 1.00 86.12 232 PRO A O 1
ATOM 1793 N N . ILE A 1 233 ? 3.612 29.825 1.805 1.00 84.00 233 ILE A N 1
ATOM 1794 C CA . ILE A 1 233 ? 2.859 29.082 2.828 1.00 84.00 233 ILE A CA 1
ATOM 1795 C C . ILE A 1 233 ? 2.085 30.063 3.718 1.00 84.00 233 ILE A C 1
ATOM 1797 O O . ILE A 1 233 ? 0.913 29.821 3.999 1.00 84.00 233 ILE A O 1
ATOM 1801 N N . ALA A 1 234 ? 2.714 31.181 4.101 1.00 86.25 234 ALA A N 1
ATOM 1802 C CA . ALA A 1 234 ? 2.077 32.264 4.851 1.00 86.25 234 ALA A CA 1
ATOM 1803 C C . ALA A 1 234 ? 0.864 32.822 4.087 1.00 86.25 234 ALA A C 1
ATOM 1805 O O . ALA A 1 234 ? -0.242 32.842 4.625 1.00 86.25 234 ALA A O 1
ATOM 1806 N N . LYS A 1 235 ? 1.054 33.152 2.801 1.00 87.56 235 LYS A N 1
ATOM 1807 C CA . LYS A 1 235 ? -0.004 33.621 1.898 1.00 87.56 235 LYS A CA 1
ATOM 1808 C C . LYS A 1 235 ? -1.171 32.629 1.813 1.00 87.56 235 LYS A C 1
ATOM 1810 O O . LYS A 1 235 ? -2.300 32.980 2.140 1.00 87.56 235 LYS A O 1
ATOM 1815 N N . ASN A 1 236 ? -0.894 31.376 1.441 1.00 85.81 236 ASN A N 1
ATOM 1816 C CA . ASN A 1 236 ? -1.931 30.351 1.273 1.00 85.81 236 ASN A CA 1
ATOM 1817 C C . ASN A 1 236 ? -2.690 30.042 2.579 1.00 85.81 236 ASN A C 1
ATOM 1819 O O . ASN A 1 236 ? -3.851 29.634 2.533 1.00 85.81 236 ASN A O 1
ATOM 1823 N N . ARG A 1 237 ? -2.051 30.183 3.753 1.00 88.00 237 ARG A N 1
ATOM 1824 C CA . ARG A 1 237 ? -2.748 30.049 5.042 1.00 88.00 237 ARG A CA 1
ATOM 1825 C C . ARG A 1 237 ? -3.631 31.261 5.314 1.00 88.00 237 ARG A C 1
ATOM 1827 O O . ARG A 1 237 ? -4.778 31.066 5.705 1.00 88.00 237 ARG A O 1
ATOM 1834 N N . PHE A 1 238 ? -3.116 32.465 5.078 1.00 88.50 238 PHE A N 1
ATOM 1835 C CA . PHE A 1 238 ? -3.840 33.716 5.273 1.00 88.50 238 PHE A CA 1
ATOM 1836 C C . PHE A 1 238 ? -5.118 33.787 4.426 1.00 88.50 238 PHE A C 1
ATOM 1838 O O . PHE A 1 238 ? -6.192 34.035 4.966 1.00 88.50 238 PHE A O 1
ATOM 1845 N N . GLU A 1 239 ? -5.037 33.463 3.134 1.00 87.12 239 GLU A N 1
ATOM 1846 C CA . GLU A 1 239 ? -6.202 33.430 2.234 1.00 87.12 239 GLU A CA 1
ATOM 1847 C C . GLU A 1 239 ? -7.296 32.472 2.754 1.00 87.12 239 GLU A C 1
ATOM 1849 O O . GLU A 1 239 ? -8.474 32.815 2.768 1.00 87.12 239 GLU A O 1
ATOM 1854 N N . ARG A 1 240 ? -6.913 31.312 3.312 1.00 84.62 240 ARG A N 1
ATOM 1855 C CA . ARG A 1 240 ? -7.841 30.349 3.948 1.00 84.62 240 ARG A CA 1
ATOM 1856 C C . ARG A 1 240 ? -8.343 30.751 5.340 1.00 84.62 240 ARG A C 1
ATOM 1858 O O . ARG A 1 240 ? -9.204 30.058 5.890 1.00 84.62 240 ARG A O 1
ATOM 1865 N N . LEU A 1 241 ? -7.764 31.769 5.973 1.00 85.69 241 LEU A N 1
ATOM 1866 C CA . LEU A 1 241 ? -8.309 32.374 7.194 1.00 85.69 241 LEU A CA 1
ATOM 1867 C C . LEU A 1 241 ? -9.339 33.438 6.821 1.00 85.69 241 LEU A C 1
ATOM 1869 O O . LEU A 1 241 ? -10.432 33.432 7.375 1.00 85.69 241 LEU A O 1
ATOM 1873 N N . VAL A 1 242 ? -9.019 34.283 5.837 1.00 85.50 242 VAL A N 1
ATOM 1874 C CA . VAL A 1 242 ? -9.935 35.289 5.284 1.00 85.50 242 VAL A CA 1
ATOM 1875 C C . VAL A 1 242 ? -11.202 34.641 4.731 1.00 85.50 242 VAL A C 1
ATOM 1877 O O . VAL A 1 242 ? -12.291 35.085 5.081 1.00 85.50 242 VAL A O 1
ATOM 1880 N N . GLU A 1 243 ? -11.086 33.584 3.924 1.00 82.44 243 GLU A N 1
ATOM 1881 C CA . GLU A 1 243 ? -12.263 32.971 3.298 1.00 82.44 243 GLU A CA 1
ATOM 1882 C C . GLU A 1 243 ? -13.205 32.343 4.335 1.00 82.44 243 GLU A C 1
ATOM 1884 O O . GLU A 1 243 ? -14.389 32.664 4.353 1.00 82.44 243 GLU A O 1
ATOM 1889 N N . ARG A 1 244 ? -12.676 31.584 5.307 1.00 77.94 244 ARG A N 1
ATOM 1890 C CA . ARG A 1 244 ? -13.486 31.060 6.425 1.00 77.94 244 ARG A CA 1
ATOM 1891 C C . ARG A 1 244 ? -14.089 32.160 7.300 1.00 77.94 244 ARG A C 1
ATOM 1893 O O . ARG A 1 244 ? -15.183 31.982 7.825 1.00 77.94 244 ARG A O 1
ATOM 1900 N N . HIS A 1 245 ? -13.414 33.302 7.460 1.00 81.69 245 HIS A N 1
ATOM 1901 C CA . HIS A 1 245 ? -13.981 34.454 8.173 1.00 81.69 245 HIS A CA 1
ATOM 1902 C C . HIS A 1 245 ? -15.145 35.079 7.393 1.00 81.69 245 HIS A C 1
ATOM 1904 O O . HIS A 1 245 ? -16.166 35.418 7.985 1.00 81.69 245 HIS A O 1
ATOM 1910 N N . ARG A 1 246 ? -15.029 35.177 6.060 1.00 83.12 246 ARG A N 1
ATOM 1911 C CA . ARG A 1 246 ? -16.116 35.616 5.168 1.00 83.12 246 ARG A CA 1
ATOM 1912 C C . ARG A 1 246 ? -17.310 34.648 5.233 1.00 83.12 246 ARG A C 1
ATOM 1914 O O . ARG A 1 246 ? -18.433 35.108 5.419 1.00 83.12 246 ARG A O 1
ATOM 1921 N N . GLU A 1 247 ? -17.075 33.336 5.158 1.00 77.00 247 GLU A N 1
ATOM 1922 C CA . GLU A 1 247 ? -18.101 32.283 5.292 1.00 77.00 247 GLU A CA 1
ATOM 1923 C C . GLU A 1 247 ? -18.807 32.318 6.662 1.00 77.00 247 GLU A C 1
ATOM 1925 O O . GLU A 1 247 ? -20.032 32.197 6.744 1.00 77.00 247 GLU A O 1
ATOM 1930 N N . TRP A 1 248 ? -18.058 32.531 7.749 1.00 75.19 248 TRP A N 1
ATOM 1931 C CA . TRP A 1 248 ? -18.610 32.654 9.102 1.00 75.19 248 TRP A CA 1
ATOM 1932 C C . TRP A 1 248 ? -19.515 33.884 9.247 1.00 75.19 248 TRP A C 1
ATOM 1934 O O . TRP A 1 248 ? -20.654 33.762 9.697 1.00 75.19 248 TRP A O 1
ATOM 1944 N N . VAL A 1 249 ? -19.049 35.057 8.800 1.00 76.62 249 VAL A N 1
ATOM 1945 C CA . VAL A 1 249 ? -19.825 36.311 8.844 1.00 76.62 249 VAL A CA 1
ATOM 1946 C C . VAL A 1 249 ? -21.090 36.232 7.978 1.00 76.62 249 VAL A C 1
ATOM 1948 O O . VAL A 1 249 ? -22.098 36.844 8.322 1.00 76.62 249 VAL A O 1
ATOM 1951 N N . GLN A 1 250 ? -21.070 35.467 6.881 1.00 76.50 250 GLN A N 1
ATOM 1952 C CA . GLN A 1 250 ? -22.241 35.258 6.018 1.00 76.50 250 GLN A CA 1
ATOM 1953 C C . GLN A 1 250 ? -23.243 34.237 6.574 1.00 76.50 250 GLN A C 1
ATOM 1955 O O . GLN A 1 250 ? -24.446 34.422 6.408 1.00 76.50 250 GLN A O 1
ATOM 1960 N N . SER A 1 251 ? -22.770 33.159 7.207 1.00 71.44 251 SER A N 1
ATOM 1961 C CA . SER A 1 251 ? -23.635 32.074 7.700 1.00 71.44 251 SER A CA 1
ATOM 1962 C C . SER A 1 251 ? -24.175 32.302 9.115 1.00 71.44 251 SER A C 1
ATOM 1964 O O . SER A 1 251 ? -25.202 31.732 9.474 1.00 71.44 251 SER A O 1
ATOM 1966 N N . GLY A 1 252 ? -23.497 33.113 9.936 1.00 64.62 252 GLY A N 1
ATOM 1967 C CA . GLY A 1 252 ? -23.847 33.327 11.347 1.00 64.62 252 GLY A CA 1
ATOM 1968 C C . GLY A 1 252 ? -23.583 32.116 12.255 1.00 64.62 252 GLY A C 1
ATOM 1969 O O . GLY A 1 252 ? -23.857 32.175 13.452 1.00 64.62 252 GLY A O 1
ATOM 1970 N N . SER A 1 253 ? -23.032 31.028 11.709 1.00 57.28 253 SER A N 1
ATOM 1971 C CA . SER A 1 253 ? -22.785 29.753 12.388 1.00 57.28 253 SER A CA 1
ATOM 1972 C C . SER A 1 253 ? -21.294 29.424 12.405 1.00 57.28 253 SER A C 1
ATOM 1974 O O . SER A 1 253 ? -20.637 29.479 11.367 1.00 57.28 253 SER A O 1
ATOM 1976 N N . VAL A 1 254 ? -20.749 29.072 13.572 1.00 55.97 254 VAL A N 1
ATOM 1977 C CA . VAL A 1 254 ? -19.329 28.712 13.733 1.00 55.97 254 VAL A CA 1
ATOM 1978 C C . VAL A 1 254 ? -19.069 27.327 13.117 1.00 55.97 254 VAL A C 1
ATOM 1980 O O . VAL A 1 254 ? -19.721 26.376 13.541 1.00 55.97 254 VAL A O 1
ATOM 1983 N N . PRO A 1 255 ? -18.130 27.171 12.161 1.00 54.78 255 PRO A N 1
ATOM 1984 C CA . PRO A 1 255 ? -17.740 25.852 11.657 1.00 54.78 255 PRO A CA 1
ATOM 1985 C C . PRO A 1 255 ? -17.017 25.023 12.730 1.00 54.78 255 PRO A C 1
ATOM 1987 O O . PRO A 1 255 ? -16.211 25.574 13.480 1.00 54.78 255 PRO A O 1
ATOM 1990 N N . ASP A 1 256 ? -17.209 23.700 12.743 1.00 46.78 256 ASP A N 1
ATOM 1991 C CA . ASP A 1 256 ? -16.616 22.785 13.744 1.00 46.78 256 ASP A CA 1
ATOM 1992 C C . ASP A 1 256 ? -15.071 22.831 13.820 1.00 46.78 256 ASP A C 1
ATOM 1994 O O . ASP A 1 256 ? -14.481 22.462 14.832 1.00 46.78 256 ASP A O 1
ATOM 1998 N N . ASP A 1 257 ? -14.410 23.308 12.758 1.00 49.25 257 ASP A N 1
ATOM 1999 C CA . ASP A 1 257 ? -12.947 23.372 12.588 1.00 49.25 257 ASP A CA 1
ATOM 2000 C C . ASP A 1 257 ? -12.434 24.842 12.584 1.00 49.25 257 ASP A C 1
ATOM 2002 O O . ASP A 1 257 ? -11.511 25.229 11.848 1.00 49.25 257 ASP A O 1
ATOM 2006 N N . ALA A 1 258 ? -13.106 25.713 13.349 1.00 51.91 258 ALA A N 1
ATOM 2007 C CA . ALA A 1 258 ? -12.836 27.151 13.411 1.00 51.91 258 ALA A CA 1
ATOM 2008 C C . ALA A 1 258 ? -11.418 27.487 13.934 1.00 51.91 258 ALA A C 1
ATOM 2010 O O . ALA A 1 258 ? -10.933 26.855 14.878 1.00 51.91 258 ALA A O 1
ATOM 2011 N N . PRO A 1 259 ? -10.743 28.528 13.389 1.00 53.91 259 PRO A N 1
ATOM 2012 C CA . PRO A 1 259 ? -9.638 29.161 14.109 1.00 53.91 259 PRO A CA 1
ATOM 2013 C C . PRO A 1 259 ? -10.167 29.673 15.458 1.00 53.91 259 PRO A C 1
ATOM 2015 O O . PRO A 1 259 ? -11.342 30.018 15.566 1.00 53.91 259 PRO A O 1
ATOM 2018 N N . SER A 1 260 ? -9.317 29.674 16.488 1.00 55.69 260 SER A N 1
ATOM 2019 C CA . SER A 1 260 ? -9.725 29.843 17.891 1.00 55.69 260 SER A CA 1
ATOM 2020 C C . SER A 1 260 ? -10.784 30.915 18.125 1.00 55.69 260 SER A C 1
ATOM 2022 O O . SER A 1 260 ? -10.648 32.034 17.633 1.00 55.69 260 SER A O 1
ATOM 2024 N N . GLN A 1 261 ? -11.737 30.599 19.008 1.00 57.00 261 GLN A N 1
ATOM 2025 C CA . GLN A 1 261 ? -12.776 31.494 19.542 1.00 57.00 261 GLN A CA 1
ATOM 2026 C C . GLN A 1 261 ? -12.219 32.670 20.384 1.00 57.00 261 GLN A C 1
ATOM 2028 O O . GLN A 1 261 ? -12.906 33.219 21.241 1.00 57.00 261 GLN A O 1
ATOM 2033 N N . ASP A 1 262 ? -10.957 33.045 20.176 1.00 65.25 262 ASP A N 1
ATOM 2034 C CA . ASP A 1 262 ? -10.300 34.152 20.849 1.00 65.25 262 ASP A CA 1
ATOM 2035 C C . ASP A 1 262 ? -10.849 35.484 20.316 1.00 65.25 262 ASP A C 1
ATOM 2037 O O . ASP A 1 262 ? -10.777 35.796 19.121 1.00 65.25 262 ASP A O 1
ATOM 2041 N N . VAL A 1 263 ? -11.383 36.290 21.231 1.00 69.19 263 VAL A N 1
ATOM 2042 C CA . VAL A 1 263 ? -11.917 37.629 20.961 1.00 69.19 263 VAL A CA 1
ATOM 2043 C C . VAL A 1 263 ? -10.846 38.532 20.335 1.00 69.19 263 VAL A C 1
ATOM 2045 O O . VAL A 1 263 ? -11.163 39.349 19.464 1.00 69.19 263 VAL A O 1
ATOM 2048 N N . ALA A 1 264 ? -9.571 38.356 20.701 1.00 72.25 264 ALA A N 1
ATOM 2049 C CA . ALA A 1 264 ? -8.462 39.105 20.116 1.00 72.25 264 ALA A CA 1
ATOM 2050 C C . ALA A 1 264 ? -8.270 38.775 18.625 1.00 72.25 264 ALA A C 1
ATOM 2052 O O . ALA A 1 264 ? -8.074 39.680 17.813 1.00 72.25 264 ALA A O 1
ATOM 2053 N N . PHE A 1 265 ? -8.393 37.500 18.239 1.00 78.44 265 PHE A N 1
ATOM 2054 C CA . PHE A 1 265 ? -8.295 37.072 16.840 1.00 78.44 265 PHE A CA 1
ATOM 2055 C C . PHE A 1 265 ? -9.423 37.655 15.984 1.00 78.44 265 PHE A C 1
ATOM 2057 O O . PHE A 1 265 ? -9.165 38.251 14.936 1.00 78.44 265 PHE A O 1
ATOM 2064 N N . MET A 1 266 ? -10.664 37.553 16.464 1.00 76.06 266 MET A N 1
ATOM 2065 C CA . MET A 1 266 ? -11.830 38.077 15.747 1.00 76.06 266 MET A CA 1
ATOM 2066 C C . MET A 1 266 ? -11.781 39.600 15.590 1.00 76.06 266 MET A C 1
ATOM 2068 O O . MET A 1 266 ? -12.142 40.119 14.534 1.00 76.06 266 MET A O 1
ATOM 2072 N N . THR A 1 267 ? -11.271 40.319 16.596 1.00 81.44 267 THR A N 1
ATOM 2073 C CA . THR A 1 267 ? -11.080 41.778 16.528 1.00 81.44 267 THR A CA 1
ATOM 2074 C C . THR A 1 267 ? -10.141 42.165 15.382 1.00 81.44 267 THR A C 1
ATOM 2076 O O . THR A 1 267 ? -10.474 43.040 14.583 1.00 81.44 267 THR A O 1
ATOM 2079 N N . ILE A 1 268 ? -9.007 41.470 15.239 1.00 83.88 268 ILE A N 1
ATOM 2080 C CA . ILE A 1 268 ? -8.036 41.738 14.167 1.00 83.88 268 ILE A CA 1
ATOM 2081 C C . ILE A 1 268 ? -8.595 41.362 12.794 1.00 83.88 268 ILE A C 1
ATOM 2083 O O . ILE A 1 268 ? -8.456 42.138 11.852 1.00 83.88 268 ILE A O 1
ATOM 2087 N N . MET A 1 269 ? -9.267 40.215 12.660 1.00 83.25 269 MET A N 1
ATOM 2088 C CA . MET A 1 269 ? -9.872 39.816 11.382 1.00 83.25 269 MET A CA 1
ATOM 2089 C C . MET A 1 269 ? -10.961 40.800 10.925 1.00 83.25 269 MET A C 1
ATOM 2091 O O . MET A 1 269 ? -11.021 41.136 9.741 1.00 83.25 269 MET A O 1
ATOM 2095 N N . ASN A 1 270 ? -11.757 41.337 11.855 1.00 83.06 270 ASN A N 1
ATOM 2096 C CA . ASN A 1 270 ? -12.762 42.364 11.566 1.00 83.06 270 ASN A CA 1
ATOM 2097 C C . ASN A 1 270 ? -12.155 43.721 11.162 1.00 83.06 270 ASN A C 1
ATOM 2099 O O . ASN A 1 270 ? -12.777 44.450 10.395 1.00 83.06 270 ASN A O 1
ATOM 2103 N N . GLU A 1 271 ? -10.946 44.056 11.620 1.00 84.62 271 GLU A N 1
ATOM 2104 C CA . GLU A 1 271 ? -10.206 45.240 11.156 1.00 84.62 271 GLU A CA 1
ATOM 2105 C C . GLU A 1 271 ? -9.531 45.004 9.787 1.00 84.62 271 GLU A C 1
ATOM 2107 O O . GLU A 1 271 ? -9.437 45.904 8.949 1.00 84.62 271 GLU A O 1
ATOM 2112 N N . LEU A 1 272 ? -9.053 43.780 9.555 1.00 86.31 272 LEU A N 1
ATOM 2113 C CA . LEU A 1 272 ? -8.198 43.412 8.430 1.00 86.31 272 LEU A CA 1
ATOM 2114 C C . LEU A 1 272 ? -8.971 43.127 7.138 1.00 86.31 272 LEU A C 1
ATOM 2116 O O . LEU A 1 272 ? -8.574 43.591 6.066 1.00 86.31 272 LEU A O 1
ATOM 2120 N N . VAL A 1 273 ? -10.082 42.390 7.217 1.00 85.88 273 VAL A N 1
ATOM 2121 C CA . VAL A 1 273 ? -10.874 42.014 6.033 1.00 85.88 273 VAL A CA 1
ATOM 2122 C C . VAL A 1 273 ? -11.430 43.241 5.283 1.00 85.88 273 VAL A C 1
ATOM 2124 O O . VAL A 1 273 ? -11.319 43.261 4.057 1.00 85.88 273 VAL A O 1
ATOM 2127 N N . PRO A 1 274 ? -11.919 44.318 5.935 1.00 86.06 274 PRO A N 1
ATOM 2128 C CA . PRO A 1 274 ? -12.284 45.554 5.237 1.00 86.06 274 PRO A CA 1
ATOM 2129 C C . PRO A 1 274 ? -11.112 46.222 4.499 1.00 86.06 274 PRO A C 1
ATOM 2131 O O . PRO A 1 274 ? -11.288 46.679 3.369 1.00 86.06 274 PRO A O 1
ATOM 2134 N N . LYS A 1 275 ? -9.901 46.239 5.085 1.00 84.88 275 LYS A N 1
ATOM 2135 C CA . LYS A 1 275 ? -8.693 46.795 4.437 1.00 84.88 275 LYS A CA 1
ATOM 2136 C C . LYS A 1 275 ? -8.286 45.998 3.197 1.00 84.88 275 LYS A C 1
ATOM 2138 O O . LYS A 1 275 ? -7.805 46.595 2.232 1.00 84.88 275 LYS A O 1
ATOM 2143 N N . LEU A 1 276 ? -8.468 44.676 3.239 1.00 85.69 276 LEU A N 1
ATOM 2144 C CA . LEU A 1 276 ? -8.247 43.777 2.110 1.00 85.69 276 LEU A CA 1
ATOM 2145 C C . LEU A 1 276 ? -9.291 44.010 1.011 1.00 85.69 276 LEU A C 1
ATOM 2147 O O . LEU A 1 276 ? -8.905 44.263 -0.122 1.00 85.69 276 LEU A O 1
ATOM 2151 N N . ASN A 1 277 ? -10.584 44.022 1.350 1.00 84.56 277 ASN A N 1
ATOM 2152 C CA . ASN A 1 277 ? -11.667 44.264 0.389 1.00 84.56 277 ASN A CA 1
ATOM 2153 C C . ASN A 1 277 ? -11.505 45.620 -0.331 1.00 84.56 277 ASN A C 1
ATOM 2155 O O . ASN A 1 277 ? -11.749 45.719 -1.531 1.00 84.56 277 ASN A O 1
ATOM 2159 N N . ALA A 1 278 ? -11.060 46.663 0.382 1.00 82.19 278 ALA A N 1
ATOM 2160 C CA . ALA A 1 278 ? -10.748 47.963 -0.215 1.00 82.19 278 ALA A CA 1
ATOM 2161 C C . ALA A 1 278 ? -9.564 47.885 -1.199 1.00 82.19 278 ALA A C 1
ATOM 2163 O O . ALA A 1 278 ? -9.654 48.416 -2.301 1.00 82.19 278 ALA A O 1
ATOM 2164 N N . ALA A 1 279 ? -8.489 47.169 -0.847 1.00 78.12 279 ALA A N 1
ATOM 2165 C CA . ALA A 1 279 ? -7.346 46.962 -1.739 1.00 78.12 279 ALA A CA 1
ATOM 2166 C C . ALA A 1 279 ? -7.705 46.104 -2.972 1.00 78.12 279 ALA A C 1
ATOM 2168 O O . ALA A 1 279 ? -7.245 46.391 -4.074 1.00 78.12 279 ALA A O 1
ATOM 2169 N N . GLU A 1 280 ? -8.557 45.086 -2.811 1.00 77.62 280 GLU A N 1
ATOM 2170 C CA . GLU A 1 280 ? -9.108 44.290 -3.916 1.00 77.62 280 GLU A CA 1
ATOM 2171 C C . GLU A 1 280 ? -9.957 45.166 -4.859 1.00 77.62 280 GLU A C 1
ATOM 2173 O O . GLU A 1 280 ? -9.835 45.051 -6.078 1.00 77.62 280 GLU A O 1
ATOM 2178 N N . ALA A 1 281 ? -10.760 46.093 -4.321 1.00 73.81 281 ALA A N 1
ATOM 2179 C CA . ALA A 1 281 ? -11.542 47.047 -5.111 1.00 73.81 281 ALA A CA 1
ATOM 2180 C C . ALA A 1 281 ? -10.669 48.091 -5.841 1.00 73.81 281 ALA A C 1
ATOM 2182 O O . ALA A 1 281 ? -10.923 48.392 -7.008 1.00 73.81 281 ALA A O 1
ATOM 2183 N N . GLU A 1 282 ? -9.616 48.604 -5.197 1.00 67.69 282 GLU A N 1
ATOM 2184 C CA . GLU A 1 282 ? -8.630 49.514 -5.806 1.00 67.69 282 GLU A CA 1
ATOM 2185 C C . GLU A 1 282 ? -7.823 48.841 -6.934 1.00 67.69 282 GLU A C 1
ATOM 2187 O O . GLU A 1 282 ? -7.459 49.499 -7.908 1.00 67.69 282 GLU A O 1
ATOM 2192 N N . GLN A 1 283 ? -7.588 47.526 -6.848 1.00 59.28 283 GLN A N 1
ATOM 2193 C CA . GLN A 1 283 ? -6.926 46.726 -7.890 1.00 59.28 283 GLN A CA 1
ATOM 2194 C C . GLN A 1 283 ? -7.852 46.328 -9.058 1.00 59.28 283 GLN A C 1
ATOM 2196 O O . GLN A 1 283 ? -7.372 45.782 -10.053 1.00 59.28 283 GLN A O 1
ATOM 2201 N N . LEU A 1 284 ? -9.164 46.584 -8.969 1.00 47.12 284 LEU A N 1
ATOM 2202 C CA . LEU A 1 284 ? -10.159 46.103 -9.936 1.00 47.12 284 LEU A CA 1
ATOM 2203 C C . LEU A 1 284 ? -10.494 46.976 -11.173 1.00 47.12 284 LEU A C 1
ATOM 2205 O O . LEU A 1 284 ? -11.301 46.513 -11.988 1.00 47.12 284 LEU A O 1
ATOM 2209 N N . PRO A 1 285 ? -9.878 48.144 -11.456 1.00 47.62 285 PRO A N 1
ATOM 2210 C CA . PRO A 1 285 ? -9.826 48.653 -12.820 1.00 47.62 285 PRO A CA 1
ATOM 2211 C C . PRO A 1 285 ? -8.646 48.006 -13.572 1.00 47.62 285 PRO A C 1
ATOM 2213 O O . PRO A 1 285 ? -7.491 48.178 -13.205 1.00 47.62 285 PRO A O 1
ATOM 2216 N N . ILE A 1 286 ? -8.948 47.339 -14.697 1.00 44.56 286 ILE A N 1
ATOM 2217 C CA . ILE A 1 286 ? -8.015 46.609 -15.590 1.00 44.56 286 ILE A CA 1
ATOM 2218 C C . ILE A 1 286 ? -7.647 45.180 -15.124 1.00 44.56 286 ILE A C 1
ATOM 2220 O O . ILE A 1 286 ? -6.493 44.902 -14.826 1.00 44.56 286 ILE A O 1
ATOM 2224 N N . LEU A 1 287 ? -8.581 44.217 -15.220 1.00 34.97 287 LEU A N 1
ATOM 2225 C CA . LEU A 1 287 ? -8.276 42.824 -15.623 1.00 34.97 287 LEU A CA 1
ATOM 2226 C C . LEU A 1 287 ? -9.547 42.006 -15.928 1.00 34.97 287 LEU A C 1
ATOM 2228 O O . LEU A 1 287 ? -10.551 42.081 -15.229 1.00 34.97 287 LEU A O 1
ATOM 2232 N N . GLY A 1 288 ? -9.508 41.200 -16.995 1.00 34.97 288 GLY A N 1
ATOM 2233 C CA . GLY A 1 288 ? -10.584 40.260 -17.339 1.00 34.97 288 GLY A CA 1
ATOM 2234 C C . GLY A 1 288 ? -10.449 38.916 -16.609 1.00 34.97 288 GLY A C 1
ATOM 2235 O O . GLY A 1 288 ? -9.346 38.534 -16.223 1.00 34.97 288 GLY A O 1
ATOM 2236 N N . LYS A 1 289 ? -11.557 38.161 -16.503 1.00 38.06 289 LYS A N 1
ATOM 2237 C CA . LYS A 1 289 ? -11.764 36.947 -15.666 1.00 38.06 289 LYS A CA 1
ATOM 2238 C C . LYS A 1 289 ? -10.763 35.767 -15.791 1.00 38.06 289 LYS A C 1
ATOM 2240 O O . LYS A 1 289 ? -11.013 34.722 -15.200 1.00 38.06 289 LYS A O 1
ATOM 2245 N N . ARG A 1 290 ? -9.665 35.867 -16.554 1.00 36.88 290 ARG A N 1
ATOM 2246 C CA . ARG A 1 290 ? -8.605 34.836 -16.675 1.00 36.88 290 ARG A CA 1
ATOM 2247 C C . ARG A 1 290 ? -7.182 35.410 -16.816 1.00 36.88 290 ARG A C 1
ATOM 2249 O O . ARG A 1 290 ? -6.394 34.898 -17.604 1.00 36.88 290 ARG A O 1
ATOM 2256 N N . GLY A 1 291 ? -6.848 36.476 -16.084 1.00 36.41 291 GLY A N 1
ATOM 2257 C CA . GLY A 1 291 ? -5.443 36.803 -15.774 1.00 36.41 291 GLY A CA 1
ATOM 2258 C C . GLY A 1 291 ? -4.515 37.083 -16.966 1.00 36.41 291 GLY A C 1
ATOM 2259 O O . GLY A 1 291 ? -3.327 36.782 -16.889 1.00 36.41 291 GLY A O 1
ATOM 2260 N N . ARG A 1 292 ? -5.026 37.629 -18.080 1.00 31.03 292 ARG A N 1
ATOM 2261 C CA . ARG A 1 292 ? -4.212 38.009 -19.249 1.00 31.03 292 ARG A CA 1
ATOM 2262 C C . ARG A 1 292 ? -4.428 39.489 -19.592 1.00 31.03 292 ARG A C 1
ATOM 2264 O O . ARG A 1 292 ? -5.588 39.888 -19.724 1.00 31.03 292 ARG A O 1
ATOM 2271 N N . PRO A 1 293 ? -3.364 40.294 -19.787 1.00 32.25 293 PRO A N 1
ATOM 2272 C CA . PRO A 1 293 ? -3.505 41.675 -20.242 1.00 32.25 293 PRO A CA 1
ATOM 2273 C C . PRO A 1 293 ? -4.210 41.742 -21.600 1.00 32.25 293 PRO A C 1
ATOM 2275 O O . PRO A 1 293 ? -3.898 40.970 -22.513 1.00 32.25 293 PRO A O 1
ATOM 2278 N N . ARG A 1 294 ? -5.155 42.674 -21.755 1.00 30.08 294 ARG A N 1
ATOM 2279 C CA . ARG A 1 294 ? -5.783 42.952 -23.053 1.00 30.08 294 ARG A CA 1
ATOM 2280 C C . ARG A 1 294 ? -4.784 43.744 -23.901 1.00 30.08 294 ARG A C 1
ATOM 2282 O O . ARG A 1 294 ? -4.323 44.798 -23.476 1.00 30.08 294 ARG A O 1
ATOM 2289 N N . LYS A 1 295 ? -4.448 43.245 -25.094 1.00 29.31 295 LYS A N 1
ATOM 2290 C CA . LYS A 1 295 ? -3.590 43.961 -26.050 1.00 29.31 295 LYS A CA 1
ATOM 2291 C C . LYS A 1 295 ? -4.344 45.211 -26.518 1.00 29.31 295 LYS A C 1
ATOM 2293 O O . LYS A 1 295 ? -5.366 45.079 -27.188 1.00 29.31 295 LYS A O 1
ATOM 2298 N N . ILE A 1 296 ? -3.879 46.393 -26.117 1.00 32.38 296 ILE A N 1
ATOM 2299 C CA . ILE A 1 296 ? -4.485 47.671 -26.511 1.00 32.38 296 ILE A CA 1
ATOM 2300 C C . ILE A 1 296 ? -4.308 47.830 -28.023 1.00 32.38 296 ILE A C 1
ATOM 2302 O O . ILE A 1 296 ? -3.194 47.719 -28.538 1.00 32.38 296 ILE A O 1
ATOM 2306 N N . ARG A 1 297 ? -5.411 48.064 -28.737 1.00 27.89 297 ARG A N 1
ATOM 2307 C CA . ARG A 1 297 ? -5.389 48.510 -30.132 1.00 27.89 297 ARG A CA 1
ATOM 2308 C C . ARG A 1 297 ? -5.322 50.036 -30.095 1.00 27.89 297 ARG A C 1
ATOM 2310 O O . ARG A 1 297 ? -6.143 50.662 -29.432 1.00 27.89 297 ARG A O 1
ATOM 2317 N N . SER A 1 298 ? -4.334 50.627 -30.755 1.00 32.06 298 SER A N 1
ATOM 2318 C CA . SER A 1 298 ? -4.217 52.079 -30.900 1.00 32.06 298 SER A CA 1
ATOM 2319 C C . SER A 1 298 ? -5.395 52.603 -31.731 1.00 32.06 298 SER A C 1
ATOM 2321 O O . SER A 1 298 ? -5.444 52.338 -32.932 1.00 32.06 298 SER A O 1
ATOM 2323 N N . GLY A 1 299 ? -6.347 53.293 -31.097 1.00 35.56 299 GLY A N 1
ATOM 2324 C CA . GLY A 1 299 ? -7.539 53.817 -31.776 1.00 35.56 299 GLY A CA 1
ATOM 2325 C C . GLY A 1 299 ? -8.513 54.582 -30.874 1.00 35.56 299 GLY A C 1
ATOM 2326 O O . GLY A 1 299 ? -8.977 55.646 -31.267 1.00 35.56 299 GLY A O 1
ATOM 2327 N N . ASP A 1 300 ? -8.772 54.103 -29.653 1.00 28.72 300 ASP A N 1
ATOM 2328 C CA . ASP A 1 300 ? -9.847 54.661 -28.817 1.00 28.72 300 ASP A CA 1
ATOM 2329 C C . ASP A 1 300 ? -9.346 55.721 -27.824 1.00 28.72 300 ASP A C 1
ATOM 2331 O O . ASP A 1 300 ? -9.063 55.445 -26.655 1.00 28.72 300 ASP A O 1
ATOM 2335 N N . ALA A 1 301 ? -9.265 56.965 -28.296 1.00 29.05 301 ALA A N 1
ATOM 2336 C CA . ALA A 1 301 ? -9.150 58.138 -27.438 1.00 29.05 301 ALA A CA 1
ATOM 2337 C C . ALA A 1 301 ? -10.545 58.642 -27.016 1.00 29.05 301 ALA A C 1
ATOM 2339 O O . ALA A 1 301 ? -11.331 59.076 -27.848 1.00 29.05 301 ALA A O 1
ATOM 2340 N N . VAL A 1 302 ? -10.803 58.603 -25.704 1.00 30.50 302 VAL A N 1
ATOM 2341 C CA . VAL A 1 302 ? -11.684 59.494 -24.916 1.00 30.50 302 VAL A CA 1
ATOM 2342 C C . VAL A 1 302 ? -12.999 59.982 -25.559 1.00 30.50 302 VAL A C 1
ATOM 2344 O O . VAL A 1 302 ? -13.021 60.941 -26.325 1.00 30.50 302 VAL A O 1
ATOM 2347 N N . SER A 1 303 ? -14.134 59.503 -25.036 1.00 25.25 303 SER A N 1
ATOM 2348 C CA . SER A 1 303 ? -15.327 60.353 -24.886 1.00 25.25 303 SER A CA 1
ATOM 2349 C C . SER A 1 303 ? -16.096 60.023 -23.598 1.00 25.25 303 SER A C 1
ATOM 2351 O O . SER A 1 303 ? -16.321 58.863 -23.259 1.00 25.25 303 SER A O 1
ATOM 2353 N N . VAL A 1 304 ? -16.450 61.067 -22.843 1.00 26.88 304 VAL A N 1
ATOM 2354 C CA . VAL A 1 304 ? -17.220 60.994 -21.588 1.00 26.88 304 VAL A CA 1
ATOM 2355 C C . VAL A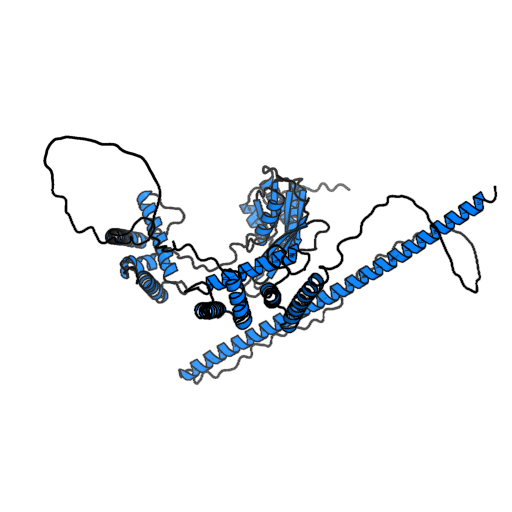 1 304 ? -18.709 61.160 -21.915 1.00 26.88 304 VAL A C 1
ATOM 2357 O O . VAL A 1 304 ? -19.040 62.077 -22.668 1.00 26.88 304 VAL A O 1
ATOM 2360 N N . PRO A 1 305 ? -19.632 60.361 -21.347 1.00 25.64 305 PRO A N 1
ATOM 2361 C CA . PRO A 1 305 ? -21.059 60.583 -21.546 1.00 25.64 305 PRO A CA 1
ATOM 2362 C C . PRO A 1 305 ? -21.563 61.733 -20.660 1.00 25.64 305 PRO A C 1
ATOM 2364 O O . PRO A 1 305 ? -21.378 61.723 -19.443 1.00 25.64 305 PRO A O 1
ATOM 2367 N N . LYS A 1 306 ? -22.260 62.701 -21.266 1.00 25.39 306 LYS A N 1
ATOM 2368 C CA . LYS A 1 306 ? -23.120 63.665 -20.560 1.00 25.39 306 LYS A CA 1
ATOM 2369 C C . LYS A 1 306 ? -24.588 63.413 -20.909 1.00 25.39 306 LYS A C 1
ATOM 2371 O O . LYS A 1 306 ? -24.901 62.760 -21.900 1.00 25.39 306 LYS A O 1
ATOM 2376 N N . GLU A 1 307 ? -25.477 63.863 -20.034 1.00 23.92 307 GLU A N 1
ATOM 2377 C CA . GLU A 1 307 ? -26.874 63.425 -19.975 1.00 23.92 307 GLU A CA 1
ATOM 2378 C C . GLU A 1 307 ? -27.759 63.844 -21.164 1.00 23.92 307 GLU A C 1
ATOM 2380 O O . GLU A 1 307 ? -27.590 64.913 -21.740 1.00 23.92 307 GLU A O 1
ATOM 2385 N N . LYS A 1 308 ? -28.774 63.002 -21.422 1.00 24.80 308 LYS A N 1
ATOM 2386 C CA . LYS A 1 308 ? -30.127 63.295 -21.949 1.00 24.80 308 LYS A CA 1
ATOM 2387 C C . LYS A 1 308 ? -30.324 64.575 -22.791 1.00 24.80 308 LYS A C 1
ATOM 2389 O O . LYS A 1 308 ? -30.373 65.668 -22.230 1.00 24.80 308 LYS A O 1
ATOM 2394 N N . ARG A 1 309 ? -30.834 64.396 -24.022 1.00 22.78 309 ARG A N 1
ATOM 2395 C CA . ARG A 1 309 ? -32.249 64.700 -24.378 1.00 22.78 309 ARG A CA 1
ATOM 2396 C C . ARG A 1 309 ? -32.623 64.285 -25.817 1.00 22.78 309 ARG A C 1
ATOM 2398 O O . ARG A 1 309 ? -31.838 64.487 -26.723 1.00 22.78 309 ARG A O 1
ATOM 2405 N N . HIS A 1 310 ? -33.853 63.767 -25.935 1.00 23.88 310 HIS A N 1
ATOM 2406 C CA . HIS A 1 310 ? -34.825 63.827 -27.048 1.00 23.88 310 HIS A CA 1
ATOM 2407 C C . HIS A 1 310 ? -34.436 63.586 -28.527 1.00 23.88 310 HIS A C 1
ATOM 2409 O O . HIS A 1 310 ? -33.570 64.265 -29.048 1.00 23.88 310 HIS A O 1
ATOM 2415 N N . SER A 1 311 ? -35.268 62.740 -29.179 1.00 24.91 311 SER A N 1
ATOM 2416 C CA . SER A 1 311 ? -35.915 62.902 -30.515 1.00 24.91 311 SER A CA 1
ATOM 2417 C C . SER A 1 311 ? -35.049 63.175 -31.759 1.00 24.91 311 SER A C 1
ATOM 2419 O O . SER A 1 311 ? -34.105 63.943 -31.693 1.00 24.91 311 SER A O 1
ATOM 2421 N N . THR A 1 312 ? -35.355 62.714 -32.972 1.00 26.03 312 THR A N 1
ATOM 2422 C CA . THR A 1 312 ? -36.402 61.855 -33.580 1.00 26.03 312 THR A CA 1
ATOM 2423 C C . THR A 1 312 ? -35.944 61.624 -35.026 1.00 26.03 312 THR A C 1
ATOM 2425 O O . THR A 1 312 ? -35.278 62.509 -35.551 1.00 26.03 312 THR A O 1
ATOM 2428 N N . GLU A 1 313 ? -36.408 60.548 -35.684 1.00 27.06 313 GLU A N 1
ATOM 2429 C CA . GLU A 1 313 ? -36.492 60.459 -37.165 1.00 27.06 313 GLU A CA 1
ATOM 2430 C C . GLU A 1 313 ? -35.147 60.489 -37.949 1.00 27.06 313 GLU A C 1
ATOM 2432 O O . GLU A 1 313 ? -34.125 60.965 -37.473 1.00 27.06 313 GLU A O 1
ATOM 2437 N N . SER A 1 314 ? -35.020 59.940 -39.160 1.00 25.30 314 SER A N 1
ATOM 2438 C CA . SER A 1 314 ? -35.865 59.028 -39.955 1.00 25.30 314 SER A CA 1
ATOM 2439 C C . SER A 1 314 ? -35.023 58.438 -41.109 1.00 25.30 314 SER A C 1
ATOM 2441 O O . SER A 1 314 ? -33.920 58.910 -41.363 1.00 25.30 314 SER A O 1
ATOM 2443 N N . THR A 1 315 ? -35.605 57.482 -41.849 1.00 25.58 315 THR A N 1
ATOM 2444 C CA . THR A 1 315 ? -35.251 57.084 -43.237 1.00 25.58 315 THR A CA 1
ATOM 2445 C C . THR A 1 315 ? -33.872 56.411 -43.443 1.00 25.58 315 THR A C 1
ATOM 2447 O O . THR A 1 315 ? -32.832 57.047 -43.352 1.00 25.58 315 THR A O 1
ATOM 2450 N N . GLU A 1 316 ? -33.750 55.087 -43.619 1.00 24.92 316 GLU A N 1
ATOM 2451 C CA . GLU A 1 316 ? -34.088 54.274 -44.818 1.00 24.92 316 GLU A CA 1
ATOM 2452 C C . GLU A 1 316 ? -33.538 54.779 -46.179 1.00 24.92 316 GLU A C 1
ATOM 2454 O O . GLU A 1 316 ? -33.510 55.991 -46.389 1.00 24.92 316 GLU A O 1
ATOM 2459 N N . PRO A 1 317 ? -33.259 53.893 -47.175 1.00 44.03 317 PRO A N 1
ATOM 2460 C CA . PRO A 1 317 ? -33.036 52.431 -47.105 1.00 44.03 317 PRO A CA 1
ATOM 2461 C C . PRO A 1 317 ? -31.928 51.872 -48.050 1.00 44.03 317 PRO A C 1
ATOM 2463 O O . PRO A 1 317 ? -31.348 52.591 -48.851 1.00 44.03 317 PRO A O 1
ATOM 2466 N N . ALA A 1 318 ? -31.734 50.542 -47.983 1.00 27.06 318 ALA A N 1
ATOM 2467 C CA . ALA A 1 318 ? -31.396 49.592 -49.072 1.00 27.06 318 ALA A CA 1
ATOM 2468 C C . ALA A 1 318 ? -30.174 49.860 -50.003 1.00 27.06 318 ALA A C 1
ATOM 2470 O O . ALA A 1 318 ? -30.027 50.893 -50.638 1.00 27.06 318 ALA A O 1
ATOM 2471 N N . SER A 1 319 ? -29.339 48.863 -50.314 1.00 26.30 319 SER A N 1
ATOM 2472 C CA . SER A 1 319 ? -29.792 47.708 -51.100 1.00 26.30 319 SER A CA 1
ATOM 2473 C C . SER A 1 319 ? -28.693 46.640 -51.302 1.00 26.30 319 SER A C 1
ATOM 2475 O O . SER A 1 319 ? -27.518 46.951 -51.444 1.00 26.30 319 SER A O 1
ATOM 2477 N N . THR A 1 320 ? -29.138 45.376 -51.275 1.00 27.14 320 THR A N 1
ATOM 2478 C CA . THR A 1 320 ? -28.829 44.236 -52.177 1.00 27.14 320 THR A CA 1
ATOM 2479 C C . THR A 1 320 ? -27.421 43.979 -52.738 1.00 27.14 320 THR A C 1
ATOM 2481 O O . THR A 1 320 ? -26.794 44.862 -53.306 1.00 27.14 320 THR A O 1
ATOM 2484 N N . GLY A 1 321 ? -27.071 42.688 -52.847 1.00 24.80 321 GLY A N 1
ATOM 2485 C CA . GLY A 1 321 ? -26.222 42.199 -53.947 1.00 24.80 321 GLY A CA 1
ATOM 2486 C C . GLY A 1 321 ? -25.148 41.191 -53.548 1.00 24.80 321 GLY A C 1
ATOM 2487 O O . GLY A 1 321 ? -23.989 41.547 -53.384 1.00 24.80 321 GLY A O 1
ATOM 2488 N N . SER A 1 322 ? -25.515 39.911 -53.456 1.00 27.86 322 SER A N 1
ATOM 2489 C CA . SER A 1 322 ? -24.536 38.818 -53.529 1.00 27.86 322 SER A CA 1
ATOM 2490 C C . SER A 1 322 ? -24.181 38.547 -54.991 1.00 27.86 322 SER A C 1
ATOM 2492 O O . SER A 1 322 ? -25.089 38.526 -55.821 1.00 27.86 322 SER A O 1
ATOM 2494 N N . THR A 1 323 ? -22.906 38.293 -55.305 1.00 26.06 323 THR A N 1
ATOM 2495 C CA . THR A 1 323 ? -22.429 37.153 -56.130 1.00 26.06 323 THR A CA 1
ATOM 2496 C C . THR A 1 323 ? -20.907 37.210 -56.325 1.00 26.06 323 THR A C 1
ATOM 2498 O O . THR A 1 323 ? -20.284 38.256 -56.168 1.00 26.06 323 THR A O 1
ATOM 2501 N N . ALA A 1 324 ? -20.287 36.058 -56.600 1.00 30.77 324 ALA A N 1
ATOM 2502 C CA . ALA A 1 324 ? -18.832 35.882 -56.618 1.00 30.77 324 ALA A CA 1
ATOM 2503 C C . ALA A 1 324 ? -18.266 35.710 -58.038 1.00 30.77 324 ALA A C 1
ATOM 2505 O O . ALA A 1 324 ? -18.926 35.127 -58.897 1.00 30.77 324 ALA A O 1
ATOM 2506 N N . THR A 1 325 ? -16.997 36.078 -58.259 1.00 26.55 325 THR A N 1
ATOM 2507 C CA . THR A 1 325 ? -16.104 35.355 -59.194 1.00 26.55 325 THR A CA 1
ATOM 2508 C C . THR A 1 325 ? -14.618 35.564 -58.845 1.00 26.55 325 THR A C 1
ATOM 2510 O O . THR A 1 325 ? -14.281 36.356 -57.970 1.00 26.55 325 THR A O 1
ATOM 2513 N N . LEU A 1 326 ? -13.742 34.760 -59.457 1.00 27.75 326 LEU A N 1
ATOM 2514 C CA . LEU A 1 326 ? -12.371 34.450 -59.019 1.00 27.75 326 LEU A CA 1
ATOM 2515 C C . LEU A 1 326 ? -11.262 35.230 -59.754 1.00 27.75 326 LEU A C 1
ATOM 2517 O O . LEU A 1 326 ? -11.431 35.572 -60.919 1.00 27.75 326 LEU A O 1
ATOM 2521 N N . ARG A 1 327 ? -10.069 35.263 -59.118 1.00 24.52 327 ARG A N 1
ATOM 2522 C CA . ARG A 1 327 ? -8.720 35.561 -59.677 1.00 24.52 327 ARG A CA 1
ATOM 2523 C C . ARG A 1 327 ? -8.468 37.041 -60.074 1.00 24.52 327 ARG A C 1
ATOM 2525 O O . ARG A 1 327 ? -9.354 37.706 -60.574 1.00 24.52 327 ARG A O 1
ATOM 2532 N N . SER A 1 328 ? -7.275 37.626 -59.883 1.00 24.53 328 SER A N 1
ATOM 2533 C CA . SER A 1 328 ? -5.953 37.075 -59.507 1.00 24.53 328 SER A CA 1
ATOM 2534 C C . SER A 1 328 ? -5.006 38.128 -58.880 1.00 24.53 328 SER A C 1
ATOM 2536 O O . SER A 1 328 ? -5.309 39.313 -58.907 1.00 24.53 328 SER A O 1
ATOM 2538 N N . VAL A 1 329 ? -3.837 37.662 -58.408 1.00 28.30 329 VAL A N 1
ATOM 2539 C CA . VAL A 1 329 ? -2.602 38.421 -58.091 1.00 28.30 329 VAL A CA 1
ATOM 2540 C C . VAL A 1 329 ? -2.670 39.421 -56.925 1.00 28.30 329 VAL A C 1
ATOM 2542 O O . VAL A 1 329 ? -2.998 40.588 -57.091 1.00 28.30 329 VAL A O 1
ATOM 2545 N N . LEU A 1 330 ? -2.185 38.979 -55.760 1.00 28.48 330 LEU A N 1
ATOM 2546 C CA . LEU A 1 330 ? -0.901 39.439 -55.203 1.00 28.48 330 LEU A CA 1
ATOM 2547 C C . LEU A 1 330 ? -0.467 38.463 -54.097 1.00 28.48 330 LEU A C 1
ATOM 2549 O O . LEU A 1 330 ? -1.128 38.348 -53.068 1.00 28.48 330 LEU A O 1
ATOM 2553 N N . ALA A 1 331 ? 0.627 37.733 -54.325 1.00 33.00 331 ALA A N 1
ATOM 2554 C CA . ALA A 1 331 ? 1.177 36.805 -53.343 1.00 33.00 331 ALA A CA 1
ATOM 2555 C C . ALA A 1 331 ? 2.048 37.562 -52.332 1.00 33.00 331 ALA A C 1
ATOM 2557 O O . ALA A 1 331 ? 3.073 38.125 -52.707 1.00 33.00 331 ALA A O 1
ATOM 2558 N N . MET A 1 332 ? 1.642 37.545 -51.063 1.00 27.83 332 MET A N 1
ATOM 2559 C CA . MET A 1 332 ? 2.465 37.874 -49.895 1.00 27.83 332 MET A CA 1
ATOM 2560 C C . MET A 1 332 ? 2.042 36.939 -48.758 1.00 27.83 332 MET A C 1
ATOM 2562 O O . MET A 1 332 ? 1.312 37.330 -47.844 1.00 27.83 332 MET A O 1
ATOM 2566 N N . ASP A 1 333 ? 2.461 35.675 -48.849 1.00 26.66 333 ASP A N 1
ATOM 2567 C CA . ASP A 1 333 ? 2.251 34.701 -47.782 1.00 26.66 333 ASP A CA 1
ATOM 2568 C C . ASP A 1 333 ? 3.063 35.108 -46.549 1.00 26.66 333 ASP A C 1
ATOM 2570 O O . ASP A 1 333 ? 4.279 34.937 -46.481 1.00 26.66 333 ASP A O 1
ATOM 2574 N N . THR A 1 334 ? 2.369 35.636 -45.541 1.00 29.02 334 THR A N 1
ATOM 2575 C CA . THR A 1 334 ? 2.888 35.665 -44.172 1.00 29.02 334 THR A CA 1
ATOM 2576 C C . THR A 1 334 ? 2.393 34.403 -43.468 1.00 29.02 334 THR A C 1
ATOM 2578 O O . THR A 1 334 ? 1.182 34.245 -43.290 1.00 29.02 334 THR A O 1
ATOM 2581 N N . PRO A 1 335 ? 3.280 33.465 -43.088 1.00 33.44 335 PRO A N 1
ATOM 2582 C CA . PRO A 1 335 ? 2.845 32.194 -42.534 1.00 33.44 335 PRO A CA 1
ATOM 2583 C C . PRO A 1 335 ? 2.179 32.399 -41.172 1.00 33.44 335 PRO A C 1
ATOM 2585 O O . PRO A 1 335 ? 2.733 33.001 -40.249 1.00 33.44 335 PRO A O 1
ATOM 2588 N N . ILE A 1 336 ? 0.973 31.851 -41.036 1.00 35.34 336 ILE A N 1
ATOM 2589 C CA . ILE A 1 336 ? 0.269 31.755 -39.758 1.00 35.34 336 ILE A CA 1
ATOM 2590 C C . ILE A 1 336 ? 1.102 30.846 -38.848 1.00 35.34 336 ILE A C 1
ATOM 2592 O O . ILE A 1 336 ? 1.189 29.642 -39.087 1.00 35.34 336 ILE A O 1
ATOM 2596 N N . VAL A 1 337 ? 1.711 31.415 -37.802 1.00 36.66 337 VAL A N 1
ATOM 2597 C CA . VAL A 1 337 ? 2.597 30.686 -36.877 1.00 36.66 337 VAL A CA 1
ATOM 2598 C C . VAL A 1 337 ? 1.804 29.660 -36.059 1.00 36.66 337 VAL A C 1
ATOM 2600 O O . VAL A 1 337 ? 1.300 29.932 -34.966 1.00 36.66 337 VAL A O 1
ATOM 2603 N N . GLY A 1 338 ? 1.691 28.451 -36.607 1.00 37.47 338 GLY A N 1
ATOM 2604 C CA . GLY A 1 338 ? 1.328 27.251 -35.865 1.00 37.47 338 GLY A CA 1
ATOM 2605 C C . GLY A 1 338 ? 2.441 26.849 -34.892 1.00 37.47 338 GLY A C 1
ATOM 2606 O O . GLY A 1 338 ? 3.591 27.259 -35.025 1.00 37.47 338 GLY A O 1
ATOM 2607 N N . ARG A 1 339 ? 2.116 26.017 -33.894 1.00 45.66 339 ARG A N 1
ATOM 2608 C CA . ARG A 1 339 ? 3.131 25.466 -32.979 1.00 45.66 339 ARG A CA 1
ATOM 2609 C C . ARG A 1 339 ? 4.113 24.584 -33.761 1.00 45.66 339 ARG A C 1
ATOM 2611 O O . ARG A 1 339 ? 3.724 23.486 -34.161 1.00 45.66 339 ARG A O 1
ATOM 2618 N N . GLN A 1 340 ? 5.365 25.022 -33.909 1.00 58.56 340 GLN A N 1
ATOM 2619 C CA . GLN A 1 340 ? 6.448 24.212 -34.480 1.00 58.56 340 GLN A CA 1
ATOM 2620 C C . GLN A 1 340 ? 6.581 22.884 -33.712 1.00 58.56 340 GLN A C 1
ATOM 2622 O O . GLN A 1 340 ? 6.830 22.840 -32.499 1.00 58.56 340 GLN A O 1
ATOM 2627 N N . ARG A 1 341 ? 6.366 21.776 -34.424 1.00 70.69 341 ARG A N 1
ATOM 2628 C CA . ARG A 1 341 ? 6.617 20.417 -33.924 1.00 70.69 341 ARG A CA 1
ATOM 2629 C C . ARG A 1 341 ? 8.106 20.108 -34.082 1.00 70.69 341 ARG A C 1
ATOM 2631 O O . ARG A 1 341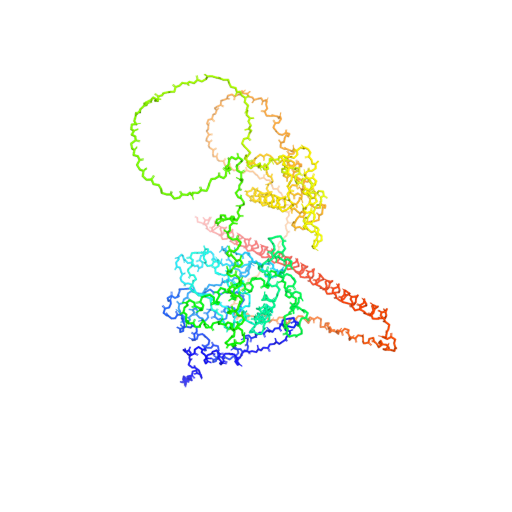 ? 8.770 20.757 -34.867 1.00 70.69 341 ARG A O 1
ATOM 2638 N N . PHE A 1 342 ? 8.622 19.178 -33.278 1.00 80.44 342 PHE A N 1
ATOM 2639 C CA . PHE A 1 342 ? 9.969 18.642 -33.509 1.00 80.44 342 PHE A CA 1
ATOM 2640 C C . PHE A 1 342 ? 9.937 17.806 -34.796 1.00 80.44 342 PHE A C 1
ATOM 2642 O O . PHE A 1 342 ? 9.003 17.006 -34.951 1.00 80.44 342 PHE A O 1
ATOM 2649 N N . THR A 1 343 ? 10.894 18.030 -35.692 1.00 84.81 343 THR A N 1
ATOM 2650 C CA . THR A 1 343 ? 11.168 17.194 -36.869 1.00 84.81 343 THR A CA 1
ATOM 2651 C C . THR A 1 343 ? 11.969 15.943 -36.461 1.00 84.81 343 THR A C 1
ATOM 2653 O O . THR A 1 343 ? 12.434 15.867 -35.322 1.00 84.81 343 THR A O 1
ATOM 2656 N N . PRO A 1 344 ? 12.119 14.936 -37.344 1.00 81.06 344 PRO A N 1
ATOM 2657 C CA . PRO A 1 344 ? 13.030 13.815 -37.099 1.00 81.06 344 PRO A CA 1
ATOM 2658 C C . PRO A 1 344 ? 14.489 14.264 -36.924 1.00 81.06 344 PRO A C 1
ATOM 2660 O O . PRO A 1 344 ? 15.186 13.737 -36.064 1.00 81.06 344 PRO A O 1
ATOM 2663 N N . ASP A 1 345 ? 14.917 15.284 -37.668 1.00 80.44 345 ASP A N 1
ATOM 2664 C CA . ASP A 1 345 ? 16.285 15.815 -37.613 1.00 80.44 345 ASP A CA 1
ATOM 2665 C C . ASP A 1 345 ? 16.540 16.563 -36.290 1.00 80.44 345 ASP A C 1
ATOM 2667 O O . ASP A 1 345 ? 17.587 16.394 -35.665 1.00 80.44 345 ASP A O 1
ATOM 2671 N N . ASP A 1 346 ? 15.537 17.297 -35.782 1.00 86.69 346 ASP A N 1
ATOM 2672 C CA . ASP A 1 346 ? 15.579 17.871 -34.430 1.00 86.69 346 ASP A CA 1
ATOM 2673 C C . ASP A 1 346 ? 15.700 16.790 -33.344 1.00 86.69 346 ASP A C 1
ATOM 2675 O O . ASP A 1 346 ? 16.318 17.025 -32.303 1.00 86.69 346 ASP A O 1
ATOM 2679 N N . ASP A 1 347 ? 15.064 15.629 -33.545 1.00 87.75 347 ASP A N 1
ATOM 2680 C CA . ASP A 1 347 ? 15.167 14.504 -32.616 1.00 87.75 347 ASP A CA 1
ATOM 2681 C C . ASP A 1 347 ? 16.575 13.892 -32.664 1.00 87.75 347 ASP A C 1
ATOM 2683 O O . ASP A 1 347 ? 17.121 13.592 -31.605 1.00 87.75 347 ASP A O 1
ATOM 2687 N N . LEU A 1 348 ? 17.196 13.764 -33.844 1.00 87.12 348 LEU A N 1
ATOM 2688 C CA . LEU A 1 348 ? 18.579 13.290 -33.979 1.00 87.12 348 LEU A CA 1
ATOM 2689 C C . LEU A 1 348 ? 19.570 14.230 -33.273 1.00 87.12 348 LEU A C 1
ATOM 2691 O O . LEU A 1 348 ? 20.318 13.775 -32.407 1.00 87.12 348 LEU A O 1
ATOM 2695 N N . MET A 1 349 ? 19.506 15.538 -33.545 1.00 87.06 349 MET A N 1
ATOM 2696 C CA . MET A 1 349 ? 20.349 16.547 -32.882 1.00 87.06 349 MET A CA 1
ATOM 2697 C C . MET A 1 349 ? 20.157 16.555 -31.357 1.00 87.06 349 MET A C 1
ATOM 2699 O O . MET A 1 349 ? 21.126 16.566 -30.595 1.00 87.06 349 MET A O 1
ATOM 2703 N N . LEU A 1 350 ? 18.906 16.494 -30.884 1.00 89.69 350 LEU A N 1
ATOM 2704 C CA . LEU A 1 350 ? 18.585 16.365 -29.459 1.00 89.69 350 LEU A CA 1
ATOM 2705 C C . LEU A 1 350 ? 19.273 15.145 -28.835 1.00 89.69 350 LEU A C 1
ATOM 2707 O O . LEU A 1 350 ? 19.847 15.243 -27.749 1.00 89.69 350 LEU A O 1
ATOM 2711 N N . ILE A 1 351 ? 19.197 13.999 -29.505 1.00 90.44 351 ILE A N 1
ATOM 2712 C CA . ILE A 1 351 ? 19.745 12.734 -29.023 1.00 90.44 351 ILE A CA 1
ATOM 2713 C C . ILE A 1 351 ? 21.281 12.734 -29.031 1.00 90.44 351 ILE A C 1
ATOM 2715 O O . ILE A 1 351 ? 21.880 12.306 -28.041 1.00 90.44 351 ILE A O 1
ATOM 2719 N N . GLN A 1 352 ? 21.922 13.318 -30.046 1.00 89.75 352 GLN A N 1
ATOM 2720 C CA . GLN A 1 352 ? 23.374 13.525 -30.083 1.00 89.75 352 GLN A CA 1
ATOM 2721 C C . GLN A 1 352 ? 23.852 14.409 -28.909 1.00 89.75 352 GLN A C 1
ATOM 2723 O O . GLN A 1 352 ? 24.706 13.982 -28.128 1.00 89.75 352 GLN A O 1
ATOM 2728 N N . PHE A 1 353 ? 23.242 15.579 -28.668 1.00 90.06 353 PHE A N 1
ATOM 2729 C CA . PHE A 1 353 ? 23.634 16.443 -27.540 1.00 90.06 353 PHE A CA 1
ATOM 2730 C C . PHE A 1 353 ? 23.341 15.842 -26.158 1.00 90.06 353 PHE A C 1
ATOM 2732 O O . PHE A 1 353 ? 24.060 16.128 -25.190 1.00 90.06 353 PHE A O 1
ATOM 2739 N N . VAL A 1 354 ? 22.312 14.997 -26.043 1.00 90.19 354 VAL A N 1
ATOM 2740 C CA . VAL A 1 354 ? 22.035 14.222 -24.824 1.00 90.19 354 VAL A CA 1
ATOM 2741 C C . VAL A 1 354 ? 23.084 13.124 -24.609 1.00 90.19 354 VAL A C 1
ATOM 2743 O O . VAL A 1 354 ? 23.474 12.916 -23.459 1.00 90.19 354 VAL A O 1
ATOM 2746 N N . LYS A 1 355 ? 23.600 12.484 -25.669 1.00 88.06 355 LYS A N 1
ATOM 2747 C CA . LYS A 1 355 ? 24.727 11.534 -25.589 1.00 88.06 355 LYS A CA 1
ATOM 2748 C C . LYS A 1 355 ? 26.029 12.199 -25.159 1.00 88.06 355 LYS A C 1
ATOM 2750 O O . LYS A 1 355 ? 26.699 11.667 -24.283 1.00 88.06 355 LYS A O 1
ATOM 2755 N N . GLU A 1 356 ? 26.355 13.378 -25.684 1.00 87.06 356 GLU A N 1
ATOM 2756 C CA . GLU A 1 356 ? 27.537 14.126 -25.230 1.00 87.06 356 GLU A CA 1
ATOM 2757 C C . GLU A 1 356 ? 27.452 14.550 -23.758 1.00 87.06 356 GLU A C 1
ATOM 2759 O O . GLU A 1 356 ? 28.433 14.498 -23.021 1.00 87.06 356 GLU A O 1
ATOM 2764 N N . SER A 1 357 ? 26.285 15.057 -23.348 1.00 84.69 357 SER A N 1
ATOM 2765 C CA . SER A 1 357 ? 26.153 15.816 -22.096 1.00 84.69 357 SER A CA 1
ATOM 2766 C C . SER A 1 357 ? 25.633 14.967 -20.929 1.00 84.69 357 SER A C 1
ATOM 2768 O O . SER A 1 357 ? 25.636 15.436 -19.791 1.00 84.69 357 SER A O 1
ATOM 2770 N N . LEU A 1 358 ? 25.141 13.751 -21.214 1.00 85.12 358 LEU A N 1
ATOM 2771 C CA . LEU A 1 358 ? 24.540 12.774 -20.291 1.00 85.12 358 LEU A CA 1
ATOM 2772 C C . LEU A 1 358 ? 23.742 13.411 -19.127 1.00 85.12 358 LEU A C 1
ATOM 2774 O O . LEU A 1 358 ? 23.958 13.071 -17.958 1.00 85.12 358 LEU A O 1
ATOM 2778 N N . PRO A 1 359 ? 22.781 14.321 -19.403 1.00 85.56 359 PRO A N 1
ATOM 2779 C CA . PRO A 1 359 ? 22.120 15.145 -18.383 1.00 85.56 359 PRO A CA 1
ATOM 2780 C C . PRO A 1 359 ? 21.307 14.333 -17.359 1.00 85.56 359 PRO A C 1
ATOM 2782 O O . PRO A 1 359 ? 20.992 14.825 -16.276 1.00 85.56 359 PRO A O 1
ATOM 2785 N N . PHE A 1 360 ? 20.981 13.078 -17.679 1.00 84.75 360 PHE A N 1
ATOM 2786 C CA . PHE A 1 360 ? 20.312 12.126 -16.791 1.00 84.75 360 PHE A CA 1
ATOM 2787 C C . PHE A 1 360 ? 21.260 11.411 -15.805 1.00 84.75 360 PHE A C 1
ATOM 2789 O O . PHE A 1 360 ? 20.778 10.901 -14.798 1.00 84.75 360 PHE A O 1
ATOM 2796 N N . ARG A 1 361 ? 22.586 11.419 -16.033 1.00 81.88 361 ARG A N 1
ATOM 2797 C CA . ARG A 1 361 ? 23.616 10.946 -15.077 1.00 81.88 361 ARG A CA 1
ATOM 2798 C C . ARG A 1 361 ? 24.225 12.083 -14.229 1.00 81.88 361 ARG A C 1
ATOM 2800 O O . ARG A 1 361 ? 25.136 11.849 -13.437 1.00 81.88 361 ARG A O 1
ATOM 2807 N N . ALA A 1 362 ? 23.728 13.317 -14.359 1.00 82.94 362 ALA A N 1
ATOM 2808 C CA . ALA A 1 362 ? 24.184 14.461 -13.568 1.00 82.94 362 ALA A CA 1
ATOM 2809 C C . ALA A 1 362 ? 23.912 14.281 -12.057 1.00 82.94 362 ALA A C 1
ATOM 2811 O O . ALA A 1 362 ? 22.899 13.708 -11.650 1.00 82.94 362 ALA A O 1
ATOM 2812 N N . LYS A 1 363 ? 24.807 14.812 -11.208 1.00 74.06 363 LYS A N 1
ATOM 2813 C CA . LYS A 1 363 ? 24.697 14.716 -9.740 1.00 74.06 363 LYS A CA 1
ATOM 2814 C C . LYS A 1 363 ? 23.374 15.311 -9.233 1.00 74.06 363 LYS A C 1
ATOM 2816 O O . LYS A 1 363 ? 22.853 16.288 -9.776 1.00 74.06 363 LYS A O 1
ATOM 2821 N N . PHE A 1 364 ? 22.840 14.743 -8.151 1.00 49.28 364 PHE A N 1
ATOM 2822 C CA . PHE A 1 364 ? 21.578 15.193 -7.560 1.00 49.28 364 PHE A CA 1
ATOM 2823 C C . PHE A 1 364 ? 21.644 16.689 -7.200 1.00 49.28 364 PHE A C 1
ATOM 2825 O O . PHE A 1 364 ? 22.464 17.106 -6.387 1.00 49.28 364 PHE A O 1
ATOM 2832 N N . GLY A 1 365 ? 20.793 17.496 -7.841 1.00 60.97 365 GLY A N 1
ATOM 2833 C CA . GLY A 1 365 ? 20.796 18.961 -7.744 1.00 60.97 365 GLY A CA 1
ATOM 2834 C C . GLY A 1 365 ? 21.255 19.693 -9.015 1.00 60.97 365 GLY A C 1
ATOM 2835 O O . GLY A 1 365 ? 20.709 20.755 -9.299 1.00 60.97 365 GLY A O 1
ATOM 2836 N N . SER A 1 366 ? 22.154 19.121 -9.829 1.00 74.94 366 SER A N 1
ATOM 2837 C CA . SER A 1 366 ? 22.600 19.722 -11.106 1.00 74.94 366 SER A CA 1
ATOM 2838 C C . SER A 1 366 ? 21.871 19.187 -12.346 1.00 74.94 366 SER A C 1
ATOM 2840 O O . SER A 1 366 ? 22.041 19.717 -13.439 1.00 74.94 366 SER A O 1
ATOM 2842 N N . ILE A 1 367 ? 20.990 18.193 -12.195 1.00 79.94 367 ILE A N 1
ATOM 2843 C CA . ILE A 1 367 ? 20.163 17.654 -13.294 1.00 79.94 367 ILE A CA 1
ATOM 2844 C C . ILE A 1 367 ? 19.400 18.777 -14.022 1.00 79.94 367 ILE A C 1
ATOM 2846 O O . ILE A 1 367 ? 19.369 18.821 -15.248 1.00 79.94 367 ILE A O 1
ATOM 2850 N N . CYS A 1 368 ? 18.812 19.727 -13.288 1.00 79.56 368 CYS A N 1
ATOM 2851 C CA . CYS A 1 368 ? 18.064 20.832 -13.895 1.00 79.56 368 CYS A CA 1
ATOM 2852 C C . CYS A 1 368 ? 18.943 21.811 -14.688 1.00 79.56 368 CYS A C 1
ATOM 2854 O O . CYS A 1 368 ? 18.447 22.373 -15.661 1.00 79.56 368 CYS A O 1
ATOM 2856 N N . SER A 1 369 ? 20.208 22.027 -14.299 1.00 84.69 369 SER A N 1
ATOM 2857 C CA . SER A 1 369 ? 21.130 22.845 -15.098 1.00 84.69 369 SER A CA 1
ATOM 2858 C C . SER A 1 369 ? 21.594 22.080 -16.332 1.00 84.69 369 SER A C 1
ATOM 2860 O O . SER A 1 369 ? 21.454 22.615 -17.420 1.00 84.69 369 SER A O 1
ATOM 2862 N N . ALA A 1 370 ? 21.958 20.799 -16.204 1.00 85.56 370 ALA A N 1
ATOM 2863 C CA . ALA A 1 370 ? 22.390 19.975 -17.338 1.00 85.56 370 ALA A CA 1
ATOM 2864 C C . ALA A 1 370 ? 21.346 19.912 -18.476 1.00 85.56 370 ALA A C 1
ATOM 2866 O O . ALA A 1 370 ? 21.694 19.982 -19.653 1.00 85.56 370 ALA A O 1
ATOM 2867 N N . TRP A 1 371 ? 20.047 19.856 -18.151 1.00 89.44 371 TRP A N 1
ATOM 2868 C CA . TRP A 1 371 ? 18.982 19.954 -19.162 1.00 89.44 371 TRP A CA 1
ATOM 2869 C C . TRP A 1 371 ? 18.837 21.352 -19.784 1.00 89.44 371 TRP A C 1
ATOM 2871 O O . TRP A 1 371 ? 18.415 21.453 -20.934 1.00 89.44 371 TRP A O 1
ATOM 2881 N N . ASN A 1 372 ? 19.168 22.425 -19.060 1.00 88.56 372 ASN A N 1
ATOM 2882 C CA . ASN A 1 372 ? 19.235 23.773 -19.632 1.00 88.56 372 ASN A CA 1
ATOM 2883 C C . ASN A 1 372 ? 20.487 23.954 -20.503 1.00 88.56 372 ASN A C 1
ATOM 2885 O O . ASN A 1 372 ? 20.403 24.644 -21.511 1.00 88.56 372 ASN A O 1
ATOM 2889 N N . ASP A 1 373 ? 21.603 23.306 -20.166 1.00 88.81 373 ASP A N 1
ATOM 2890 C CA . ASP A 1 373 ? 22.844 23.350 -20.946 1.00 88.81 373 ASP A CA 1
ATOM 2891 C C . ASP A 1 373 ? 22.652 22.663 -22.312 1.00 88.81 373 ASP A C 1
ATOM 2893 O O . ASP A 1 373 ? 23.022 23.220 -23.344 1.00 88.81 373 ASP A O 1
ATOM 2897 N N . VAL A 1 374 ? 21.967 21.509 -22.352 1.00 89.19 374 VAL A N 1
ATOM 2898 C CA . VAL A 1 374 ? 21.543 20.866 -23.615 1.00 89.19 374 VAL A CA 1
ATOM 2899 C C . VAL A 1 374 ? 20.579 21.757 -24.407 1.00 89.19 374 VAL A C 1
ATOM 2901 O O . VAL A 1 374 ? 20.681 21.835 -25.628 1.00 89.19 374 VAL A O 1
ATOM 2904 N N . ALA A 1 375 ? 19.665 22.465 -23.736 1.00 88.50 375 ALA A N 1
ATOM 2905 C CA . ALA A 1 375 ? 18.769 23.405 -24.409 1.00 88.50 375 ALA A CA 1
ATOM 2906 C C . ALA A 1 375 ? 19.523 24.597 -25.023 1.00 88.50 375 ALA A C 1
ATOM 2908 O O . ALA A 1 375 ? 19.233 24.978 -26.149 1.00 88.50 375 ALA A O 1
ATOM 2909 N N . ALA A 1 376 ? 20.533 25.126 -24.327 1.00 88.62 376 ALA A N 1
ATOM 2910 C CA . ALA A 1 376 ? 21.388 26.196 -24.832 1.00 88.62 376 ALA A CA 1
ATOM 2911 C C . ALA A 1 376 ? 22.280 25.745 -26.003 1.00 88.62 376 ALA A C 1
ATOM 2913 O O . ALA A 1 376 ? 22.516 26.534 -26.912 1.00 88.62 376 ALA A O 1
ATOM 2914 N N . LYS A 1 377 ? 22.746 24.484 -26.013 1.00 88.81 377 LYS A N 1
ATOM 2915 C CA . LYS A 1 377 ? 23.430 23.889 -27.177 1.00 88.81 377 LYS A CA 1
ATOM 2916 C C . LYS A 1 377 ? 22.503 23.812 -28.396 1.00 88.81 377 LYS A C 1
ATOM 2918 O O . LYS A 1 377 ? 22.910 24.208 -29.482 1.00 88.81 377 LYS A O 1
ATOM 2923 N N . LEU A 1 378 ? 21.262 23.355 -28.210 1.00 87.31 378 LEU A N 1
ATOM 2924 C CA . LEU A 1 378 ? 20.259 23.276 -29.281 1.00 87.31 378 LEU A CA 1
ATOM 2925 C C . LEU A 1 378 ? 19.881 24.662 -29.828 1.00 87.31 378 LEU A C 1
ATOM 2927 O O . LEU A 1 378 ? 19.913 24.857 -31.037 1.00 87.31 378 LEU A O 1
ATOM 2931 N N . ASP A 1 379 ? 19.625 25.640 -28.954 1.00 85.62 379 ASP A N 1
ATOM 2932 C CA . ASP A 1 379 ? 19.348 27.037 -29.337 1.00 85.62 379 ASP A CA 1
ATOM 2933 C C . ASP A 1 379 ? 20.541 27.726 -30.044 1.00 85.62 379 ASP A C 1
ATOM 2935 O O . ASP A 1 379 ? 20.367 28.772 -30.668 1.00 85.62 379 ASP A O 1
ATOM 2939 N N . ALA A 1 380 ? 21.757 27.173 -29.944 1.00 85.69 380 ALA A N 1
ATOM 2940 C CA . ALA A 1 380 ? 22.952 27.666 -30.632 1.00 85.69 380 ALA A CA 1
ATOM 2941 C C . ALA A 1 380 ? 23.194 27.009 -32.008 1.00 85.69 380 ALA A C 1
ATOM 2943 O O . ALA A 1 380 ? 24.102 27.432 -32.727 1.00 85.69 380 ALA A O 1
ATOM 2944 N N . CYS A 1 381 ? 22.412 25.990 -32.382 1.00 83.69 381 CYS A N 1
ATOM 2945 C CA . CYS A 1 381 ? 22.571 25.267 -33.643 1.00 83.69 381 CYS A CA 1
ATOM 2946 C C . CYS A 1 381 ? 21.682 25.878 -34.741 1.00 83.69 381 CYS A C 1
ATOM 2948 O O . CYS A 1 381 ? 20.461 25.850 -34.604 1.00 83.69 381 CYS A O 1
ATOM 2950 N N . PRO A 1 382 ? 22.245 26.379 -35.859 1.00 77.12 382 PRO A N 1
ATOM 2951 C CA . PRO A 1 382 ? 21.465 27.044 -36.910 1.00 77.12 382 PRO A CA 1
ATOM 2952 C C . PRO A 1 382 ? 20.560 26.092 -37.714 1.00 77.12 382 PRO A C 1
ATOM 2954 O O . PRO A 1 382 ? 19.698 26.551 -38.457 1.00 77.12 382 PRO A O 1
ATOM 2957 N N . GLU A 1 383 ? 20.768 24.782 -37.581 1.00 78.94 383 GLU A N 1
ATOM 2958 C CA . GLU A 1 383 ? 20.012 23.723 -38.263 1.00 78.94 383 GLU A CA 1
ATOM 2959 C C . GLU A 1 383 ? 18.790 23.250 -37.451 1.00 78.94 383 GLU A C 1
ATOM 2961 O O . GLU A 1 383 ? 17.887 22.618 -37.998 1.00 78.94 383 GLU A O 1
ATOM 2966 N N . PHE A 1 384 ? 18.724 23.582 -36.157 1.00 84.94 384 PHE A N 1
ATOM 2967 C CA . PHE A 1 384 ? 17.633 23.192 -35.265 1.00 84.94 384 PHE A CA 1
ATOM 2968 C C . PHE A 1 384 ? 16.387 24.054 -35.512 1.00 84.94 384 PHE A C 1
ATOM 2970 O O . PHE A 1 384 ? 16.447 25.282 -35.518 1.00 84.94 384 PHE A O 1
ATOM 2977 N N . SER A 1 385 ? 15.218 23.431 -35.695 1.00 75.62 385 SER A N 1
ATOM 2978 C CA . SER A 1 385 ? 14.036 24.110 -36.256 1.00 75.62 385 SER A CA 1
ATOM 2979 C C . SER A 1 385 ? 13.308 25.084 -35.310 1.00 75.62 385 SER A C 1
ATOM 2981 O O . SER A 1 385 ? 12.223 25.582 -35.647 1.00 75.62 385 SER A O 1
ATOM 2983 N N . LYS A 1 386 ? 13.844 25.329 -34.104 1.00 77.44 386 LYS A N 1
ATOM 2984 C CA . LYS A 1 386 ? 13.151 26.026 -33.011 1.00 77.44 386 LYS A CA 1
ATOM 2985 C C . LYS A 1 386 ? 14.041 26.969 -32.222 1.00 77.44 386 LYS A C 1
ATOM 2987 O O . LYS A 1 386 ? 15.053 26.561 -31.670 1.00 77.44 386 LYS A O 1
ATOM 2992 N N . ASP A 1 387 ? 13.521 28.168 -31.997 1.00 72.69 387 ASP A N 1
ATOM 2993 C CA . ASP A 1 387 ? 14.167 29.173 -31.162 1.00 72.69 387 ASP A CA 1
ATOM 2994 C C . ASP A 1 387 ? 13.722 29.095 -29.687 1.00 72.69 387 ASP A C 1
ATOM 2996 O O . ASP A 1 387 ? 12.535 28.924 -29.378 1.00 72.69 387 ASP A O 1
ATOM 3000 N N . SER A 1 388 ? 14.651 29.373 -28.765 1.00 76.44 388 SER A N 1
ATOM 3001 C CA . SER A 1 388 ? 14.384 29.614 -27.333 1.00 76.44 388 SER A CA 1
ATOM 3002 C C . SER A 1 388 ? 13.745 28.432 -26.584 1.00 76.44 388 SER A C 1
ATOM 3004 O O . SER A 1 388 ? 12.817 28.602 -25.771 1.00 76.44 388 SER A O 1
ATOM 3006 N N . VAL A 1 389 ? 14.214 27.214 -26.851 1.00 82.94 389 VAL A N 1
ATOM 3007 C CA . VAL A 1 389 ? 13.735 25.994 -26.200 1.00 82.94 389 VAL A CA 1
ATOM 3008 C C . VAL A 1 389 ? 14.269 25.916 -24.765 1.00 82.94 389 VAL A C 1
ATOM 3010 O O . VAL A 1 389 ? 15.395 26.269 -24.448 1.00 82.94 389 VAL A O 1
ATOM 3013 N N . LYS A 1 390 ? 13.429 25.460 -23.830 1.00 84.38 390 LYS A N 1
ATOM 3014 C CA . LYS A 1 390 ? 13.775 25.398 -22.397 1.00 84.38 390 LYS A CA 1
ATOM 3015 C C . LYS A 1 390 ? 14.104 23.973 -21.976 1.00 84.38 390 LYS A C 1
ATOM 3017 O O . LYS A 1 390 ? 13.415 23.050 -22.408 1.00 84.38 390 LYS A O 1
ATOM 3022 N N . GLY A 1 391 ? 15.044 23.795 -21.045 1.00 81.38 391 GLY A N 1
ATOM 3023 C CA . GLY A 1 391 ? 15.460 22.477 -20.541 1.00 81.38 391 GLY A CA 1
ATOM 3024 C C . GLY A 1 391 ? 14.323 21.516 -20.150 1.00 81.38 391 GLY A C 1
ATOM 3025 O O . GLY A 1 391 ? 14.381 20.348 -20.526 1.00 81.38 391 GLY A O 1
ATOM 3026 N N . PRO A 1 392 ? 13.224 21.960 -19.503 1.00 82.69 392 PRO A N 1
ATOM 3027 C CA . PRO A 1 392 ? 12.069 21.093 -19.246 1.00 82.69 392 PRO A CA 1
ATOM 3028 C C . PRO A 1 392 ? 11.364 20.560 -20.508 1.00 82.69 392 PRO A C 1
ATOM 3030 O O . PRO A 1 392 ? 10.794 19.474 -20.472 1.00 82.69 392 PRO A O 1
ATOM 3033 N N . ILE A 1 393 ? 11.397 21.300 -21.622 1.00 83.25 393 ILE A N 1
ATOM 3034 C CA . ILE A 1 393 ? 10.818 20.895 -22.915 1.00 83.25 393 ILE A CA 1
ATOM 3035 C C . ILE A 1 393 ? 11.740 19.886 -23.611 1.00 83.25 393 ILE A C 1
ATOM 3037 O O . ILE A 1 393 ? 11.253 18.869 -24.100 1.00 83.25 393 ILE A O 1
ATOM 3041 N N . VAL A 1 394 ? 13.053 20.144 -23.599 1.00 86.62 394 VAL A N 1
ATOM 3042 C CA . VAL A 1 394 ? 14.110 19.230 -24.076 1.00 86.62 394 VAL A CA 1
ATOM 3043 C C . VAL A 1 394 ? 14.010 17.885 -23.356 1.00 86.62 394 VAL A C 1
ATOM 3045 O O . VAL A 1 394 ? 13.840 16.846 -23.991 1.00 86.62 394 VAL A O 1
ATOM 3048 N N . ARG A 1 395 ? 13.998 17.919 -22.018 1.00 88.75 395 ARG A N 1
ATOM 3049 C CA . ARG A 1 395 ? 13.837 16.744 -21.159 1.00 88.75 395 ARG A CA 1
ATOM 3050 C C . ARG A 1 395 ? 12.560 15.968 -21.475 1.00 88.75 395 ARG A C 1
ATOM 3052 O O . ARG A 1 395 ? 12.615 14.761 -21.682 1.00 88.75 395 ARG A O 1
ATOM 3059 N N . TYR A 1 396 ? 11.417 16.653 -21.544 1.00 84.31 396 TYR A N 1
ATOM 3060 C CA . TYR A 1 396 ? 10.146 16.008 -21.872 1.00 84.31 396 TYR A CA 1
ATOM 3061 C C . TYR A 1 396 ? 10.176 15.376 -23.271 1.00 84.31 396 TYR A C 1
ATOM 3063 O O . TYR A 1 396 ? 9.631 14.290 -23.462 1.00 84.31 396 TYR A O 1
ATOM 3071 N N . ARG A 1 397 ? 10.825 16.003 -24.264 1.00 89.69 397 ARG A N 1
ATOM 3072 C CA . ARG A 1 397 ? 10.969 15.406 -25.599 1.00 89.69 397 ARG A CA 1
ATOM 3073 C C . ARG A 1 397 ? 11.815 14.132 -25.553 1.00 89.69 397 ARG A C 1
ATOM 3075 O O . ARG A 1 397 ? 11.358 13.120 -26.078 1.00 89.69 397 ARG A O 1
ATOM 3082 N N . PHE A 1 398 ? 12.958 14.161 -24.867 1.00 91.88 398 PHE A N 1
ATOM 3083 C CA . PHE A 1 398 ? 13.814 12.991 -24.652 1.00 91.88 398 PHE A CA 1
ATOM 3084 C C . PHE A 1 398 ? 13.065 11.832 -23.971 1.00 91.88 398 PHE A C 1
ATOM 3086 O O . PHE A 1 398 ? 13.030 10.726 -24.505 1.00 91.88 398 PHE A O 1
ATOM 3093 N N . GLU A 1 399 ? 12.384 12.090 -22.848 1.00 88.25 399 GLU A N 1
ATOM 3094 C CA . GLU A 1 399 ? 11.621 11.069 -22.108 1.00 88.25 399 GLU A CA 1
ATOM 3095 C C . GLU A 1 399 ? 10.538 10.405 -22.992 1.00 88.25 399 GLU A C 1
ATOM 3097 O O . GLU A 1 399 ? 10.326 9.193 -22.918 1.00 88.25 399 GLU A O 1
ATOM 3102 N N . ASN A 1 400 ? 9.907 11.161 -23.901 1.00 88.88 400 ASN A N 1
ATOM 3103 C CA . ASN A 1 400 ? 8.963 10.613 -24.884 1.00 88.88 400 ASN A CA 1
ATOM 3104 C C . ASN A 1 400 ? 9.632 9.780 -25.995 1.00 88.88 400 ASN A C 1
ATOM 3106 O O . ASN A 1 400 ? 9.015 8.832 -26.488 1.00 88.88 400 ASN A O 1
ATOM 3110 N N . LEU A 1 401 ? 10.849 10.128 -26.430 1.00 88.75 401 LEU A N 1
ATOM 3111 C CA . LEU A 1 401 ? 11.603 9.340 -27.415 1.00 88.75 401 LEU A CA 1
ATOM 3112 C C . LEU A 1 401 ? 12.034 7.997 -26.812 1.00 88.75 401 LEU A C 1
ATOM 3114 O O . LEU A 1 401 ? 11.797 6.959 -27.430 1.00 88.75 401 LEU A O 1
ATOM 3118 N N . VAL A 1 402 ? 12.541 8.007 -25.573 1.00 89.81 402 VAL A N 1
ATOM 3119 C CA . VAL A 1 402 ? 12.869 6.802 -24.788 1.00 89.81 402 VAL A CA 1
ATOM 3120 C C . VAL A 1 402 ? 11.659 5.881 -24.650 1.00 89.81 402 VAL A C 1
ATOM 3122 O O . VAL A 1 402 ? 11.746 4.702 -24.996 1.00 89.81 402 VAL A O 1
ATOM 3125 N N . ALA A 1 403 ? 10.510 6.410 -24.214 1.00 85.88 403 ALA A N 1
ATOM 3126 C CA . ALA A 1 403 ? 9.287 5.620 -24.068 1.00 85.88 403 ALA A CA 1
ATOM 3127 C C . ALA A 1 403 ? 8.876 4.947 -25.392 1.00 85.88 403 ALA A C 1
ATOM 3129 O O . ALA A 1 403 ? 8.656 3.737 -25.439 1.00 85.88 403 ALA A O 1
ATOM 3130 N N . LYS A 1 404 ? 8.867 5.704 -26.498 1.00 86.56 404 LYS A N 1
ATOM 3131 C CA . LYS A 1 404 ? 8.519 5.178 -27.826 1.00 86.56 404 LYS A CA 1
ATOM 3132 C C . LYS A 1 404 ? 9.533 4.180 -28.384 1.00 86.56 404 LYS A C 1
ATOM 3134 O O . LYS A 1 404 ? 9.135 3.307 -29.153 1.00 86.56 404 LYS A O 1
ATOM 3139 N N . HIS A 1 405 ? 10.821 4.326 -28.076 1.00 86.81 405 HIS A N 1
ATOM 3140 C CA . HIS A 1 405 ? 11.851 3.366 -28.481 1.00 86.81 405 HIS A CA 1
ATOM 3141 C C . HIS A 1 405 ? 11.647 2.037 -27.738 1.00 86.81 405 HIS A C 1
ATOM 3143 O O . HIS A 1 405 ? 11.506 0.998 -28.380 1.00 86.81 405 HIS A O 1
ATOM 3149 N N . ARG A 1 406 ? 11.469 2.081 -26.408 1.00 88.50 406 ARG A N 1
ATOM 3150 C CA . ARG A 1 406 ? 11.150 0.901 -25.580 1.00 88.50 406 ARG A CA 1
ATOM 3151 C C . ARG A 1 406 ? 9.878 0.182 -26.043 1.00 88.50 406 ARG A C 1
ATOM 3153 O O . ARG A 1 406 ? 9.866 -1.043 -26.130 1.00 88.50 406 ARG A O 1
ATOM 3160 N N . GLU A 1 407 ? 8.826 0.922 -26.398 1.00 83.25 407 GLU A N 1
ATOM 3161 C CA . GLU A 1 407 ? 7.601 0.345 -26.971 1.00 83.25 407 GLU A CA 1
ATOM 3162 C C . GLU A 1 407 ? 7.817 -0.333 -28.335 1.00 83.25 407 GLU A C 1
ATOM 3164 O O . GLU A 1 407 ? 7.187 -1.359 -28.595 1.00 83.25 407 GLU A O 1
ATOM 3169 N N . ARG A 1 408 ? 8.683 0.209 -29.210 1.00 82.62 408 ARG A N 1
ATOM 3170 C CA . ARG A 1 408 ? 9.023 -0.426 -30.501 1.00 82.62 408 ARG A CA 1
ATOM 3171 C C . ARG A 1 408 ? 9.789 -1.728 -30.290 1.00 82.62 408 ARG A C 1
ATOM 3173 O O . ARG A 1 408 ? 9.336 -2.764 -30.764 1.00 82.62 408 ARG A O 1
ATOM 3180 N N . VAL A 1 409 ? 10.866 -1.688 -29.507 1.00 84.25 409 VAL A N 1
ATOM 3181 C CA . VAL A 1 409 ? 11.695 -2.867 -29.195 1.00 84.25 409 VAL A CA 1
ATOM 3182 C C . VAL A 1 409 ? 10.858 -3.971 -28.538 1.00 84.25 409 VAL A C 1
ATOM 3184 O O . VAL A 1 409 ? 10.948 -5.135 -28.926 1.00 84.25 409 VAL A O 1
ATOM 3187 N N . LYS A 1 410 ? 9.960 -3.616 -27.606 1.00 84.12 410 LYS A N 1
ATOM 3188 C CA . LYS A 1 410 ? 9.037 -4.576 -26.978 1.00 84.12 410 LYS A CA 1
ATOM 3189 C C . LYS A 1 410 ? 8.023 -5.173 -27.963 1.00 84.12 410 LYS A C 1
ATOM 3191 O O . LYS A 1 410 ? 7.703 -6.349 -27.839 1.00 84.12 410 LYS A O 1
ATOM 3196 N N . ARG A 1 411 ? 7.499 -4.387 -28.914 1.00 81.06 411 ARG A N 1
ATOM 3197 C CA . ARG A 1 411 ? 6.545 -4.875 -29.930 1.00 81.06 411 ARG A CA 1
ATOM 3198 C C . ARG A 1 411 ? 7.199 -5.850 -30.917 1.00 81.06 411 ARG A C 1
ATOM 3200 O O . ARG A 1 411 ? 6.518 -6.747 -31.397 1.00 81.06 411 ARG A O 1
ATOM 3207 N N . ASN A 1 412 ? 8.497 -5.698 -31.172 1.00 80.06 412 ASN A N 1
ATOM 3208 C CA . ASN A 1 412 ? 9.234 -6.467 -32.174 1.00 80.06 412 ASN A CA 1
ATOM 3209 C C . ASN A 1 412 ? 10.137 -7.555 -31.552 1.00 80.06 412 ASN A C 1
ATOM 3211 O O . ASN A 1 412 ? 11.191 -7.884 -32.094 1.00 80.06 412 ASN A O 1
ATOM 3215 N N . ASN A 1 413 ? 9.744 -8.118 -30.402 1.00 78.31 413 ASN A N 1
ATOM 3216 C CA . ASN A 1 413 ? 10.463 -9.199 -29.707 1.00 78.31 413 ASN A CA 1
ATOM 3217 C C . ASN A 1 413 ? 11.968 -8.924 -29.481 1.00 78.31 413 ASN A C 1
ATOM 3219 O O . ASN A 1 413 ? 12.788 -9.832 -29.570 1.00 78.31 413 ASN A O 1
ATOM 3223 N N . GLY A 1 414 ? 12.339 -7.671 -29.200 1.00 74.00 414 GLY A N 1
ATOM 3224 C CA . GLY A 1 414 ? 13.728 -7.256 -28.973 1.00 74.00 414 GLY A CA 1
ATOM 3225 C C . GLY A 1 414 ? 14.446 -6.678 -30.198 1.00 74.00 414 GLY A C 1
ATOM 3226 O O . GLY A 1 414 ? 15.511 -6.090 -30.032 1.00 74.00 414 GLY A O 1
ATOM 3227 N N . HIS A 1 415 ? 13.872 -6.766 -31.401 1.00 77.62 415 HIS A N 1
ATOM 3228 C CA . HIS A 1 415 ? 14.465 -6.166 -32.599 1.00 77.62 415 HIS A CA 1
ATOM 3229 C C . HIS A 1 415 ? 14.277 -4.645 -32.600 1.00 77.62 415 HIS A C 1
ATOM 3231 O O . HIS A 1 415 ? 13.176 -4.130 -32.371 1.00 77.62 415 HIS A O 1
ATOM 3237 N N . VAL A 1 416 ? 15.356 -3.916 -32.883 1.00 82.12 416 VAL A N 1
ATOM 3238 C CA . VAL A 1 416 ? 15.334 -2.459 -33.033 1.00 82.12 416 VAL A CA 1
ATOM 3239 C C . VAL A 1 416 ? 14.918 -2.123 -34.462 1.00 82.12 416 VAL A C 1
ATOM 3241 O O . VAL A 1 416 ? 15.544 -2.580 -35.410 1.00 82.12 416 VAL A O 1
ATOM 3244 N N . VAL A 1 417 ? 13.859 -1.324 -34.616 1.00 77.94 417 VAL A N 1
ATOM 3245 C CA . VAL A 1 417 ? 13.378 -0.838 -35.920 1.00 77.94 417 VAL A CA 1
ATOM 3246 C C . VAL A 1 417 ? 13.048 0.650 -35.872 1.00 77.94 417 VAL A C 1
ATOM 3248 O O . VAL A 1 417 ? 12.660 1.196 -34.825 1.00 77.94 417 VAL A O 1
ATOM 3251 N N . GLY A 1 418 ? 13.144 1.289 -37.034 1.00 74.19 418 GLY A N 1
ATOM 3252 C CA . GLY A 1 418 ? 12.756 2.672 -37.242 1.00 74.19 418 GLY A CA 1
ATOM 3253 C C . GLY A 1 418 ? 11.239 2.904 -37.149 1.00 74.19 418 GLY A C 1
ATOM 3254 O O . GLY A 1 418 ? 10.427 1.981 -36.973 1.00 74.19 418 GLY A O 1
ATOM 3255 N N . PRO A 1 419 ? 10.797 4.169 -37.255 1.00 70.75 419 PRO A N 1
ATOM 3256 C CA . PRO A 1 419 ? 9.381 4.510 -37.304 1.00 70.75 419 PRO A CA 1
ATOM 3257 C C . PRO A 1 419 ? 8.658 3.777 -38.446 1.00 70.75 419 PRO A C 1
ATOM 3259 O O . PRO A 1 419 ? 9.159 3.694 -39.560 1.00 70.75 419 PRO A O 1
ATOM 3262 N N . LYS A 1 420 ? 7.444 3.275 -38.175 1.00 66.00 420 LYS A N 1
ATOM 3263 C CA . LYS A 1 420 ? 6.609 2.502 -39.123 1.00 66.00 420 LYS A CA 1
ATOM 3264 C C . LYS A 1 420 ? 7.223 1.188 -39.652 1.00 66.00 420 LYS A C 1
ATOM 3266 O O . LYS A 1 420 ? 6.673 0.636 -40.595 1.00 66.00 420 LYS A O 1
ATOM 3271 N N . GLY A 1 421 ? 8.287 0.665 -39.035 1.00 62.91 421 GLY A N 1
ATOM 3272 C CA . GLY A 1 421 ? 8.920 -0.587 -39.472 1.00 62.91 421 GLY A CA 1
ATOM 3273 C C . GLY A 1 421 ? 9.985 -0.415 -40.556 1.00 62.91 421 GLY A C 1
ATOM 3274 O O . GLY A 1 421 ? 10.401 -1.406 -41.138 1.00 62.91 421 GLY A O 1
ATOM 3275 N N . ALA A 1 422 ? 10.438 0.818 -40.807 1.00 71.56 422 ALA A N 1
ATOM 3276 C CA . ALA A 1 422 ? 11.670 1.067 -41.553 1.00 71.56 422 ALA A CA 1
ATOM 3277 C C . ALA A 1 422 ? 12.886 0.396 -40.866 1.00 71.56 422 ALA A C 1
ATOM 3279 O O . ALA A 1 422 ? 12.832 0.178 -39.644 1.00 71.56 422 ALA A O 1
ATOM 3280 N N . PRO A 1 423 ? 13.989 0.121 -41.593 1.00 72.75 423 PRO A N 1
ATOM 3281 C CA . PRO A 1 423 ? 15.260 -0.254 -40.973 1.00 72.75 423 PRO A CA 1
ATOM 3282 C C . PRO A 1 423 ? 15.671 0.768 -39.898 1.00 72.75 423 PRO A C 1
ATOM 3284 O O . PRO A 1 423 ? 15.254 1.931 -39.919 1.00 72.75 423 PRO A O 1
ATOM 3287 N N . ALA A 1 424 ? 16.418 0.319 -38.889 1.00 77.81 424 ALA A N 1
ATOM 3288 C CA . ALA A 1 424 ? 16.833 1.189 -37.793 1.00 77.81 424 ALA A CA 1
ATOM 3289 C C . ALA A 1 424 ? 17.860 2.223 -38.288 1.00 77.81 424 ALA A C 1
ATOM 3291 O O . ALA A 1 424 ? 18.902 1.858 -38.812 1.00 77.81 424 ALA A O 1
ATOM 3292 N N . GLY A 1 425 ? 17.566 3.515 -38.122 1.00 81.56 425 GLY A N 1
ATOM 3293 C CA . GLY A 1 425 ? 18.483 4.587 -38.516 1.00 81.56 425 GLY A CA 1
ATOM 3294 C C . GLY A 1 425 ? 19.499 4.941 -37.426 1.00 81.56 425 GLY A C 1
ATOM 3295 O O . GLY A 1 425 ? 19.489 4.385 -36.326 1.00 81.56 425 GLY A O 1
ATOM 3296 N N . GLU A 1 426 ? 20.326 5.953 -37.699 1.00 82.19 426 GLU A N 1
ATOM 3297 C CA . GLU A 1 426 ? 21.300 6.507 -36.741 1.00 82.19 426 GLU A CA 1
ATOM 3298 C C . GLU A 1 426 ? 20.648 6.880 -35.393 1.00 82.19 426 GLU A C 1
ATOM 3300 O O . GLU A 1 426 ? 21.179 6.571 -34.323 1.00 82.19 426 GLU A O 1
ATOM 3305 N N . LEU A 1 427 ? 19.445 7.469 -35.440 1.00 85.12 427 LEU A N 1
ATOM 3306 C CA . LEU A 1 427 ? 18.646 7.804 -34.259 1.00 85.12 427 LEU A CA 1
ATOM 3307 C C . LEU A 1 427 ? 18.386 6.572 -33.382 1.00 85.12 427 LEU A C 1
ATOM 3309 O O . LEU A 1 427 ? 18.562 6.631 -32.168 1.00 85.12 427 LEU A O 1
ATOM 3313 N N . GLU A 1 428 ? 17.958 5.459 -33.976 1.00 86.81 428 GLU A N 1
ATOM 3314 C CA . GLU A 1 428 ? 17.677 4.211 -33.271 1.00 86.81 428 GLU A CA 1
ATOM 3315 C C . GLU A 1 428 ? 18.931 3.605 -32.632 1.00 86.81 428 GLU A C 1
ATOM 3317 O O . GLU A 1 428 ? 18.852 3.178 -31.479 1.00 86.81 428 GLU A O 1
ATOM 3322 N N . VAL A 1 429 ? 20.073 3.626 -33.330 1.00 86.81 429 VAL A N 1
ATOM 3323 C CA . VAL A 1 429 ? 21.368 3.148 -32.811 1.00 86.81 429 VAL A CA 1
ATOM 3324 C C . VAL A 1 429 ? 21.777 3.938 -31.563 1.00 86.81 429 VAL A C 1
ATOM 3326 O O . VAL A 1 429 ? 22.041 3.347 -30.512 1.00 86.81 429 VAL A O 1
ATOM 3329 N N . ILE A 1 430 ? 21.756 5.275 -31.635 1.00 87.94 430 ILE A N 1
ATOM 3330 C CA . ILE A 1 430 ? 22.109 6.137 -30.495 1.00 87.94 430 ILE A CA 1
ATOM 3331 C C . ILE A 1 430 ? 21.079 5.991 -29.360 1.00 87.94 430 ILE A C 1
ATOM 3333 O O . ILE A 1 430 ? 21.438 5.994 -28.181 1.00 87.94 430 ILE A O 1
ATOM 3337 N N . MET A 1 431 ? 19.796 5.819 -29.690 1.00 88.81 431 MET A N 1
ATOM 3338 C CA . MET A 1 431 ? 18.743 5.583 -28.699 1.00 88.81 431 MET A CA 1
ATOM 3339 C C . MET A 1 431 ? 18.925 4.267 -27.938 1.00 88.81 431 MET A C 1
ATOM 3341 O O . MET A 1 431 ? 18.676 4.251 -26.734 1.00 88.81 431 MET A O 1
ATOM 3345 N N . THR A 1 432 ? 19.378 3.187 -28.583 1.00 87.88 432 THR A N 1
ATOM 3346 C CA . THR A 1 432 ? 19.682 1.924 -27.889 1.00 87.88 432 THR A CA 1
ATOM 3347 C C . THR A 1 432 ? 20.818 2.108 -26.878 1.00 87.88 432 THR A C 1
ATOM 3349 O O . THR A 1 432 ? 20.672 1.705 -25.724 1.00 87.88 432 THR A O 1
ATOM 3352 N N . GLU A 1 433 ? 21.895 2.803 -27.259 1.00 89.62 433 GLU A N 1
ATOM 3353 C CA . GLU A 1 433 ? 23.014 3.133 -26.362 1.00 89.62 433 GLU A CA 1
ATOM 3354 C C . GLU A 1 433 ? 22.562 3.973 -25.155 1.00 89.62 433 GLU A C 1
ATOM 3356 O O . GLU A 1 433 ? 22.859 3.654 -24.003 1.00 89.62 433 GLU A O 1
ATOM 3361 N N . LEU A 1 434 ? 21.793 5.038 -25.405 1.00 89.62 434 LEU A N 1
ATOM 3362 C CA . LEU A 1 434 ? 21.298 5.935 -24.360 1.00 89.62 434 LEU A CA 1
ATOM 3363 C C . LEU A 1 434 ? 20.320 5.258 -23.402 1.00 89.62 434 LEU A C 1
ATOM 3365 O O . LEU A 1 434 ? 20.333 5.561 -22.210 1.00 89.62 434 LEU A O 1
ATOM 3369 N N . VAL A 1 435 ? 19.475 4.355 -23.903 1.00 89.56 435 VAL A N 1
ATOM 3370 C CA . VAL A 1 435 ? 18.531 3.601 -23.072 1.00 89.56 435 VAL A CA 1
ATOM 3371 C C . VAL A 1 435 ? 19.277 2.616 -22.171 1.00 89.56 435 VAL A C 1
ATOM 3373 O O . VAL A 1 435 ? 19.016 2.620 -20.970 1.00 89.56 435 VAL A O 1
ATOM 3376 N N . ALA A 1 436 ? 20.264 1.880 -22.693 1.00 86.00 436 ALA A N 1
ATOM 3377 C CA . ALA A 1 436 ? 21.146 1.029 -21.889 1.00 86.00 436 ALA A CA 1
ATOM 3378 C C . ALA A 1 436 ? 21.889 1.836 -20.799 1.00 86.00 436 ALA A C 1
ATOM 3380 O O . ALA A 1 436 ? 21.859 1.492 -19.614 1.00 86.00 436 ALA A O 1
ATOM 3381 N N . LEU A 1 437 ? 22.460 2.993 -21.162 1.00 86.31 437 LEU A N 1
ATOM 3382 C CA . LEU A 1 437 ? 23.091 3.917 -20.211 1.00 86.31 437 LEU A CA 1
ATOM 3383 C C . LEU A 1 437 ? 22.113 4.485 -19.166 1.00 86.31 437 LEU A C 1
ATOM 3385 O O . LEU A 1 437 ? 22.540 4.821 -18.055 1.00 86.31 437 LEU A O 1
ATOM 3389 N N . GLN A 1 438 ? 20.828 4.626 -19.495 1.00 85.44 438 GLN A N 1
ATOM 3390 C CA . GLN A 1 438 ? 19.790 5.091 -18.572 1.00 85.44 438 GLN A CA 1
ATOM 3391 C C . GLN A 1 438 ? 19.301 3.979 -17.630 1.00 85.44 438 GLN A C 1
ATOM 3393 O O . GLN A 1 438 ? 19.006 4.268 -16.471 1.00 85.44 438 GLN A O 1
ATOM 3398 N N . ASP A 1 439 ? 19.250 2.729 -18.095 1.00 83.56 439 ASP A N 1
ATOM 3399 C CA . ASP A 1 439 ? 18.868 1.555 -17.294 1.00 83.56 439 ASP A CA 1
ATOM 3400 C C . ASP A 1 439 ? 20.009 1.024 -16.403 1.00 83.56 439 ASP A C 1
ATOM 3402 O O . ASP A 1 439 ? 19.806 0.115 -15.599 1.00 83.56 439 ASP A O 1
ATOM 3406 N N . GLY A 1 440 ? 21.181 1.666 -16.462 1.00 78.88 440 GLY A N 1
ATOM 3407 C CA . GLY A 1 440 ? 22.288 1.460 -15.526 1.00 78.88 440 GLY A CA 1
ATOM 3408 C C . GLY A 1 440 ? 23.402 0.555 -16.043 1.00 78.88 440 GLY A C 1
ATOM 3409 O O . GLY A 1 440 ? 24.253 0.161 -15.251 1.00 78.88 440 GLY A O 1
ATOM 3410 N N . GLU A 1 441 ? 23.424 0.244 -17.340 1.00 82.38 441 GLU A N 1
ATOM 3411 C CA . GLU A 1 441 ? 24.501 -0.544 -17.937 1.00 82.38 441 GLU A CA 1
ATOM 3412 C C . GLU A 1 441 ? 25.826 0.237 -18.017 1.00 82.38 441 GLU A C 1
ATOM 3414 O O . GLU A 1 441 ? 25.871 1.481 -18.039 1.00 82.38 441 GLU A O 1
ATOM 3419 N N . ASP A 1 442 ? 26.921 -0.522 -18.062 1.00 83.06 442 ASP A N 1
ATOM 3420 C CA . ASP A 1 442 ? 28.271 -0.012 -18.278 1.00 83.06 442 ASP A CA 1
ATOM 3421 C C . ASP A 1 442 ? 28.428 0.538 -19.701 1.00 83.06 442 ASP A C 1
ATOM 3423 O O . ASP A 1 442 ? 27.831 0.034 -20.654 1.00 83.06 442 ASP A O 1
ATOM 3427 N N . ALA A 1 443 ? 29.261 1.570 -19.859 1.00 81.38 443 ALA A N 1
ATOM 3428 C CA . ALA A 1 443 ? 29.413 2.263 -21.139 1.00 81.38 443 ALA A CA 1
ATOM 3429 C C . ALA A 1 443 ? 29.932 1.349 -22.263 1.00 81.38 443 ALA A C 1
ATOM 3431 O O . ALA A 1 443 ? 29.500 1.483 -23.405 1.00 81.38 443 ALA A O 1
ATOM 3432 N N . GLU A 1 444 ? 30.801 0.389 -21.938 1.00 81.62 444 GLU A N 1
ATOM 3433 C CA . GLU A 1 444 ? 31.297 -0.604 -22.897 1.00 81.62 444 GLU A CA 1
ATOM 3434 C C . GLU A 1 444 ? 30.186 -1.556 -23.367 1.00 81.62 444 GLU A C 1
ATOM 3436 O O . GLU A 1 444 ? 30.081 -1.831 -24.561 1.00 81.62 444 GLU A O 1
ATOM 3441 N N . SER A 1 445 ? 29.314 -2.008 -22.459 1.00 80.56 445 SER A N 1
ATOM 3442 C CA . SER A 1 445 ? 28.172 -2.876 -22.784 1.00 80.56 445 SER A CA 1
ATOM 3443 C C . SER A 1 445 ? 27.137 -2.148 -23.645 1.00 80.56 445 SER A C 1
ATOM 3445 O O . SER A 1 445 ? 26.712 -2.673 -24.675 1.00 80.56 445 SER A O 1
ATOM 3447 N N . ALA A 1 446 ? 26.799 -0.905 -23.286 1.00 83.88 446 ALA A N 1
ATOM 3448 C CA . ALA A 1 446 ? 25.888 -0.065 -24.061 1.00 83.88 446 ALA A CA 1
ATOM 3449 C C . ALA A 1 446 ? 26.419 0.205 -25.484 1.00 83.88 446 ALA A C 1
ATOM 3451 O O . ALA A 1 446 ? 25.668 0.099 -26.457 1.00 83.88 446 ALA A O 1
ATOM 3452 N N . ALA A 1 447 ? 27.722 0.483 -25.621 1.00 83.50 447 ALA A N 1
ATOM 3453 C CA . ALA A 1 447 ? 28.371 0.668 -26.917 1.00 83.50 447 ALA A CA 1
ATOM 3454 C C . ALA A 1 447 ? 28.387 -0.625 -27.756 1.00 83.50 447 ALA A C 1
ATOM 3456 O O . ALA A 1 447 ? 28.107 -0.579 -28.953 1.00 83.50 447 ALA A O 1
ATOM 3457 N N . GLN A 1 448 ? 28.639 -1.789 -27.144 1.00 83.88 448 GLN A N 1
ATOM 3458 C CA . GLN A 1 448 ? 28.569 -3.086 -27.831 1.00 83.88 448 GLN A CA 1
ATOM 3459 C C . GLN A 1 448 ? 27.151 -3.411 -28.327 1.00 83.88 448 GLN A C 1
ATOM 3461 O O . GLN A 1 448 ? 26.998 -3.954 -29.422 1.00 83.88 448 GLN A O 1
ATOM 3466 N N . LEU A 1 449 ? 26.107 -3.073 -27.561 1.00 83.38 449 LEU A N 1
ATOM 3467 C CA . LEU A 1 449 ? 24.717 -3.222 -28.007 1.00 83.38 449 LEU A CA 1
ATOM 3468 C C . LEU A 1 449 ? 24.415 -2.318 -29.209 1.00 83.38 449 LEU A C 1
ATOM 3470 O O . LEU A 1 449 ? 23.885 -2.799 -30.210 1.00 83.38 449 LEU A O 1
ATOM 3474 N N . ALA A 1 450 ? 24.813 -1.046 -29.155 1.00 84.75 450 ALA A N 1
ATOM 3475 C CA . ALA A 1 450 ? 24.652 -0.115 -30.271 1.00 84.75 450 ALA A CA 1
ATOM 3476 C C . ALA A 1 450 ? 25.416 -0.572 -31.528 1.00 84.75 450 ALA A C 1
ATOM 3478 O O . ALA A 1 450 ? 24.876 -0.530 -32.633 1.00 84.75 450 ALA A O 1
ATOM 3479 N N . GLN A 1 451 ? 26.637 -1.094 -31.367 1.00 84.44 451 GLN A N 1
ATOM 3480 C CA . GLN A 1 451 ? 27.435 -1.638 -32.467 1.00 84.44 451 GLN A CA 1
ATOM 3481 C C . GLN A 1 451 ? 26.778 -2.869 -33.111 1.00 84.44 451 GLN A C 1
ATOM 3483 O O . GLN A 1 451 ? 26.804 -2.994 -34.333 1.00 84.44 451 GLN A O 1
ATOM 3488 N N . ARG A 1 452 ? 26.141 -3.751 -32.325 1.00 83.88 452 ARG A N 1
ATOM 3489 C CA . ARG A 1 452 ? 25.369 -4.892 -32.856 1.00 83.88 452 ARG A CA 1
ATOM 3490 C C . ARG A 1 452 ? 24.144 -4.445 -33.651 1.00 83.88 452 ARG A C 1
ATOM 3492 O O . ARG A 1 452 ? 23.878 -5.022 -34.697 1.00 83.88 452 ARG A O 1
ATOM 3499 N N . VAL A 1 453 ? 23.425 -3.421 -33.183 1.00 83.31 453 VAL A N 1
ATOM 3500 C CA . VAL A 1 453 ? 22.289 -2.846 -33.925 1.00 83.31 453 VAL A CA 1
ATOM 3501 C C . VAL A 1 453 ? 22.769 -2.210 -35.230 1.00 83.31 453 VAL A C 1
ATOM 3503 O O . VAL A 1 453 ? 22.195 -2.486 -36.274 1.00 83.31 453 VAL A O 1
ATOM 3506 N N . SER A 1 454 ? 23.857 -1.437 -35.195 1.00 83.25 454 SER A N 1
ATOM 3507 C CA . SER A 1 454 ? 24.459 -0.829 -36.390 1.00 83.25 454 SER A CA 1
ATOM 3508 C C . SER A 1 454 ? 24.915 -1.878 -37.418 1.00 83.25 454 SER A C 1
ATOM 3510 O O . SER A 1 454 ? 24.589 -1.777 -38.598 1.00 83.25 454 SER A O 1
ATOM 3512 N N . ALA A 1 455 ? 25.578 -2.951 -36.972 1.00 79.31 455 ALA A N 1
ATOM 3513 C CA . ALA A 1 455 ? 25.977 -4.057 -37.844 1.00 79.31 455 ALA A CA 1
ATOM 3514 C C . ALA A 1 455 ? 24.774 -4.802 -38.453 1.00 79.31 455 ALA A C 1
ATOM 3516 O O . ALA A 1 455 ? 24.813 -5.159 -39.626 1.00 79.31 455 ALA A O 1
ATOM 3517 N N . ALA A 1 456 ? 23.696 -4.996 -37.682 1.00 71.62 456 ALA A N 1
ATOM 3518 C CA . ALA A 1 456 ? 22.465 -5.618 -38.170 1.00 71.62 456 ALA A CA 1
ATOM 3519 C C . ALA A 1 456 ? 21.714 -4.750 -39.199 1.00 71.62 456 ALA A C 1
ATOM 3521 O O . ALA A 1 456 ? 21.008 -5.289 -40.046 1.00 71.62 456 ALA A O 1
ATOM 3522 N N . VAL A 1 457 ? 21.866 -3.422 -39.141 1.00 69.75 457 VAL A N 1
ATOM 3523 C CA . VAL A 1 457 ? 21.340 -2.494 -40.158 1.00 69.75 457 VAL A CA 1
ATOM 3524 C C . VAL A 1 457 ? 22.151 -2.602 -41.447 1.00 69.75 457 VAL A C 1
ATOM 3526 O O . VAL A 1 457 ? 21.567 -2.804 -42.508 1.00 69.75 457 VAL A O 1
ATOM 3529 N N . ALA A 1 458 ? 23.484 -2.566 -41.353 1.00 65.12 458 ALA A N 1
ATOM 3530 C CA . ALA A 1 458 ? 24.366 -2.688 -42.516 1.00 65.12 458 ALA A CA 1
ATOM 3531 C C . ALA A 1 458 ? 24.159 -4.009 -43.287 1.00 65.12 458 ALA A C 1
ATOM 3533 O O . ALA A 1 458 ? 24.149 -4.009 -44.513 1.00 65.12 458 ALA A O 1
ATOM 3534 N N . SER A 1 459 ? 23.904 -5.123 -42.587 1.00 59.44 459 SER A N 1
ATOM 3535 C CA . SER A 1 459 ? 23.625 -6.419 -43.230 1.00 59.44 459 SER A CA 1
ATOM 3536 C C . SER A 1 459 ? 22.288 -6.503 -43.981 1.00 59.44 459 SER A C 1
ATOM 3538 O O . SER A 1 459 ? 22.072 -7.474 -44.698 1.00 59.44 459 SER A O 1
ATOM 3540 N N . VAL A 1 460 ? 21.380 -5.536 -43.802 1.00 56.06 460 VAL A N 1
ATOM 3541 C CA . VAL A 1 460 ? 20.121 -5.459 -44.567 1.00 56.06 460 VAL A CA 1
ATOM 3542 C C . VAL A 1 460 ? 20.321 -4.652 -45.854 1.00 56.06 460 VAL A C 1
ATOM 3544 O O . VAL A 1 460 ? 19.800 -5.038 -46.893 1.00 56.06 460 VAL A O 1
ATOM 3547 N N . GLU A 1 461 ? 21.137 -3.593 -45.822 1.00 50.88 461 GLU A N 1
ATOM 3548 C CA . GLU A 1 461 ? 21.423 -2.767 -47.008 1.00 50.88 461 GLU A CA 1
ATOM 3549 C C . GLU A 1 461 ? 22.244 -3.509 -48.083 1.00 50.88 461 GLU A C 1
ATOM 3551 O O . GLU A 1 461 ? 22.112 -3.196 -49.264 1.00 50.88 461 GLU A O 1
ATOM 3556 N N . GLU A 1 462 ? 23.039 -4.524 -47.717 1.00 46.44 462 GLU A N 1
ATOM 3557 C CA . GLU A 1 462 ? 23.746 -5.377 -48.693 1.00 46.44 462 GLU A CA 1
ATOM 3558 C C . GLU A 1 462 ? 22.836 -6.415 -49.385 1.00 46.44 462 GLU A C 1
ATOM 3560 O O . GLU A 1 462 ? 23.199 -6.908 -50.448 1.00 46.44 462 GLU A O 1
ATOM 3565 N N . GLN A 1 463 ? 21.655 -6.744 -48.839 1.00 42.47 463 GLN A N 1
ATOM 3566 C CA . GLN A 1 463 ? 20.748 -7.742 -49.439 1.00 42.47 463 GLN A CA 1
ATOM 3567 C C . GLN A 1 463 ? 19.757 -7.150 -50.453 1.00 42.47 463 GLN A C 1
ATOM 3569 O O . GLN A 1 463 ? 19.339 -7.855 -51.369 1.00 42.47 463 GLN A O 1
ATOM 3574 N N . ASP A 1 464 ? 19.434 -5.858 -50.350 1.00 40.09 464 ASP A N 1
ATOM 3575 C CA . ASP A 1 464 ? 18.579 -5.154 -51.321 1.00 40.09 464 ASP A CA 1
ATOM 3576 C C . ASP A 1 464 ? 19.333 -4.757 -52.617 1.00 40.09 464 ASP A C 1
ATOM 3578 O O . ASP A 1 464 ? 18.729 -4.214 -53.542 1.00 40.09 464 ASP A O 1
ATOM 3582 N N . ALA A 1 465 ? 20.644 -5.027 -52.714 1.00 39.50 465 ALA A N 1
ATOM 3583 C CA . ALA A 1 465 ? 21.474 -4.699 -53.881 1.00 39.50 465 ALA A CA 1
ATOM 3584 C C . ALA A 1 465 ? 21.533 -5.804 -54.961 1.00 39.50 465 ALA A C 1
ATOM 3586 O O . ALA A 1 465 ? 21.813 -5.496 -56.119 1.00 39.50 465 ALA A O 1
ATOM 3587 N N . ASP A 1 466 ? 21.245 -7.061 -54.604 1.00 38.41 466 ASP A N 1
ATOM 3588 C CA . ASP A 1 466 ? 21.337 -8.236 -55.495 1.00 38.41 466 ASP A CA 1
ATOM 3589 C C . ASP A 1 466 ? 19.962 -8.703 -56.040 1.00 38.41 466 ASP A C 1
ATOM 3591 O O . ASP A 1 466 ? 19.858 -9.759 -56.661 1.00 38.41 466 ASP A O 1
ATOM 3595 N N . ALA A 1 467 ? 18.892 -7.926 -55.827 1.00 37.97 467 ALA A N 1
ATOM 3596 C CA . ALA A 1 467 ? 17.509 -8.299 -56.167 1.00 37.97 467 ALA A CA 1
ATOM 3597 C C . ALA A 1 467 ? 16.987 -7.766 -57.526 1.00 37.97 467 ALA A C 1
ATOM 3599 O O . ALA A 1 467 ? 15.813 -7.956 -57.839 1.00 37.97 467 ALA A O 1
ATOM 3600 N N . ASP A 1 468 ? 17.838 -7.119 -58.332 1.00 35.31 468 ASP A N 1
ATOM 3601 C CA . ASP A 1 468 ? 17.501 -6.530 -59.648 1.00 35.31 468 ASP A CA 1
ATOM 3602 C C . ASP A 1 468 ? 18.104 -7.333 -60.833 1.00 35.31 468 ASP A C 1
ATOM 3604 O O . ASP A 1 468 ? 18.512 -6.785 -61.862 1.00 35.31 468 ASP A O 1
ATOM 3608 N N . ALA A 1 469 ? 18.154 -8.663 -60.701 1.00 39.97 469 ALA A N 1
ATOM 3609 C CA . ALA A 1 469 ? 18.460 -9.601 -61.783 1.00 39.97 469 ALA A CA 1
ATOM 3610 C C . ALA A 1 469 ? 17.499 -10.805 -61.757 1.00 39.97 469 ALA A C 1
ATOM 3612 O O . ALA A 1 469 ? 17.022 -11.204 -60.699 1.00 39.97 469 ALA A O 1
ATOM 3613 N N . ASP A 1 470 ? 17.242 -11.377 -62.935 1.00 33.50 470 ASP A N 1
ATOM 3614 C CA . ASP A 1 470 ? 16.428 -12.580 -63.170 1.00 33.50 470 ASP A CA 1
ATOM 3615 C C . ASP A 1 470 ? 14.923 -12.463 -62.842 1.00 33.50 470 ASP A C 1
ATOM 3617 O O . ASP A 1 470 ? 14.327 -13.249 -62.104 1.00 33.50 470 ASP A O 1
ATOM 3621 N N . ALA A 1 471 ? 14.273 -11.521 -63.532 1.00 35.59 471 ALA A N 1
ATOM 3622 C CA . ALA A 1 471 ? 12.928 -11.773 -64.049 1.00 35.59 471 ALA A CA 1
ATOM 3623 C C . ALA A 1 471 ? 12.985 -12.734 -65.263 1.00 35.59 471 ALA A C 1
ATOM 3625 O O . ALA A 1 471 ? 14.016 -12.829 -65.925 1.00 35.59 471 ALA A O 1
ATOM 3626 N N . ASP A 1 472 ? 11.847 -13.364 -65.578 1.00 32.06 472 ASP A N 1
ATOM 3627 C CA . ASP A 1 472 ? 11.578 -14.259 -66.724 1.00 32.06 472 ASP A CA 1
ATOM 3628 C C . ASP A 1 472 ? 12.076 -15.725 -66.636 1.00 32.06 472 ASP A C 1
ATOM 3630 O O . ASP A 1 472 ? 13.076 -16.108 -67.242 1.00 32.06 472 ASP A O 1
ATOM 3634 N N . ALA A 1 473 ? 11.260 -16.595 -66.019 1.00 34.41 473 ALA A N 1
ATOM 3635 C CA . ALA A 1 473 ? 11.028 -17.966 -66.505 1.00 34.41 473 ALA A CA 1
ATOM 3636 C C . ALA A 1 473 ? 9.665 -18.518 -66.029 1.00 34.41 473 ALA A C 1
ATOM 3638 O O . ALA A 1 473 ? 9.313 -18.404 -64.856 1.00 34.41 473 ALA A O 1
ATOM 3639 N N . ASP A 1 474 ? 8.905 -19.107 -66.955 1.00 31.33 474 ASP A N 1
ATOM 3640 C CA . ASP A 1 474 ? 7.537 -19.612 -66.765 1.00 31.33 474 ASP A CA 1
ATOM 3641 C C . ASP A 1 474 ? 7.431 -21.011 -66.111 1.00 31.33 474 ASP A C 1
ATOM 3643 O O . ASP A 1 474 ? 8.390 -21.782 -66.073 1.00 31.33 474 ASP A O 1
ATOM 3647 N N . ALA A 1 475 ? 6.170 -21.353 -65.803 1.00 31.36 475 ALA A N 1
ATOM 3648 C CA . ALA A 1 475 ? 5.530 -22.674 -65.930 1.00 31.36 475 ALA A CA 1
ATOM 3649 C C . ALA A 1 475 ? 5.422 -23.596 -64.694 1.00 31.36 475 ALA A C 1
ATOM 3651 O O . ALA A 1 475 ? 6.396 -24.138 -64.183 1.00 31.36 475 ALA A O 1
ATOM 3652 N N . ASP A 1 476 ? 4.157 -23.808 -64.305 1.00 31.78 476 ASP A N 1
ATOM 3653 C CA . ASP A 1 476 ? 3.464 -25.087 -64.081 1.00 31.78 476 ASP A CA 1
ATOM 3654 C C . ASP A 1 476 ? 4.265 -26.325 -63.627 1.00 31.78 476 ASP A C 1
ATOM 3656 O O . ASP A 1 476 ? 5.156 -26.794 -64.332 1.00 31.78 476 ASP A O 1
ATOM 3660 N N . ILE A 1 477 ? 3.779 -26.988 -62.563 1.00 32.00 477 ILE A N 1
ATOM 3661 C CA . ILE A 1 477 ? 3.170 -28.341 -62.631 1.00 32.00 477 ILE A CA 1
ATOM 3662 C C . ILE A 1 477 ? 2.666 -28.788 -61.238 1.00 32.00 477 ILE A C 1
ATOM 3664 O O . ILE A 1 477 ? 3.340 -28.601 -60.226 1.00 32.00 477 ILE A O 1
ATOM 3668 N N . ASP A 1 478 ? 1.470 -29.386 -61.201 1.00 30.39 478 ASP A N 1
ATOM 3669 C CA . ASP A 1 478 ? 0.885 -30.073 -60.035 1.00 30.39 478 ASP A CA 1
ATOM 3670 C C . ASP A 1 478 ? 1.567 -31.428 -59.734 1.00 30.39 478 ASP A C 1
ATOM 3672 O O . ASP A 1 478 ? 2.112 -32.051 -60.644 1.00 30.39 478 ASP A O 1
ATOM 3676 N N . ALA A 1 479 ? 1.404 -31.930 -58.496 1.00 31.05 479 ALA A N 1
ATOM 3677 C CA . ALA A 1 479 ? 1.014 -33.318 -58.142 1.00 31.05 479 ALA A CA 1
ATOM 3678 C C . ALA A 1 479 ? 1.746 -33.926 -56.918 1.00 31.05 479 ALA A C 1
ATOM 3680 O O . ALA A 1 479 ? 2.955 -34.118 -56.929 1.00 31.05 479 ALA A O 1
ATOM 3681 N N . ASP A 1 480 ? 0.937 -34.266 -55.907 1.00 29.97 480 ASP A N 1
ATOM 3682 C CA . ASP A 1 480 ? 0.801 -35.556 -55.200 1.00 29.97 480 ASP A CA 1
ATOM 3683 C C . ASP A 1 480 ? 1.988 -36.440 -54.730 1.00 29.97 480 ASP A C 1
ATOM 3685 O O . ASP A 1 480 ? 2.998 -36.636 -55.396 1.00 29.97 480 ASP A O 1
ATOM 3689 N N . ALA A 1 481 ? 1.663 -37.157 -53.637 1.00 30.30 481 ALA A N 1
ATOM 3690 C CA . ALA A 1 481 ? 2.131 -38.486 -53.199 1.00 30.30 481 ALA A CA 1
ATOM 3691 C C . ALA A 1 481 ? 3.374 -38.612 -52.281 1.00 30.30 481 ALA A C 1
ATOM 3693 O O . ALA A 1 481 ? 4.518 -38.582 -52.717 1.00 30.30 481 ALA A O 1
ATOM 3694 N N . ASP A 1 482 ? 3.082 -38.826 -50.989 1.00 29.41 482 ASP A N 1
ATOM 3695 C CA . ASP A 1 482 ? 3.335 -40.048 -50.190 1.00 29.41 482 ASP A CA 1
ATOM 3696 C C . ASP A 1 482 ? 4.634 -40.891 -50.310 1.00 29.41 482 ASP A C 1
ATOM 3698 O O . ASP A 1 482 ? 5.182 -41.129 -51.381 1.00 29.41 482 ASP A O 1
ATOM 3702 N N . ALA A 1 483 ? 4.935 -41.531 -49.164 1.00 31.64 483 ALA A N 1
ATOM 3703 C CA . ALA A 1 483 ? 5.667 -42.798 -48.955 1.00 31.64 483 ALA A CA 1
ATOM 3704 C C . ALA A 1 483 ? 7.197 -42.780 -48.676 1.00 31.64 483 ALA A C 1
ATOM 3706 O O . ALA A 1 483 ? 8.032 -42.826 -49.571 1.00 31.64 483 ALA A O 1
ATOM 3707 N N . ASP A 1 484 ? 7.516 -42.846 -47.375 1.00 30.84 484 ASP A N 1
ATOM 3708 C CA . ASP A 1 484 ? 8.131 -44.007 -46.691 1.00 30.84 484 ASP A CA 1
ATOM 3709 C C . ASP A 1 484 ? 9.538 -44.588 -47.028 1.00 30.84 484 ASP A C 1
ATOM 3711 O O . ASP A 1 484 ? 9.835 -45.022 -48.136 1.00 30.84 484 ASP A O 1
ATOM 3715 N N . ILE A 1 485 ? 10.269 -44.826 -45.917 1.00 33.72 485 ILE A N 1
ATOM 3716 C CA . ILE A 1 485 ? 11.073 -46.027 -45.556 1.00 33.72 485 ILE A CA 1
ATOM 3717 C C . ILE A 1 485 ? 12.599 -46.117 -45.863 1.00 33.72 485 ILE A C 1
ATOM 3719 O O . ILE A 1 485 ? 13.063 -46.063 -46.995 1.00 33.72 485 ILE A O 1
ATOM 3723 N N . ASP A 1 486 ? 13.330 -46.347 -44.756 1.00 30.36 486 ASP A N 1
ATOM 3724 C CA . ASP A 1 486 ? 14.598 -47.059 -44.469 1.00 30.36 486 ASP A CA 1
ATOM 3725 C C . ASP A 1 486 ? 15.853 -47.026 -45.371 1.00 30.36 486 ASP A C 1
ATOM 3727 O O . ASP A 1 486 ? 15.845 -47.406 -46.538 1.00 30.36 486 ASP A O 1
ATOM 3731 N N . ALA A 1 487 ? 17.009 -46.851 -44.703 1.00 28.95 487 ALA A N 1
ATOM 3732 C CA . ALA A 1 487 ? 18.184 -47.725 -44.872 1.00 28.95 487 ALA A CA 1
ATOM 3733 C C . ALA A 1 487 ? 19.116 -47.706 -43.633 1.00 28.95 487 ALA A C 1
ATOM 3735 O O . ALA A 1 487 ? 19.194 -46.718 -42.905 1.00 28.95 487 ALA A O 1
ATOM 3736 N N . VAL A 1 488 ? 19.833 -48.815 -43.410 1.00 30.78 488 VAL A N 1
ATOM 3737 C CA . VAL A 1 488 ? 20.593 -49.156 -42.184 1.00 30.78 488 VAL A CA 1
ATOM 3738 C C . VAL A 1 488 ? 22.112 -49.144 -42.431 1.00 30.78 488 VAL A C 1
ATOM 3740 O O . VAL A 1 488 ? 22.546 -49.409 -43.552 1.00 30.78 488 VAL A O 1
ATOM 3743 N N . SER A 1 489 ? 22.939 -48.981 -41.388 1.00 30.47 489 SER A N 1
ATOM 3744 C CA . SER A 1 489 ? 24.268 -49.624 -41.339 1.00 30.47 489 SER A CA 1
ATOM 3745 C C . SER A 1 489 ? 24.724 -49.957 -39.907 1.00 30.47 489 SER A C 1
ATOM 3747 O O . SER A 1 489 ? 24.662 -49.136 -38.995 1.00 30.47 489 SER A O 1
ATOM 3749 N N . GLU A 1 490 ? 25.156 -51.204 -39.707 1.00 31.88 490 GLU A N 1
ATOM 3750 C CA . GLU A 1 490 ? 25.601 -51.784 -38.428 1.00 31.88 490 GLU A CA 1
ATOM 3751 C C . GLU A 1 490 ? 27.123 -51.625 -38.218 1.00 31.88 490 GLU A C 1
ATOM 3753 O O . GLU A 1 490 ? 27.843 -51.337 -39.175 1.00 31.88 490 GLU A O 1
ATOM 3758 N N . THR A 1 491 ? 27.649 -51.924 -37.013 1.00 26.98 491 THR A N 1
ATOM 3759 C CA . THR A 1 491 ? 28.554 -53.095 -36.798 1.00 26.98 491 THR A CA 1
ATOM 3760 C C . THR A 1 491 ? 29.058 -53.303 -35.342 1.00 26.98 491 THR A C 1
ATOM 3762 O O . THR A 1 491 ? 29.679 -52.432 -34.744 1.00 26.98 491 THR A O 1
ATOM 3765 N N . SER A 1 492 ? 28.849 -54.534 -34.835 1.00 29.05 492 SER A N 1
ATOM 3766 C CA . SER A 1 492 ? 29.691 -55.358 -33.918 1.00 29.05 492 SER A CA 1
ATOM 3767 C C . SER A 1 492 ? 30.112 -54.917 -32.484 1.00 29.05 492 SER A C 1
ATOM 3769 O O . SER A 1 492 ? 31.119 -54.235 -32.318 1.00 29.05 492 SER A O 1
ATOM 3771 N N . GLU A 1 493 ? 29.386 -55.410 -31.457 1.00 28.17 493 GLU A N 1
ATOM 3772 C CA . GLU A 1 493 ? 29.703 -56.550 -30.525 1.00 28.17 493 GLU A CA 1
ATOM 3773 C C . GLU A 1 493 ? 31.144 -56.877 -30.000 1.00 28.17 493 GLU A C 1
ATOM 3775 O O . GLU A 1 493 ? 32.111 -56.437 -30.619 1.00 28.17 493 GLU A O 1
ATOM 3780 N N . PRO A 1 494 ? 31.348 -57.762 -28.962 1.00 44.19 494 PRO A N 1
ATOM 3781 C CA . PRO A 1 494 ? 30.393 -58.442 -28.034 1.00 44.19 494 PRO A CA 1
ATOM 3782 C C . PRO A 1 494 ? 30.807 -58.625 -26.526 1.00 44.19 494 PRO A C 1
ATOM 3784 O O . PRO A 1 494 ? 31.957 -58.439 -26.131 1.00 44.19 494 PRO A O 1
ATOM 3787 N N . SER A 1 495 ? 29.885 -59.229 -25.741 1.00 26.03 495 SER A N 1
ATOM 3788 C CA . SER A 1 495 ? 30.078 -60.056 -24.506 1.00 26.03 495 SER A CA 1
ATOM 3789 C C . SER A 1 495 ? 30.308 -59.337 -23.147 1.00 26.03 495 SER A C 1
ATOM 3791 O O . SER A 1 495 ? 30.890 -58.262 -23.111 1.00 26.03 495 SER A O 1
ATOM 3793 N N . ALA A 1 496 ? 29.872 -59.846 -21.976 1.00 28.19 496 ALA A N 1
ATOM 3794 C CA . ALA A 1 496 ? 29.264 -61.142 -21.611 1.00 28.19 496 ALA A CA 1
ATOM 3795 C C . ALA A 1 496 ? 28.269 -61.039 -20.414 1.00 28.19 496 ALA A C 1
ATOM 3797 O O . ALA A 1 496 ? 28.303 -60.070 -19.659 1.00 28.19 496 ALA A O 1
ATOM 3798 N N . SER A 1 497 ? 27.443 -62.075 -20.199 1.00 28.70 497 SER A N 1
ATOM 3799 C CA . SER A 1 497 ? 26.622 -62.331 -18.982 1.00 28.70 497 SER A CA 1
ATOM 3800 C C . SER A 1 497 ? 27.184 -63.553 -18.214 1.00 28.70 497 SER A C 1
ATOM 3802 O O . SER A 1 497 ? 28.001 -64.267 -18.804 1.00 28.70 497 SER A O 1
ATOM 3804 N N . PRO A 1 498 ? 26.847 -63.813 -16.926 1.00 41.94 498 PRO A N 1
ATOM 3805 C CA . PRO A 1 498 ? 25.515 -64.254 -16.442 1.00 41.94 498 PRO A CA 1
ATOM 3806 C C . PRO A 1 498 ? 25.088 -63.480 -15.148 1.00 41.94 498 PRO A C 1
ATOM 3808 O O . PRO A 1 498 ? 25.671 -62.432 -14.891 1.00 41.94 498 PRO A O 1
ATOM 3811 N N . SER A 1 499 ? 24.082 -63.815 -14.317 1.00 27.80 499 SER A N 1
ATOM 3812 C CA . SER A 1 499 ? 23.258 -65.035 -14.119 1.00 27.80 499 SER A CA 1
ATOM 3813 C C . SER A 1 499 ? 21.832 -64.701 -13.609 1.00 27.80 499 SER A C 1
ATOM 3815 O O . SER A 1 499 ? 21.460 -63.533 -13.545 1.00 27.80 499 SER A O 1
ATOM 3817 N N . LEU A 1 500 ? 21.060 -65.726 -13.217 1.00 30.14 500 LEU A N 1
ATOM 3818 C CA . LEU A 1 500 ? 19.766 -65.667 -12.509 1.00 30.14 500 LEU A CA 1
ATOM 3819 C C . LEU A 1 500 ? 19.907 -66.279 -11.103 1.00 30.14 500 LEU A C 1
ATOM 3821 O O . LEU A 1 500 ? 20.646 -67.253 -10.992 1.00 30.14 500 LEU A O 1
ATOM 3825 N N . GLU A 1 501 ? 19.130 -65.815 -10.118 1.00 29.09 501 GLU A N 1
ATOM 3826 C CA . GLU A 1 501 ? 18.486 -66.665 -9.093 1.00 29.09 501 GLU A CA 1
ATOM 3827 C C . GLU A 1 501 ? 17.099 -66.076 -8.757 1.00 29.09 501 GLU A C 1
ATOM 3829 O O . GLU A 1 501 ? 16.908 -64.858 -8.783 1.00 29.09 501 GLU A O 1
ATOM 3834 N N . GLU A 1 502 ? 16.128 -66.956 -8.518 1.00 29.91 502 GLU A N 1
ATOM 3835 C CA . GLU A 1 502 ? 14.730 -66.659 -8.177 1.00 29.91 502 GLU A CA 1
ATOM 3836 C C . GLU A 1 502 ? 14.533 -66.792 -6.655 1.00 29.91 502 GLU A C 1
ATOM 3838 O O . GLU A 1 502 ? 15.238 -67.579 -6.032 1.00 29.91 502 GLU A O 1
ATOM 3843 N N . GLU A 1 503 ? 13.577 -66.067 -6.062 1.00 28.33 503 GLU A N 1
ATOM 3844 C CA . GLU A 1 503 ? 12.462 -66.646 -5.277 1.00 28.33 503 GLU A CA 1
ATOM 3845 C C . GLU A 1 503 ? 11.592 -65.556 -4.615 1.00 28.33 503 GLU A C 1
ATOM 3847 O O . GLU A 1 503 ? 12.028 -64.436 -4.337 1.00 28.33 503 GLU A O 1
ATOM 3852 N N . GLU A 1 504 ? 10.319 -65.891 -4.409 1.00 30.06 504 GLU A N 1
ATOM 3853 C CA . GLU A 1 504 ? 9.322 -65.083 -3.701 1.00 30.06 504 GLU A CA 1
ATOM 3854 C C . GLU A 1 504 ? 9.425 -65.326 -2.181 1.00 30.06 504 GLU A C 1
ATOM 3856 O O . GLU A 1 504 ? 9.662 -66.456 -1.778 1.00 30.06 504 GLU A O 1
ATOM 3861 N N . GLU A 1 505 ? 9.165 -64.325 -1.327 1.00 25.72 505 GLU A N 1
ATOM 3862 C CA . GLU A 1 505 ? 8.001 -64.339 -0.412 1.00 25.72 505 GLU A CA 1
ATOM 3863 C C . GLU A 1 505 ? 7.853 -63.003 0.368 1.00 25.72 505 GLU A C 1
ATOM 3865 O O . GLU A 1 505 ? 8.776 -62.210 0.543 1.00 25.72 505 GLU A O 1
ATOM 3870 N N . VAL A 1 506 ? 6.612 -62.759 0.784 1.00 30.31 506 VAL A N 1
ATOM 3871 C CA . VAL A 1 506 ? 6.019 -61.662 1.565 1.00 30.31 506 VAL A CA 1
ATOM 3872 C C . VAL A 1 506 ? 6.791 -61.274 2.847 1.00 30.31 506 VAL A C 1
ATOM 3874 O O . VAL A 1 506 ? 7.269 -62.156 3.549 1.00 30.31 506 VAL A O 1
ATOM 3877 N N . VAL A 1 507 ? 6.777 -59.978 3.230 1.00 26.61 507 VAL A N 1
ATOM 3878 C CA . VAL A 1 507 ? 6.385 -59.423 4.567 1.00 26.61 507 VAL A CA 1
ATOM 3879 C C . VAL A 1 507 ? 6.902 -57.980 4.794 1.00 26.61 507 VAL A C 1
ATOM 3881 O O . VAL A 1 507 ? 7.969 -57.599 4.335 1.00 26.61 507 VAL A O 1
ATOM 3884 N N . GLU A 1 508 ? 6.108 -57.205 5.551 1.00 24.95 508 GLU A N 1
ATOM 3885 C CA . GLU A 1 508 ? 6.389 -55.893 6.176 1.00 24.95 508 GLU A CA 1
ATOM 3886 C C . GLU A 1 508 ? 6.561 -54.641 5.290 1.00 24.95 508 GLU A C 1
ATOM 3888 O O . GLU A 1 508 ? 7.526 -54.456 4.560 1.00 24.95 508 GLU A O 1
ATOM 3893 N N . ILE A 1 509 ? 5.634 -53.690 5.479 1.00 30.00 509 ILE A N 1
ATOM 3894 C CA . ILE A 1 509 ? 5.787 -52.277 5.104 1.00 30.00 509 ILE A CA 1
ATOM 3895 C C . ILE A 1 509 ? 6.491 -51.564 6.271 1.00 30.00 509 ILE A C 1
ATOM 3897 O O . ILE A 1 509 ? 5.859 -51.386 7.319 1.00 30.00 509 ILE A O 1
ATOM 3901 N N . PRO A 1 510 ? 7.739 -51.083 6.130 1.00 29.17 510 PRO A N 1
ATOM 3902 C CA . PRO A 1 510 ? 8.350 -50.228 7.134 1.00 29.17 510 PRO A CA 1
ATOM 3903 C C . PRO A 1 510 ? 7.797 -48.809 6.990 1.00 29.17 510 PRO A C 1
ATOM 3905 O O . PRO A 1 510 ? 7.746 -48.240 5.899 1.00 29.17 510 PRO A O 1
ATOM 3908 N N . THR A 1 511 ? 7.416 -48.208 8.114 1.00 33.91 511 THR A N 1
ATOM 3909 C CA . THR A 1 511 ? 7.079 -46.784 8.211 1.00 33.91 511 THR A CA 1
ATOM 3910 C C . THR A 1 511 ? 8.151 -45.912 7.559 1.00 33.91 511 THR A C 1
ATOM 3912 O O . THR A 1 511 ? 9.294 -45.904 8.020 1.00 33.91 511 THR A O 1
ATOM 3915 N N . SER A 1 512 ? 7.769 -45.137 6.538 1.00 29.42 512 SER A N 1
ATOM 3916 C CA . SER A 1 512 ? 8.651 -44.139 5.927 1.00 29.42 512 SER A CA 1
ATOM 3917 C C . SER A 1 512 ? 9.130 -43.148 6.988 1.00 29.42 512 SER A C 1
ATOM 3919 O O . SER A 1 512 ? 8.340 -42.425 7.603 1.00 29.42 512 SER A O 1
ATOM 3921 N N . VAL A 1 513 ? 10.440 -43.150 7.224 1.00 32.22 513 VAL A N 1
ATOM 3922 C CA . VAL A 1 513 ? 11.102 -42.233 8.145 1.00 32.22 513 VAL A CA 1
ATOM 3923 C C . VAL A 1 513 ? 11.090 -40.849 7.505 1.00 32.22 513 VAL A C 1
ATOM 3925 O O . VAL A 1 513 ? 11.860 -40.577 6.586 1.00 32.22 513 VAL A O 1
ATOM 3928 N N . TYR A 1 514 ? 10.232 -39.959 8.010 1.00 30.97 514 TYR A N 1
ATOM 3929 C CA . TYR A 1 514 ? 10.346 -38.533 7.713 1.00 30.97 514 TYR A CA 1
ATOM 3930 C C . TYR A 1 514 ? 11.773 -38.071 8.048 1.00 30.97 514 TYR A C 1
ATOM 3932 O O . TYR A 1 514 ? 12.190 -38.241 9.200 1.00 30.97 514 TYR A O 1
ATOM 3940 N N . PRO A 1 515 ? 12.524 -37.471 7.105 1.00 33.50 515 PRO A N 1
ATOM 3941 C CA . PRO A 1 515 ? 13.808 -36.880 7.438 1.00 33.50 515 PRO A CA 1
ATOM 3942 C C . PRO A 1 515 ? 13.576 -35.763 8.457 1.00 33.50 515 PRO A C 1
ATOM 3944 O O . PRO A 1 515 ? 12.817 -34.819 8.220 1.00 33.50 515 PRO A O 1
ATOM 3947 N N . THR A 1 516 ? 14.213 -35.892 9.619 1.00 34.19 516 THR A N 1
ATOM 3948 C CA . THR A 1 516 ? 14.191 -34.876 10.669 1.00 34.19 516 THR A CA 1
ATOM 3949 C C . THR A 1 516 ? 14.688 -33.539 10.113 1.00 34.19 516 THR A C 1
ATOM 3951 O O . THR A 1 516 ? 15.640 -33.530 9.328 1.00 34.19 516 THR A O 1
ATOM 3954 N N . PRO A 1 517 ? 14.107 -32.394 10.523 1.00 33.72 517 PRO A N 1
ATOM 3955 C CA . PRO A 1 517 ? 14.621 -31.095 10.116 1.00 33.72 517 PRO A CA 1
ATOM 3956 C C . PRO A 1 517 ? 16.080 -30.960 10.557 1.00 33.72 517 PRO A C 1
ATOM 3958 O O . PRO A 1 517 ? 16.370 -30.921 11.755 1.00 33.72 517 PRO A O 1
ATOM 3961 N N . ILE A 1 518 ? 16.999 -30.895 9.592 1.00 34.38 518 ILE A N 1
ATOM 3962 C CA . ILE A 1 518 ? 18.397 -30.573 9.871 1.00 34.38 518 ILE A CA 1
ATOM 3963 C C . ILE A 1 518 ? 18.403 -29.167 10.471 1.00 34.38 518 ILE A C 1
ATOM 3965 O O . ILE A 1 518 ? 17.916 -28.217 9.854 1.00 34.38 518 ILE A O 1
ATOM 3969 N N . ALA A 1 519 ? 18.901 -29.055 11.703 1.00 34.69 519 ALA A N 1
ATOM 3970 C CA . ALA A 1 519 ? 18.949 -27.789 12.419 1.00 34.69 519 ALA A CA 1
ATOM 3971 C C . ALA A 1 519 ? 19.702 -26.738 11.581 1.00 34.69 519 ALA A C 1
ATOM 3973 O O . ALA A 1 519 ? 20.726 -27.075 10.978 1.00 34.69 519 ALA A O 1
ATOM 3974 N N . PRO A 1 520 ? 19.230 -25.478 11.533 1.00 35.88 520 PRO A N 1
ATOM 3975 C CA . PRO A 1 520 ? 19.919 -24.440 10.783 1.00 35.88 520 PRO A CA 1
ATOM 3976 C C . PRO A 1 520 ? 21.345 -24.289 11.315 1.00 35.88 520 PRO A C 1
ATOM 3978 O O . PRO A 1 520 ? 21.555 -24.141 12.522 1.00 35.88 520 PRO A O 1
ATOM 3981 N N . SER A 1 521 ? 22.316 -24.327 10.401 1.00 33.72 521 SER A N 1
ATOM 3982 C CA . SER A 1 521 ? 23.725 -24.069 10.691 1.00 33.72 521 SER A CA 1
ATOM 3983 C C . SER A 1 521 ? 23.853 -22.786 11.518 1.00 33.72 521 SER A C 1
ATOM 3985 O O . SER A 1 521 ? 23.182 -21.803 11.186 1.00 33.72 521 SER A O 1
ATOM 3987 N N . PRO A 1 522 ? 24.694 -22.745 12.567 1.00 31.16 522 PRO A N 1
ATOM 3988 C CA . PRO A 1 522 ? 24.836 -21.542 13.371 1.00 31.16 522 PRO A CA 1
ATOM 3989 C C . PRO A 1 522 ? 25.350 -20.404 12.488 1.00 31.16 522 PRO A C 1
ATOM 3991 O O . PRO A 1 522 ? 26.491 -20.427 12.024 1.00 31.16 522 PRO A O 1
ATOM 3994 N N . VAL A 1 523 ? 24.496 -19.401 12.267 1.00 34.97 523 VAL A N 1
ATOM 3995 C CA . VAL A 1 523 ? 24.916 -18.113 11.712 1.00 34.97 523 VAL A CA 1
ATOM 3996 C C . VAL A 1 523 ? 26.041 -17.601 12.614 1.00 34.97 523 VAL A C 1
ATOM 3998 O O . VAL A 1 523 ? 25.845 -17.569 13.832 1.00 34.97 523 VAL A O 1
ATOM 4001 N N . PRO A 1 524 ? 27.220 -17.236 12.080 1.00 30.45 524 PRO A N 1
ATOM 4002 C CA . PRO A 1 524 ? 28.297 -16.728 12.911 1.00 30.45 524 PRO A CA 1
ATOM 4003 C C . PRO A 1 524 ? 27.838 -15.420 13.550 1.00 30.45 524 PRO A C 1
ATOM 4005 O O . PRO A 1 524 ? 27.730 -14.391 12.883 1.00 30.45 524 PRO A O 1
ATOM 4008 N N . THR A 1 525 ? 27.559 -15.469 14.853 1.00 35.50 525 THR A N 1
ATOM 4009 C CA . THR A 1 525 ? 27.183 -14.308 15.657 1.00 35.50 525 THR A CA 1
ATOM 4010 C C . THR A 1 525 ? 28.384 -13.378 15.787 1.00 35.50 525 THR A C 1
ATOM 4012 O O . THR A 1 525 ? 29.056 -13.346 16.819 1.00 35.50 525 THR A O 1
ATOM 4015 N N . GLN A 1 526 ? 28.670 -12.598 14.742 1.00 33.16 526 GLN A N 1
ATOM 4016 C CA . GLN A 1 526 ? 29.488 -11.408 14.891 1.00 33.16 526 GLN A CA 1
ATOM 4017 C C . GLN A 1 526 ? 28.719 -10.455 15.798 1.00 33.16 526 GLN A C 1
ATOM 4019 O O . GLN A 1 526 ? 27.764 -9.789 15.398 1.00 33.16 526 GLN A O 1
ATOM 4024 N N . SER A 1 527 ? 29.125 -10.433 17.065 1.00 32.12 527 SER A N 1
ATOM 4025 C CA . SER A 1 527 ? 28.720 -9.411 18.010 1.00 32.12 527 SER A CA 1
ATOM 4026 C C . SER A 1 527 ? 29.136 -8.061 17.435 1.00 32.12 527 SER A C 1
ATOM 4028 O O . SER A 1 527 ? 30.318 -7.713 17.481 1.00 32.12 527 SER A O 1
ATOM 4030 N N . PHE A 1 528 ? 28.174 -7.310 16.897 1.00 33.97 528 PHE A N 1
ATOM 4031 C CA . PHE A 1 528 ? 28.362 -5.912 16.527 1.00 33.97 528 PHE A CA 1
ATOM 4032 C C . PHE A 1 528 ? 28.599 -5.095 17.800 1.00 33.97 528 PHE A C 1
ATOM 4034 O O . PHE A 1 528 ? 27.695 -4.470 18.356 1.00 33.97 528 PHE A O 1
ATOM 4041 N N . ILE A 1 529 ? 29.845 -5.118 18.269 1.00 33.16 529 ILE A N 1
ATOM 4042 C CA . ILE A 1 529 ? 30.372 -4.126 19.191 1.00 33.16 529 ILE A CA 1
ATOM 4043 C C . ILE A 1 529 ? 30.383 -2.826 18.393 1.00 33.16 529 ILE A C 1
ATOM 4045 O O . ILE A 1 529 ? 31.299 -2.570 17.613 1.00 33.16 529 ILE A O 1
ATOM 4049 N N . LEU A 1 530 ? 29.333 -2.019 18.564 1.00 33.44 530 LEU A N 1
ATOM 4050 C CA . LEU A 1 530 ? 29.387 -0.618 18.172 1.00 33.44 530 LEU A CA 1
ATOM 4051 C C . LEU A 1 530 ? 30.653 -0.031 18.808 1.00 33.44 530 LEU A C 1
ATOM 4053 O O . LEU A 1 530 ? 30.830 -0.205 20.021 1.00 33.44 530 LEU A O 1
ATOM 4057 N N . PRO A 1 531 ? 31.535 0.642 18.045 1.00 33.88 531 PRO A N 1
ATOM 4058 C CA . PRO A 1 531 ? 32.638 1.356 18.658 1.00 33.88 531 PRO A CA 1
ATOM 4059 C C . PRO A 1 531 ? 32.030 2.323 19.671 1.00 33.88 531 PRO A C 1
ATOM 4061 O O . PRO A 1 531 ? 31.149 3.118 19.329 1.00 33.88 531 PRO A O 1
ATOM 4064 N N . ALA A 1 532 ? 32.454 2.205 20.932 1.00 33.66 532 ALA A N 1
ATOM 4065 C CA . ALA A 1 532 ? 32.025 3.127 21.971 1.00 33.66 532 ALA A CA 1
ATOM 4066 C C . ALA A 1 532 ? 32.264 4.557 21.464 1.00 33.66 532 ALA A C 1
ATOM 4068 O O . ALA A 1 532 ? 33.291 4.785 20.812 1.00 33.66 532 ALA A O 1
ATOM 4069 N N . PRO A 1 533 ? 31.350 5.513 21.721 1.00 37.69 533 PRO A N 1
ATOM 4070 C CA . PRO A 1 533 ? 31.574 6.886 21.308 1.00 37.69 533 PRO A CA 1
ATOM 4071 C C . PRO A 1 533 ? 32.905 7.321 21.910 1.00 37.69 533 PRO A C 1
ATOM 4073 O O . PRO A 1 533 ? 33.044 7.377 23.134 1.00 37.69 533 PRO A O 1
ATOM 4076 N N . VAL A 1 534 ? 33.894 7.572 21.048 1.00 38.31 534 VAL A N 1
ATOM 4077 C CA . VAL A 1 534 ? 35.187 8.097 21.474 1.00 38.31 534 VAL A CA 1
ATOM 4078 C C . VAL A 1 534 ? 34.896 9.500 21.967 1.00 38.31 534 VAL A C 1
ATOM 4080 O O . VAL A 1 534 ? 34.815 10.449 21.188 1.00 38.31 534 VAL A O 1
ATOM 4083 N N . ALA A 1 535 ? 34.659 9.599 23.273 1.00 38.41 535 ALA A N 1
ATOM 4084 C CA . ALA A 1 535 ? 34.514 10.844 23.986 1.00 38.41 535 ALA A CA 1
ATOM 4085 C C . ALA A 1 535 ? 35.874 11.535 23.934 1.00 38.41 535 ALA A C 1
ATOM 4087 O O . ALA A 1 535 ? 36.700 11.393 24.834 1.00 38.41 535 ALA A O 1
ATOM 4088 N N . ALA A 1 536 ? 36.116 12.242 22.831 1.00 38.50 536 ALA A N 1
ATOM 4089 C CA . ALA A 1 536 ? 37.209 13.177 22.725 1.00 38.50 536 ALA A CA 1
ATOM 4090 C C . ALA A 1 536 ? 37.024 14.176 23.867 1.00 38.50 536 ALA A C 1
ATOM 4092 O O . ALA A 1 536 ? 36.102 14.994 23.856 1.00 38.50 536 ALA A O 1
ATOM 4093 N N . THR A 1 537 ? 37.879 14.063 24.879 1.00 44.59 537 THR A N 1
ATOM 4094 C CA . THR A 1 537 ? 38.025 15.045 25.946 1.00 44.59 537 THR A CA 1
ATOM 4095 C C . THR A 1 537 ? 38.601 16.309 25.323 1.00 44.59 537 THR A C 1
ATOM 4097 O O . THR A 1 537 ? 39.811 16.525 25.331 1.00 44.59 537 THR A O 1
ATOM 4100 N N . ILE A 1 538 ? 37.730 17.101 24.700 1.00 46.25 538 ILE A N 1
ATOM 4101 C CA . ILE A 1 538 ? 38.072 18.415 24.171 1.00 46.25 538 ILE A CA 1
ATOM 4102 C C . ILE A 1 538 ? 38.159 19.343 25.375 1.00 46.25 538 ILE A C 1
ATOM 4104 O O . ILE A 1 538 ? 37.153 19.647 26.015 1.00 46.25 538 ILE A O 1
ATOM 4108 N N . ASP A 1 539 ? 39.384 19.742 25.694 1.00 45.69 539 ASP A N 1
ATOM 4109 C CA . ASP A 1 539 ? 39.691 20.673 26.770 1.00 45.69 539 ASP A CA 1
ATOM 4110 C C . ASP A 1 539 ? 38.997 22.020 26.486 1.00 45.69 539 ASP A C 1
ATOM 4112 O O . ASP A 1 539 ? 39.278 22.694 25.494 1.00 45.69 539 ASP A O 1
ATOM 4116 N N . THR A 1 540 ? 38.014 22.392 27.311 1.00 46.19 540 THR A N 1
ATOM 4117 C CA . THR A 1 540 ? 37.115 23.533 27.047 1.00 46.19 540 THR A CA 1
ATOM 4118 C C . THR A 1 540 ? 37.725 24.892 27.403 1.00 46.19 540 THR A C 1
ATOM 4120 O O . THR A 1 540 ? 37.008 25.888 27.486 1.00 46.19 540 THR A O 1
ATOM 4123 N N . SER A 1 541 ? 39.034 24.945 27.642 1.00 51.44 541 SER A N 1
ATOM 4124 C CA . SER A 1 541 ? 39.757 26.119 28.136 1.00 51.44 541 SER A CA 1
ATOM 4125 C C . SER A 1 541 ? 39.866 27.272 27.125 1.00 51.44 541 SER A C 1
ATOM 4127 O O . SER A 1 541 ? 39.951 28.421 27.554 1.00 51.44 541 SER A O 1
ATOM 4129 N N . ASP A 1 542 ? 39.772 27.005 25.815 1.00 49.06 542 ASP A N 1
ATOM 4130 C CA . ASP A 1 542 ? 39.982 28.008 24.747 1.00 49.06 542 ASP A CA 1
ATOM 4131 C C . ASP A 1 542 ? 38.743 28.280 23.855 1.00 49.06 542 ASP A C 1
ATOM 4133 O O . ASP A 1 542 ? 38.813 28.892 22.785 1.00 49.06 542 ASP A O 1
ATOM 4137 N N . ALA A 1 543 ? 37.550 27.870 24.304 1.00 49.66 543 ALA A N 1
ATOM 4138 C CA . ALA A 1 543 ? 36.287 28.017 23.562 1.00 49.66 543 ALA A CA 1
ATOM 4139 C C . ALA A 1 543 ? 35.720 29.461 23.506 1.00 49.66 543 ALA A C 1
ATOM 4141 O O . ALA A 1 543 ? 34.572 29.667 23.112 1.00 49.66 543 ALA A O 1
ATOM 4142 N N . SER A 1 544 ? 36.507 30.472 23.890 1.00 52.75 544 SER A N 1
ATOM 4143 C CA . SER A 1 544 ? 36.134 31.897 23.857 1.00 52.75 544 SER A CA 1
ATOM 4144 C C . SER A 1 544 ? 36.403 32.571 22.501 1.00 52.75 544 SER A C 1
ATOM 4146 O O . SER A 1 544 ? 35.876 33.649 22.220 1.00 52.75 544 SER A O 1
ATOM 4148 N N . SER A 1 545 ? 37.196 31.932 21.634 1.00 60.84 545 SER A N 1
ATOM 4149 C CA . SER A 1 545 ? 37.548 32.437 20.306 1.00 60.84 545 SER A CA 1
ATOM 4150 C C . SER A 1 545 ? 36.551 31.995 19.228 1.00 60.84 545 SER A C 1
ATOM 4152 O O . SER A 1 545 ? 36.289 30.804 19.042 1.00 60.84 545 SER A O 1
ATOM 4154 N N . PHE A 1 546 ? 36.076 32.950 18.419 1.00 58.56 546 PHE A N 1
ATOM 4155 C CA . PHE A 1 546 ? 35.251 32.692 17.226 1.00 58.56 546 PHE A CA 1
ATOM 4156 C C . PHE A 1 546 ? 35.926 31.724 16.231 1.00 58.56 546 PHE A C 1
ATOM 4158 O O . PHE A 1 546 ? 35.245 30.988 15.518 1.00 58.56 546 PHE A O 1
ATOM 4165 N N . ALA A 1 547 ? 37.265 31.677 16.208 1.00 60.84 547 ALA A N 1
ATOM 4166 C CA . ALA A 1 547 ? 38.012 30.716 15.401 1.00 60.84 547 ALA A CA 1
ATOM 4167 C C . ALA A 1 547 ? 37.895 29.279 15.946 1.00 60.84 547 ALA A C 1
ATOM 4169 O O . ALA A 1 547 ? 37.671 28.357 15.164 1.00 60.84 547 ALA A O 1
ATOM 4170 N N . GLY A 1 548 ? 37.972 29.092 17.270 1.00 63.09 548 GLY A N 1
ATOM 4171 C CA . GLY A 1 548 ? 37.848 27.778 17.916 1.00 63.09 548 GLY A CA 1
ATOM 4172 C C . GLY A 1 548 ? 36.469 27.152 17.701 1.00 63.09 548 GLY A C 1
ATOM 4173 O O . GLY A 1 548 ? 36.365 25.999 17.283 1.00 63.09 548 GLY A O 1
ATOM 4174 N N . LEU A 1 549 ? 35.405 27.949 17.859 1.00 64.81 549 LEU A N 1
ATOM 4175 C CA . LEU A 1 549 ? 34.035 27.527 17.538 1.00 64.81 549 LEU A CA 1
ATOM 4176 C C . LEU A 1 549 ? 33.884 27.101 16.071 1.00 64.81 549 LEU A C 1
ATOM 4178 O O . LEU A 1 549 ? 33.227 26.102 15.791 1.00 64.81 549 LEU A O 1
ATOM 4182 N N . LYS A 1 550 ? 34.513 27.817 15.130 1.00 65.56 550 LYS A N 1
ATOM 4183 C CA . LYS A 1 550 ? 34.446 27.487 13.699 1.00 65.56 550 LYS A CA 1
ATOM 4184 C C . LYS A 1 550 ? 35.163 26.173 13.364 1.00 65.56 550 LYS A C 1
ATOM 4186 O O . LYS A 1 550 ? 34.655 25.411 12.546 1.00 65.56 550 LYS A O 1
ATOM 4191 N N . VAL A 1 551 ? 36.300 25.890 14.007 1.00 73.62 551 VAL A N 1
ATOM 4192 C CA . VAL A 1 551 ? 37.016 24.607 13.872 1.00 73.62 551 VAL A CA 1
ATOM 4193 C C . VAL A 1 551 ? 36.182 23.456 14.439 1.00 73.62 551 VAL A C 1
ATOM 4195 O O . VAL A 1 551 ? 36.029 22.435 13.774 1.00 73.62 551 VAL A O 1
ATOM 4198 N N . LEU A 1 552 ? 35.578 23.634 15.617 1.00 73.19 552 LEU A N 1
ATOM 4199 C CA . LEU A 1 552 ? 34.748 22.605 16.249 1.00 73.19 552 LEU A CA 1
ATOM 4200 C C . LEU A 1 552 ? 33.490 22.290 15.422 1.00 73.19 552 LEU A C 1
ATOM 4202 O O . LEU A 1 552 ? 33.157 21.124 15.220 1.00 73.19 552 LEU A O 1
ATOM 4206 N N . LEU A 1 553 ? 32.833 23.314 14.869 1.00 71.44 553 LEU A N 1
ATOM 4207 C CA . LEU A 1 553 ? 31.662 23.147 14.001 1.00 71.44 553 LEU A CA 1
ATOM 4208 C C . LEU A 1 553 ? 32.038 22.462 12.673 1.00 71.44 553 LEU A C 1
ATOM 4210 O O . LEU A 1 553 ? 31.299 21.602 12.196 1.00 71.44 553 LEU A O 1
ATOM 4214 N N . GLN A 1 554 ? 33.213 22.774 12.112 1.00 75.50 554 GLN A N 1
ATOM 4215 C CA . GLN A 1 554 ? 33.737 22.080 10.934 1.00 75.50 554 GLN A CA 1
ATOM 4216 C C . GLN A 1 554 ? 34.044 20.604 11.227 1.00 75.50 554 GLN A C 1
ATOM 4218 O O . GLN A 1 554 ? 33.689 19.753 10.416 1.00 75.50 554 GLN A O 1
ATOM 4223 N N . GLU A 1 555 ? 34.644 20.271 12.374 1.00 81.50 555 GLU A N 1
ATOM 4224 C CA . GLU A 1 555 ? 34.943 18.869 12.696 1.00 81.50 555 GLU A CA 1
ATOM 4225 C C . GLU A 1 555 ? 33.680 18.061 13.026 1.00 81.50 555 GLU A C 1
ATOM 4227 O O . GLU A 1 555 ? 33.597 16.899 12.639 1.00 81.50 555 GLU A O 1
ATOM 4232 N N . MET A 1 556 ? 32.642 18.670 13.615 1.00 72.75 556 MET A N 1
ATOM 4233 C CA . MET A 1 556 ? 31.323 18.029 13.737 1.00 72.75 556 MET A CA 1
ATOM 4234 C C . MET A 1 556 ? 30.712 17.699 12.365 1.00 72.75 556 MET A C 1
ATOM 4236 O O . MET A 1 556 ? 30.202 16.595 12.167 1.00 72.75 556 MET A O 1
ATOM 4240 N N . VAL A 1 557 ? 30.800 18.618 11.395 1.00 77.38 557 VAL A N 1
ATOM 4241 C CA . VAL A 1 557 ? 30.351 18.373 10.011 1.00 77.38 557 VAL A CA 1
ATOM 4242 C C . VAL A 1 557 ? 31.188 17.273 9.347 1.00 77.38 557 VAL A C 1
ATOM 4244 O O . VAL A 1 557 ? 30.627 16.389 8.701 1.00 77.38 557 VAL A O 1
ATOM 4247 N N . ASN A 1 558 ? 32.508 17.262 9.558 1.00 77.75 558 ASN A N 1
ATOM 4248 C CA . ASN A 1 558 ? 33.399 16.217 9.046 1.00 77.75 558 ASN A CA 1
ATOM 4249 C C . ASN A 1 558 ? 33.075 14.837 9.652 1.00 77.75 558 ASN A C 1
ATOM 4251 O O . ASN A 1 558 ? 33.029 13.844 8.928 1.00 77.75 558 ASN A O 1
ATOM 4255 N N . GLN A 1 559 ? 32.814 14.754 10.961 1.00 79.94 559 GLN A N 1
ATOM 4256 C CA . GLN A 1 559 ? 32.390 13.516 11.627 1.00 79.94 559 GLN A CA 1
ATOM 4257 C C . GLN A 1 559 ? 31.045 13.012 11.091 1.00 79.94 559 GLN A C 1
ATOM 4259 O O . GLN A 1 559 ? 30.889 11.814 10.850 1.00 79.94 559 GLN A O 1
ATOM 4264 N N . GLN A 1 560 ? 30.088 13.914 10.859 1.00 72.75 560 GLN A N 1
ATOM 4265 C CA . GLN A 1 560 ? 28.789 13.562 10.288 1.00 72.75 560 GLN A CA 1
ATOM 4266 C C . GLN A 1 560 ? 28.903 13.087 8.828 1.00 72.75 560 GLN A C 1
ATOM 4268 O O . GLN A 1 560 ? 28.197 12.163 8.432 1.00 72.75 560 GLN A O 1
ATOM 4273 N N . ALA A 1 561 ? 29.817 13.662 8.040 1.00 74.62 561 ALA A N 1
ATOM 4274 C CA . ALA A 1 561 ? 30.117 13.186 6.690 1.00 74.62 561 ALA A CA 1
ATOM 4275 C C . ALA A 1 561 ? 30.728 11.772 6.706 1.00 74.62 561 ALA A C 1
ATOM 4277 O O . ALA A 1 561 ? 30.206 10.882 6.037 1.00 74.62 561 ALA A O 1
ATOM 4278 N N . ARG A 1 562 ? 31.754 11.531 7.538 1.00 81.31 562 ARG A N 1
ATOM 4279 C CA . ARG A 1 562 ? 32.400 10.209 7.675 1.00 81.31 562 ARG A CA 1
ATOM 4280 C C . ARG A 1 562 ? 31.415 9.117 8.116 1.00 81.31 562 ARG A C 1
ATOM 4282 O O . ARG A 1 562 ? 31.457 8.012 7.583 1.00 81.31 562 ARG A O 1
ATOM 4289 N N . SER A 1 563 ? 30.505 9.408 9.052 1.00 77.94 563 SER A N 1
ATOM 4290 C CA . SER A 1 563 ? 29.499 8.423 9.490 1.00 77.94 563 SER A CA 1
ATOM 4291 C C . SER A 1 563 ? 28.464 8.106 8.404 1.00 77.94 563 SER A C 1
ATOM 4293 O O . SER A 1 563 ? 27.999 6.970 8.303 1.00 77.94 563 SER A O 1
ATOM 4295 N N . MET A 1 564 ? 28.135 9.082 7.553 1.00 73.56 564 MET A N 1
ATOM 4296 C CA . MET A 1 564 ? 27.257 8.884 6.401 1.00 73.56 564 MET A CA 1
ATOM 4297 C C . MET A 1 564 ? 27.936 8.060 5.297 1.00 73.56 564 MET A C 1
ATOM 4299 O O . MET A 1 564 ? 27.295 7.178 4.732 1.00 73.56 564 MET A O 1
ATOM 4303 N N . GLU A 1 565 ? 29.225 8.287 5.028 1.00 81.12 565 GLU A N 1
ATOM 4304 C CA . GLU A 1 565 ? 30.017 7.479 4.087 1.00 81.12 565 GLU A CA 1
ATOM 4305 C C . GLU A 1 565 ? 30.129 6.017 4.544 1.00 81.12 565 GLU A C 1
ATOM 4307 O O . GLU A 1 565 ? 29.857 5.114 3.756 1.00 81.12 565 GLU A O 1
ATOM 4312 N N . GLN A 1 566 ? 30.415 5.771 5.828 1.00 78.62 566 GLN A N 1
ATOM 4313 C CA . GLN A 1 566 ? 30.440 4.417 6.401 1.00 78.62 566 GLN A CA 1
ATOM 4314 C C . GLN A 1 566 ? 29.080 3.707 6.297 1.00 78.62 566 GLN A C 1
ATOM 4316 O O . GLN A 1 566 ? 29.016 2.520 5.982 1.00 78.62 566 GLN A O 1
ATOM 4321 N N . MET A 1 567 ? 27.976 4.428 6.522 1.00 78.25 567 MET A N 1
ATOM 4322 C CA . MET A 1 567 ? 26.626 3.872 6.379 1.00 78.25 567 MET A CA 1
ATOM 4323 C C . MET A 1 567 ? 26.280 3.542 4.917 1.00 78.25 567 MET A C 1
ATOM 4325 O O . MET A 1 567 ? 25.614 2.540 4.661 1.00 78.25 567 MET A O 1
ATOM 4329 N N . LEU A 1 568 ? 26.746 4.353 3.961 1.00 76.69 568 LEU A N 1
ATOM 4330 C CA . LEU A 1 568 ? 26.576 4.096 2.529 1.00 76.69 568 LEU A CA 1
ATOM 4331 C C . LEU A 1 568 ? 27.399 2.887 2.064 1.00 76.69 568 LEU A C 1
ATOM 4333 O O . LEU A 1 568 ? 26.859 2.047 1.349 1.00 76.69 568 LEU A O 1
ATOM 4337 N N . GLN A 1 569 ? 28.651 2.757 2.517 1.00 80.56 569 GLN A N 1
ATOM 4338 C CA . GLN A 1 569 ? 29.496 1.588 2.243 1.00 80.56 569 GLN A CA 1
ATOM 4339 C C . GLN A 1 569 ? 28.851 0.298 2.762 1.00 80.56 569 GLN A C 1
ATOM 4341 O O . GLN A 1 569 ? 28.644 -0.634 1.991 1.00 80.56 569 GLN A O 1
ATOM 4346 N N . LEU A 1 570 ? 28.421 0.278 4.027 1.00 83.38 570 LEU A N 1
ATOM 4347 C CA . LEU A 1 570 ? 27.771 -0.895 4.620 1.00 83.38 570 LEU A CA 1
ATOM 4348 C C . LEU A 1 570 ? 26.430 -1.232 3.939 1.00 83.38 570 LEU A C 1
ATOM 4350 O O . LEU A 1 570 ? 26.057 -2.399 3.839 1.00 83.38 570 LEU A O 1
ATOM 4354 N N . HIS A 1 571 ? 25.701 -0.235 3.425 1.00 72.88 571 HIS A N 1
ATOM 4355 C CA . HIS A 1 571 ? 24.498 -0.490 2.630 1.00 72.88 571 HIS A CA 1
ATOM 4356 C C . HIS A 1 571 ? 24.814 -1.103 1.257 1.00 72.88 571 HIS A C 1
ATOM 4358 O O . HIS A 1 571 ? 24.074 -1.977 0.805 1.00 72.88 571 HIS A O 1
ATOM 4364 N N . GLN A 1 572 ? 25.905 -0.674 0.618 1.00 76.06 572 GLN A N 1
ATOM 4365 C CA . GLN A 1 572 ? 26.367 -1.219 -0.657 1.00 76.06 572 GLN A CA 1
ATOM 4366 C C . GLN A 1 572 ? 26.853 -2.669 -0.502 1.00 76.06 572 GLN A C 1
ATOM 4368 O O . GLN A 1 572 ? 26.417 -3.532 -1.257 1.00 76.06 572 GLN A O 1
ATOM 4373 N N . GLU A 1 573 ? 27.639 -2.967 0.538 1.00 84.50 573 GLU A N 1
ATOM 4374 C CA . GLU A 1 573 ? 28.079 -4.333 0.860 1.00 84.50 573 GLU A CA 1
ATOM 4375 C C . GLU A 1 573 ? 26.899 -5.290 1.098 1.00 84.50 573 GLU A C 1
ATOM 4377 O O . GLU A 1 573 ? 26.886 -6.398 0.563 1.00 84.50 573 GLU A O 1
ATOM 4382 N N . LEU A 1 574 ? 25.873 -4.861 1.846 1.00 80.88 574 LEU A N 1
ATOM 4383 C CA . LEU A 1 574 ? 24.653 -5.654 2.048 1.00 80.88 574 LEU A CA 1
ATOM 4384 C C . LEU A 1 574 ? 23.883 -5.885 0.738 1.00 80.88 574 LEU A C 1
ATOM 4386 O O . LEU A 1 574 ? 23.372 -6.979 0.509 1.00 80.88 574 LEU A O 1
ATOM 4390 N N . TYR A 1 575 ? 23.812 -4.878 -0.137 1.00 75.50 575 TYR A N 1
ATOM 4391 C CA . TYR A 1 575 ? 23.145 -5.008 -1.434 1.00 75.50 575 TYR A CA 1
ATOM 4392 C C . TYR A 1 575 ? 23.868 -5.998 -2.361 1.00 75.50 575 TYR A C 1
ATOM 4394 O O . TYR A 1 575 ? 23.220 -6.805 -3.034 1.00 75.50 575 TYR A O 1
ATOM 4402 N N . ASP A 1 576 ? 25.202 -5.974 -2.367 1.00 82.00 576 ASP A N 1
ATOM 4403 C CA . ASP A 1 576 ? 26.020 -6.903 -3.146 1.00 82.00 576 ASP A CA 1
ATOM 4404 C C . ASP A 1 576 ? 25.957 -8.334 -2.576 1.00 82.00 576 ASP A C 1
ATOM 4406 O O . ASP A 1 576 ? 25.868 -9.293 -3.347 1.00 82.00 576 ASP A O 1
ATOM 4410 N N . GLN A 1 577 ? 25.864 -8.499 -1.250 1.00 82.31 577 GLN A N 1
ATOM 4411 C CA . GLN A 1 577 ? 25.572 -9.796 -0.618 1.00 82.31 577 GLN A CA 1
ATOM 4412 C C . GLN A 1 577 ? 24.194 -10.345 -1.033 1.00 82.31 577 GLN A C 1
ATOM 4414 O O . GLN A 1 577 ? 24.114 -11.475 -1.516 1.00 82.31 577 GLN A O 1
ATOM 4419 N N . GLU A 1 578 ? 23.122 -9.545 -0.949 1.00 76.25 578 GLU A N 1
ATOM 4420 C CA . GLU A 1 578 ? 21.780 -9.943 -1.417 1.00 76.25 578 GLU A CA 1
ATOM 4421 C C . GLU A 1 578 ? 21.746 -10.251 -2.928 1.00 76.25 578 GLU A C 1
ATOM 4423 O O . GLU A 1 578 ? 20.882 -10.992 -3.411 1.00 76.25 578 GLU A O 1
ATOM 4428 N N . ARG A 1 579 ? 22.634 -9.644 -3.725 1.00 79.12 579 ARG A N 1
ATOM 4429 C CA . ARG A 1 579 ? 22.765 -9.909 -5.166 1.00 79.12 579 ARG A CA 1
ATOM 4430 C C . ARG A 1 579 ? 23.442 -11.255 -5.428 1.00 79.12 579 ARG A C 1
ATOM 4432 O O . ARG A 1 579 ? 22.937 -12.028 -6.244 1.00 79.12 579 ARG A O 1
ATOM 4439 N N . GLU A 1 580 ? 24.537 -11.548 -4.732 1.00 83.25 580 GLU A N 1
ATOM 4440 C CA . GLU A 1 580 ? 25.243 -12.829 -4.835 1.00 83.25 580 GLU A CA 1
ATOM 4441 C C . GLU A 1 580 ? 24.419 -14.000 -4.288 1.00 83.25 580 GLU A C 1
ATOM 4443 O O . GLU A 1 580 ? 24.377 -15.059 -4.916 1.00 83.25 580 GLU A O 1
ATOM 4448 N N . GLU A 1 581 ? 23.680 -13.810 -3.192 1.00 81.69 581 GLU A N 1
ATOM 4449 C CA . GLU A 1 581 ? 22.774 -14.832 -2.658 1.00 81.69 581 GLU A CA 1
ATOM 4450 C C . GLU A 1 581 ? 21.707 -15.222 -3.693 1.00 81.69 581 GLU A C 1
ATOM 4452 O O . GLU A 1 581 ? 21.577 -16.399 -4.032 1.00 81.69 581 GLU A O 1
ATOM 4457 N N . ARG A 1 582 ? 21.044 -14.239 -4.323 1.00 78.19 582 ARG A N 1
ATOM 4458 C CA . ARG A 1 582 ? 20.092 -14.482 -5.426 1.00 78.19 582 ARG A CA 1
ATOM 4459 C C . ARG A 1 582 ? 20.731 -15.176 -6.636 1.00 78.19 582 ARG A C 1
ATOM 4461 O O . ARG A 1 582 ? 20.074 -15.987 -7.294 1.00 78.19 582 ARG A O 1
ATOM 4468 N N . ARG A 1 583 ? 22.003 -14.888 -6.945 1.00 84.38 583 ARG A N 1
ATOM 4469 C CA . ARG A 1 583 ? 22.753 -15.571 -8.017 1.00 84.38 583 ARG A CA 1
ATOM 4470 C C . ARG A 1 583 ? 22.991 -17.044 -7.668 1.00 84.38 583 ARG A C 1
ATOM 4472 O O . ARG A 1 583 ? 22.788 -17.915 -8.516 1.00 84.38 583 ARG A O 1
ATOM 4479 N N . LEU A 1 584 ? 23.376 -17.331 -6.425 1.00 87.06 584 LEU A N 1
ATOM 4480 C CA . LEU A 1 584 ? 23.609 -18.686 -5.921 1.00 87.06 584 LEU A CA 1
ATOM 4481 C C . LEU A 1 584 ? 22.310 -19.496 -5.791 1.00 87.06 584 LEU A C 1
ATOM 4483 O O . LEU A 1 584 ? 22.298 -20.668 -6.166 1.00 87.06 584 LEU A O 1
ATOM 4487 N N . GLU A 1 585 ? 21.210 -18.892 -5.333 1.00 81.81 585 GLU A N 1
ATOM 4488 C CA . GLU A 1 585 ? 19.874 -19.508 -5.348 1.00 81.81 585 GLU A CA 1
ATOM 4489 C C . GLU A 1 585 ? 19.446 -19.885 -6.772 1.00 81.81 585 GLU A C 1
ATOM 4491 O O . GLU A 1 585 ? 19.001 -21.010 -7.009 1.00 81.81 585 GLU A O 1
ATOM 4496 N N . GLY A 1 586 ? 19.644 -18.982 -7.742 1.00 83.81 586 GLY A N 1
ATOM 4497 C CA . GLY A 1 586 ? 19.380 -19.251 -9.156 1.00 83.81 586 GLY A CA 1
ATOM 4498 C C . GLY A 1 586 ? 20.159 -20.461 -9.682 1.00 83.81 586 GLY A C 1
ATOM 4499 O O . GLY A 1 586 ? 19.576 -21.341 -10.314 1.00 83.81 586 GLY A O 1
ATOM 4500 N N . GLN A 1 587 ? 21.453 -20.557 -9.355 1.00 87.75 587 GLN A N 1
ATOM 4501 C CA . GLN A 1 587 ? 22.288 -21.705 -9.728 1.00 87.75 587 GLN A CA 1
ATOM 4502 C C . GLN A 1 587 ? 21.859 -23.010 -9.040 1.00 87.75 587 GLN A C 1
ATOM 4504 O O . GLN A 1 587 ? 21.871 -24.061 -9.679 1.00 87.75 587 GLN A O 1
ATOM 4509 N N . ARG A 1 588 ? 21.462 -22.973 -7.759 1.00 87.00 588 ARG A N 1
ATOM 4510 C CA . ARG A 1 588 ? 20.933 -24.155 -7.051 1.00 87.00 588 ARG A CA 1
ATOM 4511 C C . ARG A 1 588 ? 19.660 -24.667 -7.721 1.00 87.00 588 ARG A C 1
ATOM 4513 O O . ARG A 1 588 ? 19.589 -25.846 -8.052 1.00 87.00 588 ARG A O 1
ATOM 4520 N N . ARG A 1 589 ? 18.716 -23.768 -8.010 1.00 84.06 589 ARG A N 1
ATOM 4521 C CA . ARG A 1 589 ? 17.443 -24.098 -8.663 1.00 84.06 589 ARG A CA 1
ATOM 4522 C C . ARG A 1 589 ? 17.623 -24.628 -10.089 1.00 84.06 589 ARG A C 1
ATOM 4524 O O . ARG A 1 589 ? 16.869 -25.495 -10.513 1.00 84.06 589 ARG A O 1
ATOM 4531 N N . GLN A 1 590 ? 18.625 -24.146 -10.828 1.00 84.94 590 GLN A N 1
ATOM 4532 C CA . GLN A 1 590 ? 18.972 -24.708 -12.139 1.00 84.94 590 GLN A CA 1
ATOM 4533 C C . GLN A 1 590 ? 19.479 -26.153 -12.039 1.00 84.94 590 GLN A C 1
ATOM 4535 O O . GLN A 1 590 ? 19.052 -26.982 -12.837 1.00 84.94 590 GLN A O 1
ATOM 4540 N N . ARG A 1 591 ? 20.326 -26.481 -11.050 1.00 90.12 591 ARG A N 1
ATOM 4541 C CA . ARG A 1 591 ? 20.775 -27.870 -10.824 1.00 90.12 591 ARG A CA 1
ATOM 4542 C C . ARG A 1 591 ? 19.633 -28.782 -10.387 1.00 90.12 591 ARG A C 1
ATOM 4544 O O . ARG A 1 591 ? 19.551 -29.905 -10.857 1.00 90.12 591 ARG A O 1
ATOM 4551 N N . GLU A 1 592 ? 18.749 -28.295 -9.522 1.00 89.94 592 GLU A N 1
ATOM 4552 C CA . GLU A 1 592 ? 17.563 -29.032 -9.068 1.00 89.94 592 GLU A CA 1
ATOM 4553 C C . GLU A 1 592 ? 16.633 -29.376 -10.245 1.00 89.94 592 GLU A C 1
ATOM 4555 O O . GLU A 1 592 ? 16.292 -30.538 -10.440 1.00 89.94 592 GLU A O 1
ATOM 4560 N N . LEU A 1 593 ? 16.334 -28.400 -11.114 1.00 88.38 593 LEU A N 1
ATOM 4561 C CA . LEU A 1 593 ? 15.575 -28.624 -12.353 1.00 88.38 593 LEU A CA 1
ATOM 4562 C C . LEU A 1 593 ? 16.297 -29.529 -13.363 1.00 88.38 593 LEU A C 1
ATOM 4564 O O . LEU A 1 593 ? 15.639 -30.165 -14.184 1.00 88.38 593 LEU A O 1
ATOM 4568 N N . GLN A 1 594 ? 17.631 -29.568 -13.352 1.00 90.62 594 GLN A N 1
ATOM 4569 C CA . GLN A 1 594 ? 18.397 -30.480 -14.198 1.00 90.62 594 GLN A CA 1
ATOM 4570 C C . GLN A 1 594 ? 18.298 -31.922 -13.680 1.00 90.62 594 GLN A C 1
ATOM 4572 O O . GLN A 1 594 ? 17.973 -32.812 -14.459 1.00 90.62 594 GLN A O 1
ATOM 4577 N N . LEU A 1 595 ? 18.477 -32.142 -12.374 1.00 92.69 595 LEU A N 1
ATOM 4578 C CA . LEU A 1 595 ? 18.306 -33.456 -11.744 1.00 92.69 595 LEU A CA 1
ATOM 4579 C C . LEU A 1 595 ? 16.881 -33.997 -11.944 1.00 92.69 595 LEU A C 1
ATOM 4581 O O . LEU A 1 595 ? 16.713 -35.146 -12.335 1.00 92.69 595 LEU A O 1
ATOM 4585 N N . GLU A 1 596 ? 15.860 -33.150 -11.786 1.00 90.25 596 GLU A N 1
ATOM 4586 C CA . GLU A 1 596 ? 14.451 -33.511 -12.009 1.00 90.25 596 GLU A CA 1
ATOM 4587 C C . GLU A 1 596 ? 14.144 -33.851 -13.490 1.00 90.25 596 GLU A C 1
ATOM 4589 O O . GLU A 1 596 ? 13.199 -34.580 -13.796 1.00 90.25 596 GLU A O 1
ATOM 4594 N N . ARG A 1 597 ? 14.931 -33.333 -14.445 1.00 89.56 597 ARG A N 1
ATOM 4595 C CA . ARG A 1 597 ? 14.854 -33.733 -15.865 1.00 89.56 597 ARG A CA 1
ATOM 4596 C C . ARG A 1 597 ? 15.553 -35.065 -16.114 1.00 89.56 597 ARG A C 1
ATOM 4598 O O . ARG A 1 597 ? 14.990 -35.905 -16.807 1.00 89.56 597 ARG A O 1
ATOM 4605 N N . GLU A 1 598 ? 16.738 -35.259 -15.540 1.00 93.25 598 GLU A N 1
ATOM 4606 C CA . GLU A 1 598 ? 17.500 -36.511 -15.632 1.00 93.25 598 GLU A CA 1
ATOM 4607 C C . GLU A 1 598 ? 16.740 -37.688 -14.988 1.00 93.25 598 GLU A C 1
ATOM 4609 O O . GLU A 1 598 ? 16.786 -38.805 -15.499 1.00 93.25 598 GLU A O 1
ATOM 4614 N N . GLU A 1 599 ? 15.998 -37.445 -13.905 1.00 92.38 599 GLU A N 1
ATOM 4615 C CA . GLU A 1 599 ? 15.110 -38.423 -13.263 1.00 92.38 599 GLU A CA 1
ATOM 4616 C C . GLU A 1 599 ? 13.913 -38.781 -14.159 1.00 92.38 599 GLU A C 1
ATOM 4618 O O . GLU A 1 599 ? 13.740 -39.948 -14.508 1.00 92.38 599 GLU A O 1
ATOM 4623 N N . ARG A 1 600 ? 13.169 -37.785 -14.667 1.00 89.31 600 ARG A N 1
ATOM 4624 C CA . ARG A 1 600 ? 12.071 -38.024 -15.627 1.00 89.31 600 ARG A CA 1
ATOM 4625 C C . ARG A 1 600 ? 12.523 -38.730 -16.906 1.00 89.31 600 ARG A C 1
ATOM 4627 O O . ARG A 1 600 ? 11.748 -39.475 -17.504 1.00 89.31 600 ARG A O 1
ATOM 4634 N N . GLU A 1 601 ? 13.749 -38.486 -17.364 1.00 91.19 601 GLU A N 1
ATOM 4635 C CA . GLU A 1 601 ? 14.295 -39.182 -18.527 1.00 91.19 601 GLU A CA 1
ATOM 4636 C C . GLU A 1 601 ? 14.607 -40.654 -18.224 1.00 91.19 601 GLU A C 1
ATOM 4638 O O . GLU A 1 601 ? 14.276 -41.511 -19.046 1.00 91.19 601 GLU A O 1
ATOM 4643 N N . LYS A 1 602 ? 15.141 -40.972 -17.037 1.00 93.38 602 LYS A N 1
ATOM 4644 C CA . LYS A 1 602 ? 15.296 -42.363 -16.575 1.00 93.38 602 LYS A CA 1
ATOM 4645 C C . LYS A 1 602 ? 13.948 -43.072 -16.467 1.00 93.38 602 LYS A C 1
ATOM 4647 O O . LYS A 1 602 ? 13.820 -44.179 -16.982 1.00 93.38 602 LYS A O 1
ATOM 4652 N N . ASP A 1 603 ? 12.933 -42.421 -15.900 1.00 91.62 603 ASP A N 1
ATOM 4653 C CA . ASP A 1 603 ? 11.575 -42.975 -15.816 1.00 91.62 603 ASP A CA 1
ATOM 4654 C C . ASP A 1 603 ? 10.989 -43.247 -17.208 1.00 91.62 603 ASP A C 1
ATOM 4656 O O . ASP A 1 603 ? 10.429 -44.316 -17.462 1.00 91.62 603 ASP A O 1
ATOM 4660 N N . ARG A 1 604 ? 11.175 -42.316 -18.156 1.00 92.12 604 ARG A N 1
ATOM 4661 C CA . ARG A 1 604 ? 10.766 -42.495 -19.557 1.00 92.12 604 ARG A CA 1
ATOM 4662 C C . ARG A 1 604 ? 11.478 -43.680 -20.212 1.00 92.12 604 ARG A C 1
ATOM 4664 O O . ARG A 1 604 ? 10.833 -44.454 -20.922 1.00 92.12 604 ARG A O 1
ATOM 4671 N N . GLN A 1 605 ? 12.782 -43.838 -19.988 1.00 92.44 605 GLN A N 1
ATOM 4672 C CA . GLN A 1 605 ? 13.561 -44.965 -20.514 1.00 92.44 605 GLN A CA 1
ATOM 4673 C C . GLN A 1 605 ? 13.105 -46.294 -19.895 1.00 92.44 605 GLN A C 1
ATOM 4675 O O . GLN A 1 605 ? 12.890 -47.261 -20.627 1.00 92.44 605 GLN A O 1
ATOM 4680 N N . ALA A 1 606 ? 12.870 -46.329 -18.580 1.00 91.94 606 ALA A N 1
ATOM 4681 C CA . ALA A 1 606 ? 12.358 -47.499 -17.872 1.00 91.94 606 ALA A CA 1
ATOM 4682 C C . ALA A 1 606 ? 10.966 -47.908 -18.381 1.00 91.94 606 ALA A C 1
ATOM 4684 O O . ALA A 1 606 ? 10.757 -49.070 -18.724 1.00 91.94 606 ALA A O 1
ATOM 4685 N N . LEU A 1 607 ? 10.038 -46.955 -18.528 1.00 92.31 607 LEU A N 1
ATOM 4686 C CA . LEU A 1 607 ? 8.711 -47.201 -19.098 1.00 92.31 607 LEU A CA 1
ATOM 4687 C C . LEU A 1 607 ? 8.797 -47.741 -20.534 1.00 92.31 607 LEU A C 1
ATOM 4689 O O . LEU A 1 607 ? 8.127 -48.718 -20.862 1.00 92.31 607 LEU A O 1
ATOM 4693 N N . THR A 1 608 ? 9.645 -47.143 -21.376 1.00 92.75 608 THR A N 1
ATOM 4694 C CA . THR A 1 608 ? 9.837 -47.574 -22.773 1.00 92.75 608 THR A CA 1
ATOM 4695 C C . THR A 1 608 ? 10.390 -49.002 -22.842 1.00 92.75 608 THR A C 1
ATOM 4697 O O . THR A 1 608 ? 9.883 -49.819 -23.609 1.00 92.75 608 THR A O 1
ATOM 4700 N N . SER A 1 609 ? 11.370 -49.335 -21.994 1.00 92.12 609 SER A N 1
ATOM 4701 C CA . SER A 1 609 ? 11.909 -50.695 -21.855 1.00 92.12 609 SER A CA 1
ATOM 4702 C C . SER A 1 609 ? 10.825 -51.702 -21.446 1.00 92.12 609 SER A C 1
ATOM 4704 O O . SER A 1 609 ? 10.655 -52.735 -22.097 1.00 92.12 609 SER A O 1
ATOM 4706 N N . THR A 1 610 ? 10.017 -51.370 -20.434 1.00 93.25 610 THR A N 1
ATOM 4707 C CA . THR A 1 610 ? 8.907 -52.216 -19.969 1.00 93.25 610 THR A CA 1
ATOM 4708 C C . THR A 1 610 ? 7.863 -52.445 -21.064 1.00 93.25 610 THR A C 1
ATOM 4710 O O . THR A 1 610 ? 7.451 -53.584 -21.281 1.00 93.25 610 THR A O 1
ATOM 4713 N N . VAL A 1 611 ? 7.469 -51.401 -21.803 1.00 93.50 611 VAL A N 1
ATOM 4714 C CA . VAL A 1 611 ? 6.514 -51.519 -22.920 1.00 93.50 611 VAL A CA 1
ATOM 4715 C C . VAL A 1 611 ? 7.065 -52.413 -24.033 1.00 93.50 611 VAL A C 1
ATOM 4717 O O . VAL A 1 611 ? 6.349 -53.298 -24.500 1.00 93.50 611 VAL A O 1
ATOM 4720 N N . MET A 1 612 ? 8.336 -52.253 -24.421 1.00 91.38 612 MET A N 1
ATOM 4721 C CA . MET A 1 612 ? 8.963 -53.130 -25.420 1.00 91.38 612 MET A CA 1
ATOM 4722 C C . MET A 1 612 ? 9.039 -54.588 -24.947 1.00 91.38 612 MET A C 1
ATOM 4724 O O . MET A 1 612 ? 8.784 -55.492 -25.739 1.00 91.38 612 MET A O 1
ATOM 4728 N N . SER A 1 613 ? 9.328 -54.826 -23.663 1.00 91.12 613 SER A N 1
ATOM 4729 C CA . SER A 1 613 ? 9.345 -56.169 -23.069 1.00 91.12 613 SER A CA 1
ATOM 4730 C C . SER A 1 613 ? 7.966 -56.842 -23.126 1.00 91.12 613 SER A C 1
ATOM 4732 O O . SER A 1 613 ? 7.842 -57.962 -23.624 1.00 91.12 613 SER A O 1
ATOM 4734 N N . VAL A 1 614 ? 6.906 -56.131 -22.721 1.00 92.00 614 VAL A N 1
ATOM 4735 C CA . VAL A 1 614 ? 5.518 -56.627 -22.795 1.00 92.00 614 VAL A CA 1
ATOM 4736 C C . VAL A 1 614 ? 5.093 -56.885 -24.242 1.00 92.00 614 VAL A C 1
ATOM 4738 O O . VAL A 1 614 ? 4.501 -57.923 -24.531 1.00 92.00 614 VAL A O 1
ATOM 4741 N N . MET A 1 615 ? 5.423 -55.981 -25.170 1.00 89.56 615 MET A N 1
ATOM 4742 C CA . MET A 1 615 ? 5.076 -56.145 -26.584 1.00 89.56 615 MET A CA 1
ATOM 4743 C C . MET A 1 615 ? 5.810 -57.336 -27.215 1.00 89.56 615 MET A C 1
ATOM 4745 O O . MET A 1 615 ? 5.209 -58.089 -27.979 1.00 89.56 615 MET A O 1
ATOM 4749 N N . LYS A 1 616 ? 7.076 -57.564 -26.844 1.00 88.81 616 LYS A N 1
ATOM 4750 C CA . LYS A 1 616 ? 7.841 -58.746 -27.253 1.00 88.81 616 LYS A CA 1
ATOM 4751 C C . LYS A 1 616 ? 7.224 -60.038 -26.708 1.00 88.81 616 LYS A C 1
ATOM 4753 O O . LYS A 1 616 ? 7.003 -60.958 -27.487 1.00 88.81 616 LYS A O 1
ATOM 4758 N N . ALA A 1 617 ? 6.877 -60.089 -25.421 1.00 87.31 617 ALA A N 1
ATOM 4759 C CA . ALA A 1 617 ? 6.221 -61.254 -24.821 1.00 87.31 617 ALA A CA 1
ATOM 4760 C C . ALA A 1 617 ? 4.867 -61.571 -25.488 1.00 87.31 617 ALA A C 1
ATOM 4762 O O . ALA A 1 617 ? 4.578 -62.728 -25.785 1.00 87.31 617 ALA A O 1
ATOM 4763 N N . PHE A 1 618 ? 4.068 -60.546 -25.803 1.00 87.88 618 PHE A N 1
ATOM 4764 C CA . PHE A 1 618 ? 2.804 -60.698 -26.532 1.00 87.88 618 PHE A CA 1
ATOM 4765 C C . PHE A 1 618 ? 3.004 -61.252 -27.955 1.00 87.88 618 PHE A C 1
ATOM 4767 O O . PHE A 1 618 ? 2.260 -62.130 -28.389 1.00 87.88 618 PHE A O 1
ATOM 4774 N N . LEU A 1 619 ? 4.030 -60.787 -28.676 1.00 85.56 619 LEU A N 1
ATOM 4775 C CA . LEU A 1 619 ? 4.377 -61.304 -30.005 1.00 85.56 619 LEU A CA 1
ATOM 4776 C C . LEU A 1 619 ? 4.914 -62.744 -29.951 1.00 85.56 619 LEU A C 1
ATOM 4778 O O . LEU A 1 619 ? 4.547 -63.556 -30.796 1.00 85.56 619 LEU A O 1
ATOM 4782 N N . GLU A 1 620 ? 5.729 -63.093 -28.952 1.00 82.81 620 GLU A N 1
ATOM 4783 C CA . GLU A 1 620 ? 6.223 -64.465 -28.732 1.00 82.81 620 GLU A CA 1
ATOM 4784 C C . GLU A 1 620 ? 5.108 -65.439 -28.316 1.00 82.81 620 GLU A C 1
ATOM 4786 O O . GLU A 1 620 ? 5.173 -66.626 -28.634 1.00 82.81 620 GLU A O 1
ATOM 4791 N N . GLN A 1 621 ? 4.066 -64.950 -27.639 1.00 76.56 621 GLN A N 1
ATOM 4792 C CA . GLN A 1 621 ? 2.894 -65.748 -27.285 1.00 76.56 621 GLN A CA 1
ATOM 4793 C C . GLN A 1 621 ? 1.984 -65.986 -28.503 1.00 76.56 621 GLN A C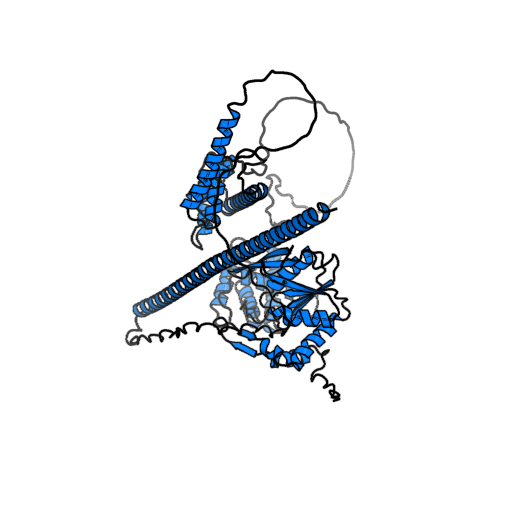 1
ATOM 4795 O O . GLN A 1 621 ? 1.616 -67.126 -28.764 1.00 76.56 621 GLN A O 1
ATOM 4800 N N . ASN A 1 622 ? 1.709 -64.949 -29.303 1.00 72.62 622 ASN A N 1
ATOM 4801 C CA . ASN A 1 622 ? 0.866 -65.042 -30.507 1.00 72.62 622 ASN A CA 1
ATOM 4802 C C . ASN A 1 622 ? 1.558 -65.664 -31.738 1.00 72.62 622 ASN A C 1
ATOM 4804 O O . ASN A 1 622 ? 0.935 -65.782 -32.787 1.00 72.62 622 ASN A O 1
ATOM 4808 N N . SER A 1 623 ? 2.843 -66.020 -31.644 1.00 64.88 623 SER A N 1
ATOM 4809 C CA . SER A 1 623 ? 3.584 -66.762 -32.683 1.00 64.88 623 SER A CA 1
ATOM 4810 C C . SER A 1 623 ? 3.797 -68.241 -32.327 1.00 64.88 623 SER A C 1
ATOM 4812 O O . SER A 1 623 ? 4.560 -68.942 -32.996 1.00 64.88 623 SER A O 1
ATOM 4814 N N . ARG A 1 624 ? 3.129 -68.718 -31.266 1.00 56.50 624 ARG A N 1
ATOM 4815 C CA . ARG A 1 624 ? 3.070 -70.130 -30.852 1.00 56.50 624 ARG A CA 1
ATOM 4816 C C . ARG A 1 624 ? 1.704 -70.793 -31.085 1.00 56.50 624 ARG A C 1
ATOM 4818 O O . ARG A 1 624 ? 1.621 -72.006 -30.892 1.00 56.50 624 ARG A O 1
ATOM 4825 N N . ASP A 1 625 ? 0.708 -70.019 -31.515 1.00 45.16 625 ASP A N 1
ATOM 4826 C CA . ASP A 1 625 ? -0.574 -70.473 -32.079 1.00 45.16 625 ASP A CA 1
ATOM 4827 C C . ASP A 1 625 ? -0.525 -70.423 -33.623 1.00 45.16 625 ASP A C 1
ATOM 4829 O O . ASP A 1 625 ? -1.182 -71.281 -34.259 1.00 45.16 625 ASP A O 1
#

pLDDT: mean 71.89, std 24.04, range [22.78, 98.62]

Organism: NCBI:txid325452

InterPro domains:
  IPR000836 Phosphoribosyltransferase domain [PF00156] (44-179)
  IPR000836 Phosphoribosyltransferase domain [cd06223] (60-170)
  IPR005764 Adenine phosphoribosyl transferase [MF_00004] (24-194)
  IPR029057 Phosphoribosyltransferase-like [G3DSA:3.40.50.2020] (13-183)
  IPR029057 Phosphoribosyltransferase-like [SSF53271] (24-171)